Protein AF-A0A378QK85-F1 (afdb_monomer)

Nearest PDB structures (foldseek):
  6sjl-assembly1_E  TM=6.183E-01  e=1.822E-20  Escherichia coli
  6sjl-assembly1_D  TM=6.146E-01  e=4.769E-20  Escherichia coli
  4ozn-assembly1_B  TM=4.169E-01  e=3.202E-01  Haloferax mediterranei ATCC 33500
  3bzq-assembly1_A  TM=4.576E-01  e=1.529E+00  Mycobacterium tuberculosis H37Rv
  2j9d-assembly3_H  TM=5.066E-01  e=2.193E+00  Methanocaldococcus jannaschii

Solvent-accessible surface area (backbone atoms only — not comparable to full-atom values): 24694 Å² total; per-residue (Å²): 135,87,81,85,81,82,78,80,79,79,76,77,79,80,79,62,67,55,74,74,59,52,62,71,87,73,93,56,84,98,65,85,64,64,44,37,24,64,61,36,38,38,40,38,32,27,22,30,65,42,35,31,63,34,33,36,72,65,36,87,81,61,92,92,29,68,29,28,68,37,37,63,30,42,47,41,39,52,62,68,22,51,50,82,86,54,57,39,56,47,80,47,80,42,67,5,49,35,46,52,67,60,37,81,32,94,90,53,98,49,62,32,49,60,83,59,66,47,46,61,91,51,62,84,64,62,68,60,90,56,12,55,69,39,50,37,55,47,48,46,52,52,50,50,50,48,45,41,68,61,63,72,50,72,36,38,38,62,27,41,37,34,35,38,28,14,17,27,50,20,21,44,27,37,34,27,39,59,46,44,46,36,77,44,25,56,66,45,70,55,32,72,34,69,46,43,86,30,40,39,56,49,37,37,44,33,22,42,28,23,75,57,78,70,102,59,70,77,56,50,43,65,78,45,38,50,64,45,57,89,45,54,83,44,91,77,56,40,42,36,39,35,45,34,42,58,48,33,32,25,63,44,58,38,37,55,68,63,55,45,26,10,74,52,43,25,9,46,43,36,27,34,76,18,8,60,43,29,43,27,28,32,60,46,75,64,45,79,47,73,48,55,44,54,64,88,43,51,54,40,55,50,47,37,35,74,59,13,59,39,92,64,67,46,83,44,77,44,75,55,67,100,80,61,78,46,73,47,61,28,33,39,32,73,49,62,32,29,58,50,39,22,57,37,44,44,51,34,51,50,51,55,47,54,70,74,35,90,82,74,56,59,49,88,68,58,60,97,59,78,84,75,59,70,72,55,36,57,52,31,54,55,52,37,55,48,49,52,51,47,58,72,73,36,54,21,77,46,74,58,76,41,76,52,63,74,88,49,78,87,51,45,29,61,46,26,37,42,29,34,56,79,76,46,41,70,67,58,94,91,52,86,80,86,46,39,35,64,28,59,49,99,79,43,42,75,50,65,55,66,48,97,115

Organism: Moraxella lacunata (NCBI:txid477)

Mean predicted aligned error: 9.14 Å

InterPro domains:
  IPR018712 T6SS, Phospholipase effector Tle1-like, catalytic domain [PF09994] (195-306)

Secondary structure (DSSP, 8-state):
---------------PPP---B----S-TT--PPPEEEEEEEEEEEPPTT--HHHHHH-S-STT-HHHHSPPBHHHHHHHTBPS--TTEEEEEEPPTTSPPPEE-TTSSSEE---PPP-GGGSSSS-STTSHHHHHHHHHHHHHHHHHHHHSS--EEEEEEEEEEEETHHHHHHHHHHHHHHH-GGG-GGGT--SGGGEEEEEEEEES----SSS-HHHHHHHTT---GGGTT-SS--EEEEEEETT--BTT--EE--HHHHHTT-EEEEEESS-HHHHHB---SEEEEEEEEETT-HHHHHHHHHTTS-S--EEEEEE-STT---EEEEEEEEEEEE--HHHHHHHHHHHHHHHHSTT--B-SS-TTPPPP-HHHHHHHHHHHHHHHHHHHH-TTS--S-EEE--S-TTTHHHHHHHH---------TTSPP-S-SBPB-TTS-B---EE--

pLDDT: mean 82.22, std 16.54, range [26.0, 98.62]

Structure (mmCIF, N/CA/C/O backbone):
data_AF-A0A378QK85-F1
#
_entry.id   AF-A0A378QK85-F1
#
loop_
_atom_site.group_PDB
_atom_site.id
_atom_site.type_symbol
_atom_site.label_atom_id
_atom_site.label_alt_id
_atom_site.label_comp_id
_atom_site.label_asym_id
_atom_site.label_entity_id
_atom_site.label_seq_id
_atom_site.pdbx_PDB_ins_code
_atom_site.Cartn_x
_atom_site.Cartn_y
_atom_site.Cartn_z
_atom_site.occupancy
_atom_site.B_iso_or_equiv
_atom_site.auth_seq_id
_atom_site.auth_comp_id
_atom_site.auth_asym_id
_atom_site.auth_atom_id
_atom_site.pdbx_PDB_model_num
ATOM 1 N N . MET A 1 1 ? 31.769 -17.506 61.103 1.00 35.72 1 MET A N 1
ATOM 2 C CA . MET A 1 1 ? 30.672 -18.188 60.374 1.00 35.72 1 MET A CA 1
ATOM 3 C C . MET A 1 1 ? 29.458 -17.266 60.292 1.00 35.72 1 MET A C 1
ATOM 5 O O . MET A 1 1 ? 29.190 -16.575 61.259 1.00 35.72 1 MET A O 1
ATOM 9 N N . ARG A 1 2 ? 28.756 -17.290 59.146 1.00 32.84 2 ARG A N 1
ATOM 10 C CA . ARG A 1 2 ? 27.497 -16.587 58.793 1.00 32.84 2 ARG A CA 1
ATOM 11 C C . ARG A 1 2 ? 27.542 -15.051 58.659 1.00 32.84 2 ARG A C 1
ATOM 13 O O . ARG A 1 2 ? 27.153 -14.315 59.554 1.00 32.84 2 ARG A O 1
ATOM 20 N N . ARG A 1 3 ? 27.896 -14.581 57.453 1.00 28.02 3 ARG A N 1
ATOM 21 C CA . ARG A 1 3 ? 27.417 -13.300 56.897 1.00 28.02 3 ARG A CA 1
ATOM 22 C C . ARG A 1 3 ? 26.157 -13.560 56.064 1.00 28.02 3 ARG A C 1
ATOM 24 O O . ARG A 1 3 ? 26.142 -14.484 55.249 1.00 28.02 3 ARG A O 1
ATOM 31 N N . SER A 1 4 ? 25.106 -12.780 56.305 1.00 28.72 4 SER A N 1
ATOM 32 C CA . SER A 1 4 ? 23.817 -12.866 55.620 1.00 28.72 4 SER A CA 1
ATOM 33 C C . SER A 1 4 ? 23.955 -12.513 54.136 1.00 28.72 4 SER A C 1
ATOM 35 O O . SER A 1 4 ? 24.549 -11.505 53.754 1.00 28.72 4 SER A O 1
ATOM 37 N N . LYS A 1 5 ? 23.396 -13.364 53.272 1.00 31.45 5 LYS A N 1
ATOM 38 C CA . LYS A 1 5 ? 23.212 -13.059 51.852 1.00 31.45 5 LYS A CA 1
ATOM 39 C C . LYS A 1 5 ? 21.963 -12.189 51.709 1.00 31.45 5 LYS A C 1
ATOM 41 O O . LYS A 1 5 ? 20.850 -12.689 51.826 1.00 31.45 5 LYS A O 1
ATOM 46 N N . ASN A 1 6 ? 22.154 -10.902 51.428 1.00 28.61 6 ASN A N 1
ATOM 47 C CA . ASN A 1 6 ? 21.092 -10.035 50.924 1.00 28.61 6 ASN A CA 1
ATOM 48 C C . ASN A 1 6 ? 20.686 -10.514 49.523 1.00 28.61 6 ASN A C 1
ATOM 50 O O . ASN A 1 6 ? 21.366 -10.239 48.532 1.00 28.61 6 ASN A O 1
ATOM 54 N N . ALA A 1 7 ? 19.575 -11.246 49.448 1.00 29.92 7 ALA A N 1
ATOM 55 C CA . ALA A 1 7 ? 18.896 -11.542 48.199 1.00 29.92 7 ALA A CA 1
ATOM 56 C C . ALA A 1 7 ? 18.319 -10.234 47.639 1.00 29.92 7 ALA A C 1
ATOM 58 O O . ALA A 1 7 ? 17.294 -9.735 48.097 1.00 29.92 7 ALA A O 1
ATOM 59 N N . LYS A 1 8 ? 18.996 -9.655 46.642 1.00 28.53 8 LYS A N 1
ATOM 60 C CA . LYS A 1 8 ? 18.416 -8.610 45.796 1.00 28.53 8 LYS A CA 1
ATOM 61 C C . LYS A 1 8 ? 17.265 -9.236 45.011 1.00 28.53 8 LYS A C 1
ATOM 63 O O . LYS A 1 8 ? 17.477 -9.887 43.992 1.00 28.53 8 LYS A O 1
ATOM 68 N N . THR A 1 9 ? 16.040 -9.043 45.485 1.00 27.25 9 THR A N 1
ATOM 69 C CA . THR A 1 9 ? 14.833 -9.294 44.699 1.00 27.25 9 THR A CA 1
ATOM 70 C C . THR A 1 9 ? 14.813 -8.312 43.529 1.00 27.25 9 THR A C 1
ATOM 72 O O . THR A 1 9 ? 14.436 -7.149 43.685 1.00 27.25 9 THR A O 1
ATOM 75 N N . ASN A 1 10 ? 15.238 -8.769 42.352 1.00 27.20 10 ASN A N 1
ATOM 76 C CA . ASN A 1 10 ? 14.978 -8.083 41.093 1.00 27.20 10 ASN A CA 1
ATOM 77 C C . ASN A 1 10 ? 13.461 -8.061 40.867 1.00 27.20 10 ASN A C 1
ATOM 79 O O . ASN A 1 10 ? 12.882 -9.014 40.349 1.00 27.20 10 ASN A O 1
ATOM 83 N N . LYS A 1 11 ? 12.797 -6.969 41.261 1.00 26.00 11 LYS A N 1
ATOM 84 C CA . LYS A 1 11 ? 11.442 -6.668 40.790 1.00 26.00 11 LYS A CA 1
ATOM 85 C C . LYS A 1 11 ? 11.525 -6.442 39.282 1.00 26.00 11 LYS A C 1
ATOM 87 O O . LYS A 1 11 ? 11.956 -5.381 38.834 1.00 26.00 11 LYS A O 1
ATOM 92 N N . ALA A 1 12 ? 11.109 -7.438 38.504 1.00 26.81 12 ALA A N 1
ATOM 93 C CA . ALA A 1 12 ? 10.801 -7.253 37.096 1.00 26.81 12 ALA A CA 1
ATOM 94 C C . ALA A 1 12 ? 9.756 -6.131 36.988 1.00 26.81 12 ALA A C 1
ATOM 96 O O . ALA A 1 12 ? 8.611 -6.286 37.417 1.00 26.81 12 ALA A O 1
ATOM 97 N N . LYS A 1 13 ? 10.157 -4.966 36.467 1.00 28.22 13 LYS A N 1
ATOM 98 C CA . LYS A 1 13 ? 9.230 -3.883 36.131 1.00 28.22 13 LYS A CA 1
ATOM 99 C C . LYS A 1 13 ? 8.336 -4.374 34.995 1.00 28.22 13 LYS A C 1
ATOM 101 O O . LYS A 1 13 ? 8.685 -4.282 33.822 1.00 28.22 13 LYS A O 1
ATOM 106 N N . SER A 1 14 ? 7.177 -4.911 35.356 1.00 35.81 14 SER A N 1
ATOM 107 C CA . SER A 1 14 ? 6.058 -5.155 34.452 1.00 35.81 14 SER A CA 1
ATOM 108 C C . SER A 1 14 ? 5.541 -3.794 33.955 1.00 35.81 14 SER A C 1
ATOM 110 O O . SER A 1 14 ? 4.588 -3.237 34.497 1.00 35.81 14 SER A O 1
ATOM 112 N N . ASN A 1 15 ? 6.183 -3.235 32.928 1.00 39.97 15 ASN A N 1
ATOM 113 C CA . ASN A 1 15 ? 5.666 -2.094 32.171 1.00 39.97 15 ASN A CA 1
ATOM 114 C C . ASN A 1 15 ? 4.510 -2.575 31.275 1.00 39.97 15 ASN A C 1
ATOM 116 O O . ASN A 1 15 ? 4.666 -2.691 30.057 1.00 39.97 15 ASN A O 1
ATOM 120 N N . LYS A 1 16 ? 3.356 -2.895 31.878 1.00 51.69 16 LYS A N 1
ATOM 121 C CA . LYS A 1 16 ? 2.097 -3.055 31.134 1.00 51.69 16 LYS A CA 1
ATOM 122 C C . LYS A 1 16 ? 1.756 -1.701 30.506 1.00 51.69 16 LYS A C 1
ATOM 124 O O . LYS A 1 16 ? 1.873 -0.672 31.173 1.00 51.69 16 LYS A O 1
ATOM 129 N N . LYS A 1 17 ? 1.378 -1.681 29.223 1.00 57.97 17 LYS A N 1
ATOM 130 C CA . LYS A 1 17 ? 0.860 -0.460 28.583 1.00 57.97 17 LYS A CA 1
ATOM 131 C C . LYS A 1 17 ? -0.341 0.044 29.390 1.00 57.97 17 LYS A C 1
ATOM 133 O O . LYS A 1 17 ? -1.143 -0.761 29.858 1.00 57.97 17 LYS A O 1
ATOM 138 N N . ARG A 1 18 ? -0.440 1.364 29.568 1.00 65.94 18 ARG A N 1
ATOM 139 C CA . ARG A 1 18 ? -1.526 1.982 30.336 1.00 65.94 18 ARG A CA 1
ATOM 140 C C . ARG A 1 18 ? -2.858 1.752 29.625 1.00 65.94 18 ARG A C 1
ATOM 142 O O . ARG A 1 18 ? -3.038 2.161 28.479 1.00 65.94 18 ARG A O 1
ATOM 149 N N . LEU A 1 19 ? -3.759 1.063 30.315 1.00 70.25 19 LEU A N 1
ATOM 150 C CA . LEU A 1 19 ? -5.176 1.052 29.999 1.00 70.25 19 LEU A CA 1
ATOM 151 C C . LEU A 1 19 ? -5.818 2.126 30.878 1.00 70.25 19 LEU A C 1
ATOM 153 O O . LEU A 1 19 ? -5.860 1.969 32.096 1.00 70.25 19 LEU A O 1
ATOM 157 N N . ASP A 1 20 ? -6.247 3.223 30.267 1.00 78.12 20 ASP A N 1
ATOM 158 C CA . ASP A 1 20 ? -6.950 4.298 30.958 1.00 78.12 20 ASP A CA 1
ATOM 159 C C . ASP A 1 20 ? -8.458 4.018 30.806 1.00 78.12 20 ASP A C 1
ATOM 161 O O . ASP A 1 20 ? -9.013 4.105 29.707 1.00 78.12 20 ASP A O 1
ATOM 165 N N . GLY A 1 21 ? -9.105 3.612 31.900 1.00 74.38 21 GLY A N 1
ATOM 166 C CA . GLY A 1 21 ? -10.516 3.230 31.940 1.00 74.38 21 GLY A CA 1
ATOM 167 C C . GLY A 1 21 ? -11.112 3.421 33.333 1.00 74.38 21 GLY A C 1
ATOM 168 O O . GLY A 1 21 ? -10.388 3.655 34.300 1.00 74.38 21 GLY A O 1
ATOM 169 N N . SER A 1 22 ? -12.434 3.327 33.433 1.00 74.56 22 SER A N 1
ATOM 170 C CA . SER A 1 22 ? -13.176 3.464 34.690 1.00 74.56 22 SER A CA 1
ATOM 171 C C . SER A 1 22 ? -13.836 2.142 35.077 1.00 74.56 22 SER A C 1
ATOM 173 O O . SER A 1 22 ? -14.166 1.321 34.221 1.00 74.56 22 SER A O 1
ATOM 175 N N . ALA A 1 23 ? -13.999 1.903 36.373 1.00 70.44 23 ALA A N 1
ATOM 176 C CA . ALA A 1 23 ? -14.744 0.766 36.897 1.00 70.44 23 ALA A CA 1
ATOM 177 C C . ALA A 1 23 ? -15.481 1.205 38.162 1.00 70.44 23 ALA A C 1
ATOM 179 O O . ALA A 1 23 ? -14.898 1.890 39.003 1.00 70.44 23 ALA A O 1
ATOM 180 N N . THR A 1 24 ? -16.736 0.790 38.309 1.00 68.44 24 THR A N 1
ATOM 181 C CA . THR A 1 24 ? -17.498 0.987 39.546 1.00 68.44 24 THR A CA 1
ATOM 182 C C . THR A 1 24 ? -17.287 -0.232 40.436 1.00 68.44 24 THR A C 1
ATOM 184 O O . THR A 1 24 ? -17.545 -1.360 40.009 1.00 68.44 24 THR A O 1
ATOM 187 N N . SER A 1 25 ? -16.783 -0.029 41.654 1.00 66.06 25 SER A N 1
ATOM 188 C CA . SER A 1 25 ? -16.645 -1.111 42.631 1.00 66.06 25 SER A CA 1
ATOM 189 C C . SER A 1 25 ? -18.021 -1.606 43.076 1.00 66.06 25 SER A C 1
ATOM 191 O O . SER A 1 25 ? -18.973 -0.834 43.176 1.00 66.06 25 SER A O 1
ATOM 193 N N . ASN A 1 26 ? -18.124 -2.904 43.349 1.00 70.25 26 ASN A N 1
ATOM 194 C CA . ASN A 1 26 ? -19.306 -3.492 43.968 1.00 70.25 26 ASN A CA 1
ATOM 195 C C . ASN A 1 26 ? -18.933 -4.051 45.355 1.00 70.25 26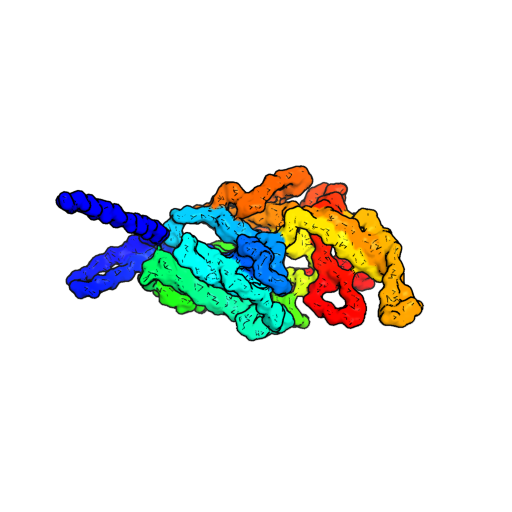 ASN A C 1
ATOM 197 O O . ASN A 1 26 ? -17.753 -4.235 45.659 1.00 70.25 26 ASN A O 1
ATOM 201 N N . THR A 1 27 ? -19.930 -4.285 46.208 1.00 74.50 27 THR A N 1
ATOM 202 C CA . THR A 1 27 ? -19.739 -4.697 47.611 1.00 74.50 27 THR A CA 1
ATO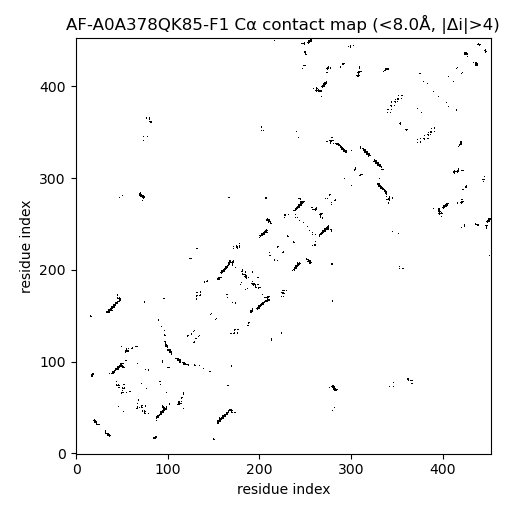M 203 C C . THR A 1 27 ? -19.565 -6.208 47.798 1.00 74.50 27 THR A C 1
ATOM 205 O O . THR A 1 27 ? -19.406 -6.674 48.925 1.00 74.50 27 THR A O 1
ATOM 208 N N . THR A 1 28 ? -19.575 -6.991 46.717 1.00 77.62 28 THR A N 1
ATOM 209 C CA . THR A 1 28 ? -19.491 -8.453 46.779 1.00 77.62 28 THR A CA 1
ATOM 210 C C . THR A 1 28 ? -18.040 -8.883 46.945 1.00 77.62 28 THR A C 1
ATOM 212 O O . THR A 1 28 ? -17.189 -8.603 46.092 1.00 77.62 28 THR A O 1
ATOM 215 N N . LYS A 1 29 ? -17.765 -9.586 48.046 1.00 65.94 29 LYS A N 1
ATOM 216 C CA . LYS A 1 29 ? -16.455 -10.167 48.351 1.00 65.94 29 LYS A CA 1
ATOM 217 C C . LYS A 1 29 ? -16.027 -11.125 47.228 1.00 65.94 29 LYS A C 1
ATOM 219 O O . LYS A 1 29 ? -16.848 -11.883 46.725 1.00 65.94 29 LYS A O 1
ATOM 224 N N . ASP A 1 30 ? -14.759 -11.046 46.826 1.00 69.31 30 ASP A N 1
ATOM 225 C CA . ASP A 1 30 ? -14.147 -11.856 45.757 1.00 69.31 30 ASP A CA 1
ATOM 226 C C . ASP A 1 30 ? -14.765 -11.683 44.354 1.00 69.31 30 ASP A C 1
ATOM 228 O O . ASP A 1 30 ? -14.593 -12.525 43.471 1.00 69.31 30 ASP A O 1
ATOM 232 N N . SER A 1 31 ? -15.447 -10.559 44.112 1.00 72.25 31 SER A N 1
ATOM 233 C CA . SER A 1 31 ? -15.943 -10.195 42.783 1.00 72.25 31 SER A CA 1
ATOM 234 C C . SER A 1 31 ? -14.994 -9.246 42.037 1.00 72.25 31 SER A C 1
ATOM 236 O O . SER A 1 31 ? -14.217 -8.496 42.633 1.00 72.25 31 SER A O 1
ATOM 238 N N . PHE A 1 32 ? -15.078 -9.246 40.704 1.00 67.00 32 PHE A N 1
ATOM 239 C CA . PHE A 1 32 ? -14.295 -8.362 39.841 1.00 67.00 32 PHE A CA 1
ATOM 240 C C . PHE A 1 32 ? -15.217 -7.416 39.070 1.00 67.00 32 PHE A C 1
ATOM 242 O O . PHE A 1 32 ? -16.149 -7.858 38.402 1.00 67.00 32 PHE A O 1
ATOM 249 N N . ALA A 1 33 ? -14.930 -6.112 39.114 1.00 65.19 33 ALA A N 1
ATOM 250 C CA . ALA A 1 33 ? -15.570 -5.136 38.237 1.00 65.19 33 ALA A CA 1
ATOM 251 C C . ALA A 1 33 ? -14.846 -5.084 36.882 1.00 65.19 33 ALA A C 1
ATOM 253 O O . ALA A 1 33 ? -13.612 -4.997 36.816 1.00 65.19 33 ALA A O 1
ATOM 254 N N . ALA A 1 34 ? -15.611 -5.130 35.791 1.00 67.69 34 ALA A N 1
ATOM 255 C CA . ALA A 1 34 ? -15.063 -4.939 34.456 1.00 67.69 34 ALA A CA 1
ATOM 256 C C . ALA A 1 34 ? -14.565 -3.494 34.296 1.00 67.69 34 ALA A C 1
ATOM 258 O O . ALA A 1 34 ? -15.240 -2.543 34.686 1.00 67.69 34 ALA A O 1
ATOM 259 N N . VAL A 1 35 ? -13.375 -3.331 33.713 1.00 73.56 35 VAL A N 1
ATOM 260 C CA . VAL A 1 35 ? -12.862 -2.005 33.351 1.00 73.56 35 VAL A CA 1
ATOM 261 C C . VAL A 1 35 ? -13.509 -1.593 32.036 1.00 73.56 35 VAL A C 1
ATOM 263 O O . VAL A 1 35 ? -13.410 -2.328 31.050 1.00 73.56 35 VAL A O 1
ATOM 266 N N . THR A 1 36 ? -14.138 -0.420 32.037 1.00 79.50 36 THR A N 1
ATOM 267 C CA . THR A 1 36 ? -14.711 0.220 30.854 1.00 79.50 36 THR A CA 1
ATOM 268 C C . THR A 1 36 ? -13.712 1.209 30.275 1.00 79.50 36 THR A C 1
ATOM 270 O O . THR A 1 36 ? -13.265 2.146 30.940 1.00 79.50 36 THR A O 1
ATOM 273 N N . VAL A 1 37 ? -13.360 0.988 29.019 1.00 83.25 37 VAL A N 1
ATOM 274 C CA . VAL A 1 37 ? -12.467 1.809 28.212 1.00 83.25 37 VAL A CA 1
ATOM 275 C C . VAL A 1 37 ? -13.344 2.556 27.218 1.00 83.25 37 VAL A C 1
ATOM 277 O O . VAL A 1 37 ? -13.987 1.935 26.376 1.00 83.25 37 VAL A O 1
ATOM 280 N N . ASP A 1 38 ? -13.394 3.884 27.307 1.00 86.44 38 ASP A N 1
ATOM 281 C CA . ASP A 1 38 ? -14.287 4.666 26.443 1.00 86.44 38 ASP A CA 1
ATOM 282 C C . ASP A 1 38 ? -13.920 4.503 24.957 1.00 86.44 38 ASP A C 1
ATOM 284 O O . ASP A 1 38 ? -14.748 4.146 24.119 1.00 86.44 38 ASP A O 1
ATOM 288 N N . ILE A 1 39 ? -12.637 4.671 24.627 1.00 91.12 39 ILE A N 1
ATOM 289 C CA . ILE A 1 39 ? -12.134 4.505 23.262 1.00 91.12 39 ILE A CA 1
ATOM 290 C C . ILE A 1 39 ? -10.905 3.605 23.268 1.00 91.12 39 ILE A C 1
ATOM 292 O O . ILE A 1 39 ? -9.917 3.908 23.938 1.00 91.12 39 ILE A O 1
ATOM 296 N N . LEU A 1 40 ? -10.948 2.544 22.462 1.00 92.94 40 LEU A N 1
ATOM 297 C CA . LEU A 1 40 ? -9.787 1.731 22.109 1.00 92.94 40 LEU A CA 1
ATOM 298 C C . LEU A 1 40 ? -9.436 1.970 20.639 1.00 92.94 40 LEU A C 1
ATOM 300 O O . LEU A 1 40 ? -10.290 1.827 19.767 1.00 92.94 40 LEU A O 1
ATOM 304 N N . THR A 1 41 ? -8.180 2.308 20.348 1.00 93.56 41 THR A N 1
ATOM 305 C CA . THR A 1 41 ? -7.696 2.464 18.969 1.00 93.56 41 THR A CA 1
ATOM 306 C C . THR A 1 41 ? -6.948 1.213 18.523 1.00 93.56 41 THR A C 1
ATOM 308 O O . THR A 1 41 ? -5.94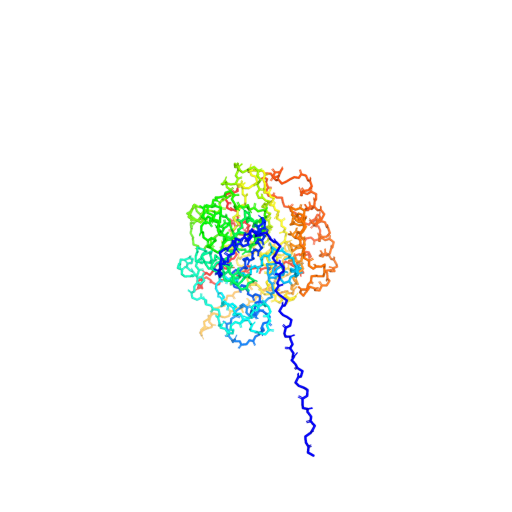7 0.839 19.128 1.00 93.56 41 THR A O 1
ATOM 311 N N . LEU A 1 42 ? -7.393 0.582 17.441 1.00 95.06 42 LEU A N 1
ATOM 312 C CA . LEU A 1 42 ? -6.710 -0.520 16.772 1.00 95.06 42 LEU A CA 1
ATOM 313 C C . LEU A 1 42 ? -6.014 -0.012 15.509 1.00 95.06 42 LEU A C 1
ATOM 315 O O . LEU A 1 42 ? -6.674 0.423 14.569 1.00 95.06 42 LEU A O 1
ATOM 319 N N . ASN A 1 43 ? -4.689 -0.131 15.464 1.00 95.12 43 ASN A N 1
ATOM 320 C CA . ASN A 1 43 ? -3.895 0.054 14.254 1.00 95.12 43 ASN A CA 1
ATOM 321 C C . ASN A 1 43 ? -3.478 -1.321 13.727 1.00 95.12 43 ASN A C 1
ATOM 323 O O . ASN A 1 43 ? -2.733 -2.032 14.403 1.00 95.12 43 ASN A O 1
ATOM 327 N N . ILE A 1 44 ? -3.956 -1.699 12.543 1.00 97.38 44 ILE A N 1
ATOM 328 C CA . ILE A 1 44 ? -3.655 -2.996 11.928 1.00 97.38 44 ILE A CA 1
ATOM 329 C C . ILE A 1 44 ? -2.994 -2.847 10.555 1.00 97.38 44 ILE A C 1
ATOM 331 O O . ILE A 1 44 ? -3.417 -2.038 9.730 1.00 97.38 44 ILE A O 1
ATOM 335 N N . PHE A 1 45 ? -1.957 -3.646 10.317 1.00 97.38 45 PHE A N 1
ATOM 336 C CA . PHE A 1 45 ? -1.047 -3.547 9.180 1.00 97.38 45 PHE A CA 1
ATOM 337 C C . PHE A 1 45 ? -1.007 -4.876 8.426 1.00 97.38 45 PHE A C 1
ATOM 339 O O . PHE A 1 45 ? -0.454 -5.845 8.931 1.00 97.38 45 PHE A O 1
ATOM 346 N N . PHE A 1 46 ? -1.586 -4.929 7.228 1.00 97.44 46 PHE A N 1
ATOM 347 C CA . PHE A 1 46 ? -1.582 -6.099 6.350 1.00 97.44 46 PHE A CA 1
ATOM 348 C C . PHE A 1 46 ? -0.468 -5.975 5.306 1.00 97.44 46 PHE A C 1
ATOM 350 O O . PHE A 1 46 ? -0.548 -5.148 4.395 1.00 97.44 46 PHE A O 1
ATOM 357 N N . ASP A 1 47 ? 0.610 -6.744 5.461 1.00 95.81 47 ASP A N 1
ATOM 358 C CA . ASP A 1 47 ? 1.780 -6.634 4.586 1.00 95.81 47 ASP A CA 1
ATOM 359 C C . ASP A 1 47 ? 1.587 -7.342 3.238 1.00 95.81 47 ASP A C 1
ATOM 361 O O . ASP A 1 47 ? 0.857 -8.316 3.146 1.00 95.81 47 ASP A O 1
ATOM 365 N N . GLY A 1 48 ? 2.247 -6.871 2.180 1.00 90.62 48 GLY A N 1
ATOM 366 C CA . GLY A 1 48 ? 2.102 -7.427 0.833 1.00 90.62 48 GLY A CA 1
ATOM 367 C C . GLY A 1 48 ? 2.438 -8.919 0.756 1.00 90.62 48 GLY A C 1
ATOM 368 O O . GLY A 1 48 ? 3.260 -9.423 1.515 1.00 90.62 48 GLY A O 1
ATOM 369 N N . THR A 1 49 ? 1.828 -9.634 -0.191 1.00 86.06 49 THR A N 1
ATOM 370 C CA . THR A 1 49 ? 2.101 -11.061 -0.432 1.00 86.06 49 THR A CA 1
ATOM 371 C C . THR A 1 49 ? 3.602 -11.319 -0.578 1.00 86.06 49 THR A C 1
ATOM 373 O O . THR A 1 49 ? 4.287 -10.622 -1.323 1.00 86.06 49 THR A O 1
ATOM 376 N N . GLY A 1 50 ? 4.115 -12.314 0.147 1.00 84.69 50 GLY A N 1
ATOM 377 C CA . GLY A 1 50 ? 5.548 -12.616 0.196 1.00 84.69 50 GLY A CA 1
ATOM 378 C C . GLY A 1 50 ? 6.390 -11.690 1.088 1.00 84.69 50 GLY A C 1
ATOM 379 O O . GLY A 1 50 ? 7.559 -11.988 1.300 1.00 84.69 50 GLY A O 1
ATOM 380 N N . ASN A 1 51 ? 5.836 -10.614 1.660 1.00 90.38 51 ASN A N 1
ATOM 381 C CA . ASN A 1 51 ? 6.554 -9.740 2.594 1.00 90.38 51 ASN A CA 1
ATOM 382 C C . ASN A 1 51 ? 6.336 -10.147 4.050 1.00 90.38 51 ASN A C 1
ATOM 384 O O . ASN A 1 51 ? 5.233 -10.513 4.466 1.00 90.38 51 ASN A O 1
ATOM 388 N N . ASN A 1 52 ? 7.407 -10.057 4.839 1.00 91.75 52 ASN A N 1
ATOM 389 C CA . ASN A 1 52 ? 7.385 -10.437 6.242 1.00 91.75 52 ASN A CA 1
ATOM 390 C C . ASN A 1 52 ? 8.475 -9.712 7.045 1.00 91.75 52 ASN A C 1
ATOM 392 O O . ASN A 1 52 ? 9.651 -10.065 6.991 1.00 91.75 52 ASN A O 1
ATOM 396 N N . LEU A 1 53 ? 8.065 -8.731 7.851 1.00 92.38 53 LEU A N 1
ATOM 397 C CA . LEU A 1 53 ? 8.912 -7.940 8.749 1.00 92.38 53 LEU A CA 1
ATOM 398 C C . LEU A 1 53 ? 9.833 -8.816 9.605 1.00 92.38 53 LEU A C 1
ATOM 400 O O . LEU A 1 53 ? 11.004 -8.494 9.795 1.00 92.38 53 LEU A O 1
ATOM 404 N N . TYR A 1 54 ? 9.313 -9.916 10.143 1.00 91.50 54 TYR A N 1
ATOM 405 C CA . TYR A 1 54 ? 10.059 -10.757 11.069 1.00 91.50 54 TYR A CA 1
ATOM 406 C C . TYR A 1 54 ? 11.133 -11.581 10.361 1.00 91.50 54 TYR A C 1
ATOM 408 O O . TYR A 1 54 ? 12.228 -11.735 10.901 1.00 91.50 54 TYR A O 1
ATOM 416 N N . ASN A 1 55 ? 10.839 -12.078 9.160 1.00 89.94 55 ASN A N 1
ATOM 417 C CA . ASN A 1 55 ? 11.788 -12.839 8.349 1.00 89.94 55 ASN A CA 1
ATOM 418 C C . ASN A 1 55 ? 12.913 -11.944 7.828 1.00 89.94 55 ASN A C 1
ATOM 420 O O . ASN A 1 55 ? 14.079 -12.299 7.985 1.00 89.94 55 ASN A O 1
ATOM 424 N N . VAL A 1 56 ? 12.581 -10.742 7.345 1.00 88.56 56 VAL A N 1
ATOM 425 C CA . VAL A 1 56 ? 13.579 -9.742 6.936 1.00 88.56 56 VAL A CA 1
ATOM 426 C C . VAL A 1 56 ? 14.509 -9.380 8.105 1.00 88.56 56 VAL A C 1
ATOM 428 O O . VAL A 1 56 ? 15.723 -9.344 7.934 1.00 88.56 56 VAL A O 1
ATOM 431 N N . LYS A 1 57 ? 13.980 -9.192 9.328 1.00 88.56 57 LYS A N 1
ATOM 432 C CA . LYS A 1 57 ? 14.811 -8.954 10.530 1.00 88.56 57 LYS A CA 1
ATOM 433 C C . LYS A 1 57 ? 15.712 -10.135 10.900 1.00 88.56 57 LYS A C 1
ATOM 435 O O . LYS A 1 57 ? 16.778 -9.927 11.471 1.00 88.56 57 LYS A O 1
ATOM 440 N N . ALA A 1 58 ? 15.264 -11.366 10.661 1.00 86.75 58 ALA A N 1
ATOM 441 C CA . ALA A 1 58 ? 16.018 -12.565 11.019 1.00 86.75 58 ALA A CA 1
ATOM 442 C C . ALA A 1 58 ? 17.194 -12.843 10.067 1.00 86.75 58 ALA A C 1
ATOM 444 O O . ALA A 1 58 ? 18.143 -13.515 10.482 1.00 86.75 58 ALA A O 1
ATOM 445 N N . GLY A 1 59 ? 17.131 -12.327 8.834 1.00 76.31 59 GLY A N 1
ATOM 446 C CA . GLY A 1 59 ? 18.131 -12.542 7.789 1.00 76.31 59 GLY A CA 1
ATOM 447 C C . GLY A 1 59 ? 18.124 -13.967 7.224 1.00 76.31 59 GLY A C 1
ATOM 448 O O . GLY A 1 59 ? 17.363 -14.833 7.661 1.00 76.31 59 GLY A O 1
ATOM 449 N N . THR A 1 60 ? 18.980 -14.224 6.231 1.00 65.00 60 THR A N 1
ATOM 450 C CA . THR A 1 60 ? 19.105 -15.508 5.518 1.00 65.00 60 THR A CA 1
ATOM 451 C C . THR A 1 60 ? 19.477 -16.656 6.458 1.00 65.00 60 THR A C 1
ATOM 453 O O . THR A 1 60 ? 20.651 -16.917 6.707 1.00 65.00 60 THR A O 1
ATOM 456 N N . LYS A 1 61 ? 18.466 -17.357 6.982 1.00 55.50 61 LYS A N 1
ATOM 457 C CA . LYS A 1 61 ? 18.638 -18.586 7.778 1.00 55.50 61 LYS A CA 1
ATOM 458 C C . LYS A 1 61 ? 18.148 -19.852 7.079 1.00 55.50 61 LYS A C 1
ATOM 460 O O . LYS A 1 61 ? 18.352 -20.936 7.612 1.00 55.50 61 LYS A O 1
ATOM 465 N N . VAL A 1 62 ? 17.513 -19.742 5.911 1.00 55.75 62 VAL A N 1
ATOM 466 C CA . VAL A 1 62 ? 16.926 -20.892 5.210 1.00 55.75 62 VAL A CA 1
ATOM 467 C C . VAL A 1 62 ? 17.028 -20.673 3.697 1.00 55.75 62 VAL A C 1
ATOM 469 O O . VAL A 1 62 ? 16.533 -19.661 3.201 1.00 55.75 62 VAL A O 1
ATOM 472 N N . ASN A 1 63 ? 17.667 -21.598 2.974 1.00 51.91 63 ASN A N 1
ATOM 473 C CA . ASN A 1 63 ? 17.675 -21.605 1.505 1.00 51.91 63 ASN A CA 1
ATOM 474 C C . ASN A 1 63 ? 16.225 -21.746 0.979 1.00 51.91 63 ASN A C 1
ATOM 476 O O . ASN A 1 63 ? 15.424 -22.452 1.589 1.00 51.91 63 ASN A O 1
ATOM 480 N N . ASP A 1 64 ? 15.898 -21.056 -0.120 1.00 54.97 64 ASP A N 1
ATOM 481 C CA . ASP A 1 64 ? 14.597 -21.044 -0.829 1.00 54.97 64 ASP A CA 1
ATOM 482 C C . ASP A 1 64 ? 13.392 -20.312 -0.196 1.00 54.97 64 ASP A C 1
ATOM 484 O O . ASP A 1 64 ? 12.246 -20.683 -0.446 1.00 54.97 64 ASP A O 1
ATOM 488 N N . ASN A 1 65 ? 13.593 -19.211 0.546 1.00 70.25 65 ASN A N 1
ATOM 489 C CA . ASN A 1 65 ? 12.468 -18.381 1.024 1.00 70.25 65 ASN A CA 1
ATOM 490 C C . ASN A 1 65 ? 12.631 -16.892 0.692 1.00 70.25 65 ASN A C 1
ATOM 492 O O . ASN A 1 65 ? 13.400 -16.179 1.342 1.00 70.25 65 ASN A O 1
ATOM 496 N N . ALA A 1 66 ? 11.868 -16.422 -0.301 1.00 78.69 66 ALA A N 1
ATOM 497 C CA . ALA A 1 66 ? 11.916 -15.051 -0.812 1.00 78.69 66 ALA A CA 1
ATOM 498 C C . ALA A 1 66 ? 11.659 -13.996 0.279 1.00 78.69 66 ALA A C 1
ATOM 500 O O . ALA A 1 66 ? 12.303 -12.949 0.290 1.00 78.69 66 ALA A O 1
ATOM 501 N N . SER A 1 67 ? 10.788 -14.278 1.254 1.00 78.81 67 SER A N 1
ATOM 502 C CA . SER A 1 67 ? 10.434 -13.304 2.294 1.00 78.81 67 SER A CA 1
ATOM 503 C C . SER A 1 67 ? 11.582 -12.944 3.243 1.00 78.81 67 SER A C 1
ATOM 505 O O . SER A 1 67 ? 11.571 -11.859 3.821 1.00 78.81 67 SER A O 1
ATOM 507 N N . TYR A 1 68 ? 12.575 -13.826 3.405 1.00 80.69 68 TYR A N 1
ATOM 508 C CA . TYR A 1 68 ? 13.785 -13.564 4.197 1.00 80.69 68 TYR A CA 1
ATOM 509 C C . TYR A 1 68 ? 14.809 -12.722 3.441 1.00 80.69 68 TYR A C 1
ATOM 511 O O . TYR A 1 68 ? 15.691 -12.130 4.061 1.00 80.69 68 TYR A O 1
ATOM 519 N N . GLN A 1 69 ? 14.719 -12.722 2.112 1.00 83.00 69 GLN A N 1
ATOM 520 C CA . GLN A 1 69 ? 15.633 -12.002 1.243 1.00 83.00 69 GLN A CA 1
ATOM 521 C C . GLN A 1 69 ? 15.096 -10.614 0.911 1.00 83.00 69 GLN A C 1
ATOM 523 O O . GLN A 1 69 ? 15.898 -9.709 0.790 1.00 83.00 69 GLN A O 1
ATOM 528 N N . ASN A 1 70 ? 13.778 -10.407 0.851 1.00 86.00 70 ASN A N 1
ATOM 529 C CA . ASN A 1 70 ? 13.192 -9.094 0.568 1.00 86.00 70 ASN A CA 1
ATOM 530 C C . ASN A 1 70 ? 13.682 -7.987 1.522 1.00 86.00 70 ASN A C 1
ATOM 532 O O . ASN A 1 70 ? 14.054 -8.220 2.673 1.00 86.00 70 ASN A O 1
ATOM 536 N N . ALA A 1 71 ? 13.590 -6.733 1.082 1.00 90.81 71 ALA A N 1
ATOM 537 C CA . ALA A 1 71 ? 13.633 -5.607 2.006 1.00 90.81 71 ALA A CA 1
ATOM 538 C C . ALA A 1 71 ? 12.270 -5.405 2.686 1.00 90.81 71 ALA A C 1
ATOM 540 O O . ALA A 1 71 ? 11.256 -5.994 2.308 1.00 90.81 71 ALA A O 1
ATOM 541 N N . PHE A 1 72 ? 12.211 -4.502 3.669 1.00 93.44 72 PHE A N 1
ATOM 542 C CA . PHE A 1 72 ? 10.930 -4.108 4.248 1.00 93.44 72 PHE A CA 1
ATOM 543 C C . PHE A 1 72 ? 9.981 -3.555 3.180 1.00 93.44 72 PHE A C 1
ATOM 545 O O . PHE A 1 72 ? 10.407 -2.910 2.217 1.00 93.44 72 PHE A O 1
ATOM 552 N N . SER A 1 73 ? 8.683 -3.761 3.381 1.00 95.88 73 SER A N 1
ATOM 553 C CA . SER A 1 73 ? 7.630 -3.009 2.705 1.00 95.88 73 SER A CA 1
ATOM 554 C C . SER A 1 73 ? 7.354 -1.694 3.440 1.00 95.88 73 SER A C 1
ATOM 556 O O . SER A 1 73 ? 7.834 -1.448 4.548 1.00 95.88 73 SER A O 1
ATOM 558 N N . ASN A 1 74 ? 6.551 -0.819 2.851 1.00 95.94 74 ASN A N 1
ATOM 559 C CA . ASN A 1 74 ? 6.053 0.375 3.517 1.00 95.94 74 ASN A CA 1
ATOM 560 C C . ASN A 1 74 ? 5.046 0.050 4.626 1.00 95.94 74 ASN A C 1
ATOM 562 O O . ASN A 1 74 ? 4.949 0.818 5.578 1.00 95.94 74 ASN A O 1
ATOM 566 N N . ILE A 1 75 ? 4.359 -1.095 4.568 1.00 96.69 75 ILE A N 1
ATOM 567 C CA . ILE A 1 75 ? 3.524 -1.574 5.677 1.00 96.69 75 ILE A CA 1
ATOM 568 C C . ILE A 1 75 ? 4.402 -1.946 6.873 1.00 96.69 75 ILE A C 1
ATOM 570 O O . ILE A 1 75 ? 4.178 -1.451 7.977 1.00 96.69 75 ILE A O 1
ATOM 574 N N . ALA A 1 76 ? 5.448 -2.739 6.635 1.00 94.56 76 ALA A N 1
ATOM 575 C CA . ALA A 1 76 ? 6.441 -3.089 7.641 1.00 94.56 76 ALA A CA 1
ATOM 576 C C . ALA A 1 76 ? 7.120 -1.842 8.229 1.00 94.56 76 ALA A C 1
ATOM 578 O O . ALA A 1 76 ? 7.300 -1.759 9.439 1.00 94.56 76 ALA A O 1
ATOM 579 N N . ARG A 1 77 ? 7.441 -0.832 7.405 1.00 93.12 77 ARG A N 1
ATOM 580 C CA . ARG A 1 77 ? 8.009 0.443 7.881 1.00 93.12 77 ARG A CA 1
ATOM 581 C C . ARG A 1 77 ? 7.042 1.258 8.725 1.00 93.12 77 ARG A C 1
ATOM 583 O O . ARG A 1 77 ? 7.485 1.878 9.689 1.00 93.12 77 ARG A O 1
ATOM 590 N N . LEU A 1 78 ? 5.756 1.295 8.378 1.00 92.31 78 LEU A N 1
ATOM 591 C CA . LEU A 1 78 ? 4.753 1.968 9.203 1.00 92.31 78 LEU A CA 1
ATOM 592 C C . LEU A 1 78 ? 4.660 1.302 10.580 1.00 92.31 78 LEU A C 1
ATOM 594 O O . LEU A 1 78 ? 4.736 2.007 11.584 1.00 92.31 78 LEU A O 1
ATOM 598 N N . ASP A 1 79 ? 4.578 -0.032 10.634 1.00 91.44 79 ASP A N 1
ATOM 599 C CA . ASP A 1 79 ? 4.554 -0.759 11.908 1.00 91.44 79 ASP A CA 1
ATOM 600 C C . ASP A 1 79 ? 5.861 -0.578 12.696 1.00 91.44 79 ASP A C 1
ATOM 602 O O . ASP A 1 79 ? 5.825 -0.237 13.875 1.00 91.44 79 ASP A O 1
ATOM 606 N N . TYR A 1 80 ? 7.020 -0.698 12.040 1.00 89.00 80 TYR A N 1
ATOM 607 C CA . TYR A 1 80 ? 8.331 -0.537 12.677 1.00 89.00 80 TYR A CA 1
ATOM 608 C C . TYR A 1 80 ? 8.503 0.845 13.322 1.00 89.00 80 TYR A C 1
ATOM 610 O O . TYR A 1 80 ? 9.096 0.971 14.391 1.00 89.00 80 TYR A O 1
ATOM 618 N N . ASN A 1 81 ? 7.962 1.891 12.694 1.00 87.62 81 ASN A N 1
ATOM 619 C CA . ASN A 1 81 ? 8.103 3.271 13.155 1.00 87.62 81 ASN A CA 1
ATOM 620 C C . ASN A 1 81 ? 6.937 3.745 14.035 1.00 87.62 81 ASN A C 1
ATOM 622 O O . ASN A 1 81 ? 6.776 4.952 14.237 1.00 87.62 81 ASN A O 1
ATOM 626 N N . ARG A 1 82 ? 6.113 2.838 14.570 1.00 86.38 82 ARG A N 1
ATOM 627 C CA . ARG A 1 82 ? 5.053 3.190 15.525 1.00 86.38 82 ARG A CA 1
ATOM 628 C C . ARG A 1 82 ? 5.629 3.800 16.806 1.00 86.38 82 ARG A C 1
ATOM 630 O O . ARG A 1 82 ? 6.664 3.363 17.308 1.00 86.38 82 ARG A O 1
ATOM 637 N N . ARG A 1 83 ? 4.947 4.795 17.382 1.00 79.81 83 ARG A N 1
ATOM 638 C CA . ARG A 1 83 ? 5.345 5.349 18.683 1.00 79.81 83 ARG A CA 1
ATOM 639 C C . ARG A 1 83 ? 4.844 4.454 19.814 1.00 79.81 83 ARG A C 1
ATOM 641 O O . ARG A 1 83 ? 3.640 4.303 20.018 1.00 79.81 83 ARG A O 1
ATOM 648 N N . GLU A 1 84 ? 5.770 3.908 20.595 1.00 68.25 84 GLU A N 1
ATOM 649 C CA . GLU A 1 84 ? 5.422 3.126 21.782 1.00 68.25 84 GLU A CA 1
ATOM 650 C C . GLU A 1 84 ? 4.808 3.997 22.900 1.00 68.25 84 GLU A C 1
ATOM 652 O O . GLU A 1 84 ? 5.037 5.206 22.976 1.00 68.25 84 GLU A O 1
ATOM 657 N N . ASN A 1 85 ? 4.049 3.360 23.801 1.00 68.19 85 ASN A N 1
ATOM 658 C CA . ASN A 1 85 ? 3.434 3.952 25.004 1.00 68.19 85 ASN A CA 1
ATOM 659 C C . ASN A 1 85 ? 2.241 4.902 24.783 1.00 68.19 85 ASN A C 1
ATOM 661 O O . ASN A 1 85 ? 2.018 5.807 25.585 1.00 68.19 85 ASN A O 1
ATOM 665 N N . GLN A 1 86 ? 1.438 4.681 23.741 1.00 77.12 86 GLN A N 1
ATOM 666 C CA . GLN A 1 86 ? 0.105 5.286 23.657 1.00 77.12 86 GLN A CA 1
ATOM 667 C C . GLN A 1 86 ? -0.899 4.457 24.472 1.00 77.12 86 GLN A C 1
ATOM 669 O O . GLN A 1 86 ? -1.009 3.246 24.255 1.00 77.12 86 GLN A O 1
ATOM 674 N N . SER A 1 87 ? -1.598 5.096 25.417 1.00 82.62 87 SER A N 1
ATOM 675 C CA . SER A 1 87 ? -2.695 4.461 26.158 1.00 82.62 87 SER A CA 1
ATOM 676 C C . SER A 1 87 ? -3.798 4.005 25.205 1.00 82.62 87 SER A C 1
ATOM 678 O O . SER A 1 87 ? -3.976 4.587 24.133 1.00 82.62 87 SER A O 1
ATOM 680 N N . ASN A 1 88 ? -4.534 2.962 25.592 1.00 88.19 88 ASN A N 1
ATOM 681 C CA . ASN A 1 88 ? -5.709 2.466 24.862 1.00 88.19 88 ASN A CA 1
ATOM 682 C C . ASN A 1 88 ? -5.457 2.248 23.354 1.00 88.19 88 ASN A C 1
ATOM 684 O O . ASN A 1 88 ? -6.321 2.521 22.520 1.00 88.19 88 ASN A O 1
ATOM 688 N N . THR A 1 89 ? -4.252 1.792 22.993 1.00 89.06 89 THR A N 1
ATOM 689 C CA . THR A 1 89 ? -3.845 1.609 21.595 1.00 89.06 89 THR A CA 1
ATOM 690 C C . THR A 1 89 ? -3.254 0.220 21.350 1.00 89.06 89 THR A C 1
ATOM 692 O O . THR A 1 89 ? -2.226 -0.155 21.927 1.00 89.06 89 THR A O 1
ATOM 695 N N . LEU A 1 90 ? -3.858 -0.507 20.413 1.00 90.62 90 LEU A N 1
ATOM 696 C CA . LEU A 1 90 ? -3.394 -1.787 19.892 1.00 90.62 90 LEU A CA 1
ATOM 697 C C . LEU A 1 90 ? -2.666 -1.602 18.560 1.00 90.62 90 LEU A C 1
ATOM 699 O O . LEU A 1 90 ? -3.054 -0.780 17.729 1.00 90.62 90 LEU A O 1
ATOM 703 N N . TRP A 1 91 ? -1.611 -2.391 18.368 1.00 91.12 91 TRP A N 1
ATOM 704 C CA . TRP A 1 91 ? -0.817 -2.426 17.143 1.00 91.12 91 TRP A CA 1
ATOM 705 C C . TRP A 1 91 ? -0.678 -3.880 16.714 1.00 91.12 91 TRP A C 1
ATOM 707 O O . TRP A 1 91 ? -0.116 -4.682 17.460 1.00 91.12 91 TRP A O 1
ATOM 717 N N . VAL A 1 92 ? -1.214 -4.216 15.545 1.00 94.25 92 VAL A N 1
ATOM 718 C CA . VAL A 1 92 ? -1.238 -5.585 15.024 1.00 94.25 92 VAL A CA 1
ATOM 719 C C . VAL A 1 92 ? -0.619 -5.591 13.635 1.00 94.25 92 VAL A C 1
ATOM 721 O O . VAL A 1 92 ? -1.131 -4.954 12.719 1.00 94.25 92 VAL A O 1
ATOM 724 N N . TYR A 1 93 ? 0.476 -6.323 13.476 1.00 95.31 93 TYR A N 1
ATOM 725 C CA . TYR A 1 93 ? 1.099 -6.560 12.181 1.00 95.31 93 TYR A CA 1
ATOM 726 C C . TYR A 1 93 ? 0.745 -7.964 11.694 1.00 95.31 93 TYR A C 1
ATOM 728 O O . TYR A 1 93 ? 0.879 -8.942 12.432 1.00 95.31 93 TYR A O 1
ATOM 736 N N . MET A 1 94 ? 0.282 -8.035 10.453 1.00 95.19 94 MET A N 1
ATOM 737 C CA . MET A 1 94 ? -0.101 -9.249 9.753 1.00 95.19 94 MET A CA 1
ATOM 738 C C . MET A 1 94 ? 0.895 -9.475 8.621 1.00 95.19 94 MET A C 1
ATOM 740 O O . MET A 1 94 ? 0.998 -8.658 7.705 1.00 95.19 94 MET A O 1
ATOM 744 N N . GLU A 1 95 ? 1.607 -10.598 8.672 1.00 92.81 95 GLU A N 1
ATOM 745 C CA . GLU A 1 95 ? 2.540 -10.991 7.620 1.00 92.81 95 GLU A CA 1
ATOM 746 C C . GLU A 1 95 ? 1.790 -11.277 6.315 1.00 92.81 95 GLU A C 1
ATOM 748 O O . GLU A 1 95 ? 0.646 -11.753 6.333 1.00 92.81 95 GLU A O 1
ATOM 753 N N . GLY A 1 96 ? 2.454 -11.058 5.181 1.00 90.38 96 GLY A N 1
ATOM 754 C CA . GLY A 1 96 ? 1.868 -11.292 3.870 1.00 90.38 96 GLY A CA 1
ATOM 755 C C . GLY A 1 96 ? 1.469 -12.744 3.643 1.00 90.38 96 GLY A C 1
ATOM 756 O O . GLY A 1 96 ? 2.097 -13.685 4.151 1.00 90.38 96 GLY A O 1
ATOM 757 N N . ILE A 1 97 ? 0.405 -12.956 2.862 1.00 85.81 97 ILE A N 1
ATOM 758 C CA . ILE A 1 97 ? 0.053 -14.276 2.323 1.00 85.81 97 ILE A CA 1
ATOM 759 C C . ILE A 1 97 ? 1.291 -14.918 1.672 1.00 85.81 97 ILE A C 1
ATOM 761 O O . ILE A 1 97 ? 2.094 -14.244 1.030 1.00 85.81 97 ILE A O 1
ATOM 765 N N . GLY A 1 98 ? 1.456 -16.228 1.877 1.00 80.25 98 GLY A N 1
ATOM 766 C CA . GLY A 1 98 ? 2.597 -17.001 1.374 1.00 80.25 98 GLY A CA 1
ATOM 767 C C . GLY A 1 98 ? 3.795 -17.086 2.324 1.00 80.25 98 GLY A C 1
ATOM 768 O O . GLY A 1 98 ? 4.674 -17.903 2.080 1.00 80.25 98 GLY A O 1
ATOM 769 N N . THR A 1 99 ? 3.818 -16.333 3.429 1.00 85.50 99 THR A N 1
ATOM 770 C CA . THR A 1 99 ? 4.937 -16.352 4.392 1.00 85.50 99 THR A CA 1
ATOM 771 C C . THR A 1 99 ? 4.578 -17.049 5.705 1.00 85.50 99 THR A C 1
ATOM 773 O O . THR A 1 99 ? 3.404 -17.158 6.082 1.00 85.50 99 THR A O 1
ATOM 776 N N . ALA A 1 100 ? 5.594 -17.542 6.415 1.00 84.19 100 ALA A N 1
ATOM 777 C CA . ALA A 1 100 ? 5.410 -18.128 7.737 1.00 84.19 100 ALA A CA 1
ATOM 778 C C . ALA A 1 100 ? 5.070 -17.066 8.793 1.00 84.19 100 ALA A C 1
ATOM 780 O O . ALA A 1 100 ? 5.645 -15.981 8.818 1.00 84.19 100 ALA A O 1
ATOM 781 N N . ARG A 1 101 ? 4.171 -17.397 9.727 1.00 85.56 101 ARG A N 1
ATOM 782 C CA . ARG A 1 101 ? 3.824 -16.483 10.825 1.00 85.56 101 ARG A CA 1
ATOM 783 C C . ARG A 1 101 ? 5.010 -16.251 11.756 1.00 85.56 101 ARG A C 1
ATOM 785 O O . ARG A 1 101 ? 5.796 -17.170 12.019 1.00 85.56 101 ARG A O 1
ATOM 792 N N . GLY A 1 102 ? 5.089 -15.039 12.289 1.00 86.94 102 GLY A N 1
ATOM 793 C CA . GLY A 1 102 ? 5.942 -14.716 13.416 1.00 86.94 102 GLY A CA 1
ATOM 794 C C . GLY A 1 102 ? 5.467 -15.428 14.679 1.00 86.94 102 GLY A C 1
ATOM 795 O O . GLY A 1 102 ? 4.279 -15.693 14.873 1.00 86.94 102 GLY A O 1
ATOM 796 N N . VAL A 1 103 ? 6.414 -15.732 15.555 1.00 89.38 103 VAL A N 1
ATOM 797 C CA . VAL A 1 103 ? 6.158 -16.295 16.884 1.00 89.38 103 VAL A CA 1
ATOM 798 C C . VAL A 1 103 ? 6.454 -15.243 17.932 1.00 89.38 103 VAL A C 1
ATOM 800 O O . VAL A 1 103 ? 7.361 -14.431 17.760 1.00 89.38 103 VAL A O 1
ATOM 803 N N . TYR A 1 104 ? 5.698 -15.249 19.026 1.00 86.75 104 TYR A N 1
ATOM 804 C CA . TYR A 1 104 ? 5.986 -14.358 20.141 1.00 86.75 104 TYR A CA 1
ATOM 805 C C . TYR A 1 104 ? 7.387 -14.623 20.679 1.00 86.75 104 TYR A C 1
ATOM 807 O O . TYR A 1 104 ? 7.780 -15.770 20.906 1.00 86.75 104 TYR A O 1
ATOM 815 N N . ASP A 1 105 ? 8.143 -13.549 20.864 1.00 83.75 105 ASP A N 1
ATOM 816 C CA . ASP A 1 105 ? 9.455 -13.635 21.461 1.00 83.75 105 ASP A CA 1
ATOM 817 C C . ASP A 1 105 ? 9.332 -13.486 22.983 1.00 83.75 105 ASP A C 1
ATOM 819 O O . ASP A 1 105 ? 8.933 -12.422 23.447 1.00 83.75 105 ASP A O 1
ATOM 823 N N . PRO A 1 106 ? 9.676 -14.500 23.796 1.00 79.38 106 PRO A N 1
ATOM 824 C CA . PRO A 1 106 ? 9.600 -14.370 25.252 1.00 79.38 106 PRO A CA 1
ATOM 825 C C . PRO A 1 106 ? 10.576 -13.318 25.800 1.00 79.38 106 PRO A C 1
ATOM 827 O O . PRO A 1 106 ? 10.424 -12.877 26.938 1.00 79.38 106 PRO A O 1
ATOM 830 N N . THR A 1 107 ? 11.576 -12.917 25.005 1.00 79.06 107 THR A N 1
ATOM 831 C CA . THR A 1 107 ? 12.597 -11.936 25.389 1.00 79.06 107 THR A CA 1
ATOM 832 C C . THR A 1 107 ? 12.310 -10.511 24.923 1.00 79.06 107 THR A C 1
ATOM 834 O O . THR A 1 107 ? 13.030 -9.595 25.317 1.00 79.06 107 THR A O 1
ATOM 837 N N . SER A 1 108 ? 11.269 -10.283 24.118 1.00 74.00 108 SER A N 1
ATOM 838 C CA . SER A 1 108 ? 10.904 -8.943 23.654 1.00 74.00 108 SER A CA 1
ATOM 839 C C . SER A 1 108 ? 9.388 -8.745 23.621 1.00 74.00 108 SER A C 1
ATOM 841 O O . SER A 1 108 ? 8.600 -9.640 23.908 1.00 74.00 108 SER A O 1
ATOM 843 N N . LYS A 1 109 ? 8.947 -7.513 23.353 1.00 67.19 109 LYS A N 1
ATOM 844 C CA . LYS A 1 109 ? 7.512 -7.190 23.276 1.00 67.19 109 LYS A CA 1
ATOM 845 C C . LYS A 1 109 ? 6.896 -7.533 21.923 1.00 67.19 109 LYS A C 1
ATOM 847 O O . LYS A 1 109 ? 5.668 -7.462 21.808 1.00 67.19 109 LYS A O 1
ATOM 852 N N . ASP A 1 110 ? 7.734 -7.867 20.949 1.00 75.12 110 ASP A N 1
ATOM 853 C CA . ASP A 1 110 ? 7.367 -8.099 19.563 1.00 75.12 110 ASP A CA 1
ATOM 854 C C . ASP A 1 110 ? 7.417 -9.591 19.227 1.00 75.12 110 ASP A C 1
ATOM 856 O O . ASP A 1 110 ? 7.942 -10.423 19.969 1.00 75.12 110 ASP A O 1
ATOM 860 N N . LYS A 1 111 ? 6.844 -9.946 18.080 1.00 88.81 111 LYS A N 1
ATOM 861 C CA . LYS A 1 111 ? 7.098 -11.253 17.485 1.00 88.81 111 LYS A CA 1
ATOM 862 C C . LYS A 1 111 ? 8.475 -11.257 16.815 1.00 88.81 111 LYS A C 1
ATOM 864 O O . LYS A 1 111 ? 9.014 -10.217 16.435 1.00 88.81 111 LYS A O 1
ATOM 869 N N . LYS A 1 112 ? 9.015 -12.455 16.632 1.00 89.88 112 LYS A N 1
ATOM 870 C CA . LYS A 1 112 ? 10.213 -12.744 15.841 1.00 89.88 112 LYS A CA 1
ATOM 871 C C . LYS A 1 112 ? 9.900 -13.776 14.767 1.00 89.88 112 LYS A C 1
ATOM 873 O O . LYS A 1 112 ? 8.834 -14.392 14.782 1.00 89.88 112 LYS A O 1
ATOM 878 N N . SER A 1 113 ? 10.836 -13.981 13.841 1.00 89.56 113 SER A N 1
ATOM 879 C CA . SER A 1 113 ? 10.675 -15.017 12.821 1.00 89.56 113 SER A CA 1
ATOM 880 C C . SER A 1 113 ? 10.512 -16.380 13.490 1.00 89.56 113 SER A C 1
ATOM 882 O O . SER A 1 113 ? 11.214 -16.696 14.452 1.00 89.56 113 SER A O 1
ATOM 884 N N . SER A 1 114 ? 9.608 -17.201 12.958 1.00 87.38 114 SER A N 1
ATOM 885 C CA . SER A 1 114 ? 9.493 -18.604 13.363 1.00 87.38 114 SER A CA 1
ATOM 886 C C . SER A 1 114 ? 10.638 -19.474 12.840 1.00 87.38 114 SER A C 1
ATOM 888 O O . SER A 1 114 ? 10.748 -20.626 13.250 1.00 87.38 114 SER A O 1
ATOM 890 N N . GLY A 1 115 ? 11.464 -18.953 11.923 1.00 85.12 115 GLY A N 1
ATOM 891 C CA . GLY A 1 115 ? 12.495 -19.715 11.210 1.00 85.12 115 GLY A CA 1
ATOM 892 C C . GLY A 1 115 ? 11.936 -20.714 10.191 1.00 85.12 115 GLY A C 1
ATOM 893 O O . GLY A 1 115 ? 12.697 -21.496 9.630 1.00 85.12 115 GLY A O 1
ATOM 894 N N . ARG A 1 116 ? 10.616 -20.725 9.970 1.00 84.19 116 ARG A N 1
ATOM 895 C CA . ARG A 1 116 ? 9.955 -21.615 9.012 1.00 84.19 116 ARG A CA 1
ATOM 896 C C . ARG A 1 116 ? 9.952 -20.990 7.622 1.00 84.19 116 ARG A C 1
ATOM 898 O O . ARG A 1 116 ? 9.782 -19.782 7.488 1.00 84.19 116 ARG A O 1
ATOM 905 N N . GLY A 1 117 ? 10.076 -21.835 6.603 1.00 79.69 117 GLY A N 1
ATOM 906 C CA . GLY A 1 117 ? 10.042 -21.390 5.215 1.00 79.69 117 GLY A CA 1
ATOM 907 C C . GLY A 1 117 ? 8.681 -20.876 4.744 1.00 79.69 117 GLY A C 1
ATOM 908 O O . GLY A 1 117 ? 7.645 -21.110 5.373 1.00 79.69 117 GLY A O 1
ATOM 909 N N . ASP A 1 118 ? 8.708 -20.176 3.616 1.00 79.62 118 ASP A N 1
ATOM 910 C CA . ASP A 1 118 ? 7.547 -19.653 2.920 1.00 79.62 118 ASP A CA 1
ATOM 911 C C . ASP A 1 118 ? 6.671 -20.805 2.420 1.00 79.62 118 ASP A C 1
ATOM 913 O O . ASP A 1 118 ? 7.124 -21.800 1.851 1.00 79.62 118 ASP A O 1
ATOM 917 N N . ALA A 1 119 ? 5.366 -20.670 2.626 1.00 67.56 119 ALA A N 1
ATOM 918 C CA . ALA A 1 119 ? 4.385 -21.669 2.228 1.00 67.56 119 ALA A CA 1
ATOM 919 C C . ALA A 1 119 ? 3.937 -21.412 0.777 1.00 67.56 119 ALA A C 1
ATOM 921 O O . ALA A 1 119 ? 2.781 -21.075 0.507 1.00 67.56 119 ALA A O 1
ATOM 922 N N . VAL A 1 120 ? 4.872 -21.578 -0.166 1.00 57.34 120 VAL A N 1
ATOM 923 C CA . VAL A 1 120 ? 4.723 -21.261 -1.603 1.00 57.34 120 VAL A CA 1
ATOM 924 C C . VAL A 1 120 ? 3.524 -21.970 -2.252 1.00 57.34 120 VAL A C 1
ATOM 926 O O . VAL A 1 120 ? 2.827 -21.376 -3.076 1.00 57.34 120 VAL A O 1
ATOM 929 N N . LYS A 1 121 ? 3.211 -23.208 -1.837 1.00 47.41 121 LYS A N 1
ATOM 930 C CA . LYS A 1 121 ? 2.097 -24.011 -2.389 1.00 47.41 121 LYS A CA 1
ATOM 931 C C . LYS A 1 121 ? 0.706 -23.371 -2.213 1.00 47.41 121 LYS A C 1
ATOM 933 O O . LYS A 1 121 ? -0.214 -23.761 -2.923 1.00 47.41 121 LYS A O 1
ATOM 938 N N . GLY A 1 122 ? 0.547 -22.379 -1.328 1.00 47.09 122 GLY A N 1
ATOM 939 C CA . GLY A 1 122 ? -0.706 -21.635 -1.130 1.00 47.09 122 GLY A CA 1
ATOM 940 C C . GLY A 1 122 ? -0.837 -20.333 -1.935 1.00 47.09 122 GLY A C 1
ATOM 941 O O . GLY A 1 122 ? -1.904 -19.724 -1.915 1.00 47.09 122 GLY A O 1
ATOM 942 N N . MET A 1 123 ? 0.212 -19.883 -2.639 1.00 47.19 123 MET A N 1
ATOM 943 C CA . MET A 1 123 ? 0.205 -18.594 -3.357 1.00 47.19 123 MET A CA 1
ATOM 944 C C . MET A 1 123 ? -0.649 -18.594 -4.634 1.00 47.19 123 MET A C 1
ATOM 946 O O . MET A 1 123 ? -1.173 -17.543 -5.015 1.00 47.19 123 MET A O 1
ATOM 950 N N . ALA A 1 124 ? -0.775 -19.755 -5.287 1.00 40.75 124 ALA A N 1
ATOM 951 C CA . ALA A 1 124 ? -1.208 -19.869 -6.681 1.00 40.75 124 ALA A CA 1
ATOM 952 C C . ALA A 1 124 ? -2.727 -19.975 -6.901 1.00 40.75 124 ALA A C 1
ATOM 954 O O . ALA A 1 124 ? -3.163 -19.812 -8.036 1.00 40.75 124 ALA A O 1
ATOM 955 N N . PHE A 1 125 ? -3.530 -20.244 -5.865 1.00 40.94 125 PHE A N 1
ATOM 956 C CA . PHE A 1 125 ? -4.937 -20.618 -6.073 1.00 40.94 125 PHE A CA 1
ATOM 957 C C . PHE A 1 125 ? -5.988 -19.730 -5.415 1.00 40.94 125 PHE A C 1
ATOM 959 O O . PHE A 1 125 ? -7.158 -19.945 -5.699 1.00 40.94 125 PHE A O 1
ATOM 966 N N . GLY A 1 126 ? -5.632 -18.747 -4.577 1.00 45.16 126 GLY A N 1
ATOM 967 C CA . GLY A 1 126 ? -6.594 -17.787 -3.989 1.00 45.16 126 GLY A CA 1
ATOM 968 C C . GLY A 1 126 ? -7.681 -18.388 -3.071 1.00 45.16 126 GLY A C 1
ATOM 969 O O . GLY A 1 126 ? -8.218 -17.681 -2.222 1.00 45.16 126 GLY A O 1
ATOM 970 N N . ALA A 1 127 ? -7.942 -19.691 -3.170 1.00 40.97 127 ALA A N 1
ATOM 971 C CA . ALA A 1 127 ? -8.896 -20.478 -2.416 1.00 40.97 127 ALA A CA 1
ATOM 972 C C . ALA A 1 127 ? -8.186 -21.304 -1.331 1.00 40.97 127 ALA A C 1
ATOM 974 O O . ALA A 1 127 ? -7.108 -21.866 -1.543 1.00 40.97 127 ALA A O 1
ATOM 975 N N . GLY A 1 128 ? -8.812 -21.388 -0.154 1.00 52.06 128 GLY A N 1
ATOM 976 C CA . GLY A 1 128 ? -8.361 -22.211 0.973 1.00 52.06 128 GLY A CA 1
ATOM 977 C C . GLY A 1 128 ? -7.656 -21.445 2.103 1.00 52.06 128 GLY A C 1
ATOM 978 O O . GLY A 1 128 ? -7.820 -20.237 2.271 1.00 52.06 128 GLY A O 1
ATOM 979 N N . TYR A 1 129 ? -6.867 -22.175 2.903 1.00 41.25 129 TYR A N 1
ATOM 980 C CA . TYR A 1 129 ? -6.269 -21.761 4.191 1.00 41.25 129 TYR A CA 1
ATOM 981 C C . TYR A 1 129 ? -5.399 -20.481 4.150 1.00 41.25 129 TYR A C 1
ATOM 983 O O . TYR A 1 129 ? -5.146 -19.878 5.192 1.00 41.25 129 TYR A O 1
ATOM 991 N N . TYR A 1 130 ? -4.971 -20.035 2.962 1.00 50.56 130 TYR A N 1
ATOM 992 C CA . TYR A 1 130 ? -4.128 -18.848 2.753 1.00 50.56 130 TYR A CA 1
ATOM 993 C C . TYR A 1 130 ? -4.786 -17.742 1.901 1.00 50.56 130 TYR A C 1
ATOM 995 O O . TYR A 1 130 ? -4.108 -16.787 1.537 1.00 50.56 130 TYR A O 1
ATOM 1003 N N . GLY A 1 131 ? -6.081 -17.848 1.579 1.00 72.56 131 GLY A N 1
ATOM 1004 C CA . GLY A 1 131 ? -6.822 -16.815 0.839 1.00 72.56 131 GLY A CA 1
ATOM 1005 C C . GLY A 1 131 ? -7.140 -15.564 1.672 1.00 72.56 131 GLY A C 1
ATOM 1006 O O . GLY A 1 131 ? -6.954 -15.544 2.892 1.00 72.56 131 GLY A O 1
ATOM 1007 N N . VAL A 1 132 ? -7.674 -14.522 1.022 1.00 83.56 132 VAL A N 1
ATOM 1008 C CA . VAL A 1 132 ? -8.019 -13.227 1.649 1.00 83.56 132 VAL A CA 1
ATOM 1009 C C . VAL A 1 132 ? -8.928 -13.405 2.874 1.00 83.56 132 VAL A C 1
ATOM 1011 O O . VAL A 1 132 ? -8.633 -12.888 3.952 1.00 83.56 132 VAL A O 1
ATOM 1014 N N . THR A 1 133 ? -10.000 -14.195 2.761 1.00 85.88 133 THR A N 1
ATOM 1015 C CA . THR A 1 133 ? -10.927 -14.463 3.875 1.00 85.88 133 THR A CA 1
ATOM 1016 C C . THR A 1 133 ? -10.240 -15.170 5.044 1.00 85.88 133 THR A C 1
ATOM 1018 O O . THR A 1 133 ? -10.441 -14.800 6.202 1.00 85.88 133 THR A O 1
ATOM 1021 N N . ALA A 1 134 ? -9.387 -16.161 4.763 1.00 84.75 134 ALA A N 1
ATOM 1022 C CA . ALA A 1 134 ? -8.622 -16.851 5.797 1.00 84.75 134 ALA A CA 1
ATOM 1023 C C . ALA A 1 134 ? -7.670 -15.880 6.508 1.00 84.75 134 ALA A C 1
ATOM 1025 O O . ALA A 1 134 ? -7.640 -15.843 7.738 1.00 84.75 134 ALA A O 1
ATOM 1026 N N . ARG A 1 135 ? -6.968 -15.021 5.757 1.00 89.06 135 ARG A N 1
ATOM 1027 C CA . ARG A 1 135 ? -6.097 -13.978 6.315 1.00 89.06 135 ARG A CA 1
ATOM 1028 C C . ARG A 1 135 ? -6.858 -13.026 7.239 1.00 89.06 135 ARG A C 1
ATOM 1030 O O . ARG A 1 135 ? -6.364 -12.713 8.320 1.00 89.06 135 ARG A O 1
ATOM 1037 N N . VAL A 1 136 ? -8.069 -12.615 6.865 1.00 93.25 136 VAL A N 1
ATOM 1038 C CA . VAL A 1 136 ? -8.912 -11.751 7.705 1.00 93.25 136 VAL A CA 1
ATOM 1039 C C . VAL A 1 136 ? -9.419 -12.474 8.961 1.00 93.25 136 VAL A C 1
ATOM 1041 O O . VAL A 1 136 ? -9.415 -11.888 10.041 1.00 93.25 136 VAL A O 1
ATOM 1044 N N . ASN A 1 137 ? -9.775 -13.759 8.883 1.00 92.56 137 ASN A N 1
ATOM 1045 C CA . ASN A 1 137 ? -10.121 -14.553 10.073 1.00 92.56 137 ASN A CA 1
ATOM 1046 C C . ASN A 1 137 ? -8.941 -14.676 11.052 1.00 92.56 137 ASN A C 1
ATOM 1048 O O . ASN A 1 137 ? -9.116 -14.579 12.270 1.00 92.56 137 ASN A O 1
ATOM 1052 N N . VAL A 1 138 ? -7.730 -14.848 10.517 1.00 91.88 138 VAL A N 1
ATOM 1053 C CA . VAL A 1 138 ? -6.502 -14.841 11.316 1.00 91.88 138 VAL A CA 1
ATOM 1054 C C . VAL A 1 138 ? -6.294 -13.471 11.950 1.00 91.88 138 VAL A C 1
ATOM 1056 O O . VAL A 1 138 ? -5.994 -13.422 13.132 1.00 91.88 138 VAL A O 1
ATOM 1059 N N . ALA A 1 139 ? -6.538 -12.372 11.232 1.00 95.88 139 ALA A N 1
ATOM 1060 C CA . ALA A 1 139 ? -6.427 -11.026 11.795 1.00 95.88 139 ALA A CA 1
ATOM 1061 C C . ALA A 1 139 ? -7.320 -10.816 13.025 1.00 95.88 139 ALA A C 1
ATOM 1063 O O . ALA A 1 139 ? -6.830 -10.333 14.039 1.00 95.88 139 ALA A O 1
ATOM 1064 N N . PHE A 1 140 ? -8.588 -11.246 12.991 1.00 96.69 140 PHE A N 1
ATOM 1065 C CA . PHE A 1 140 ? -9.439 -11.217 14.190 1.00 96.69 140 PHE A CA 1
ATOM 1066 C C . PHE A 1 140 ? -8.827 -12.027 15.340 1.00 96.69 140 PHE A C 1
ATOM 1068 O O . PHE A 1 140 ? -8.774 -11.546 16.464 1.00 96.69 140 PHE A O 1
ATOM 1075 N N . SER A 1 141 ? -8.295 -13.218 15.060 1.00 94.00 141 SER A N 1
ATOM 1076 C CA . SER A 1 141 ? -7.660 -14.058 16.087 1.00 94.00 141 SER A CA 1
ATOM 1077 C C . SER A 1 141 ? -6.397 -13.416 16.680 1.00 94.00 141 SER A C 1
ATOM 1079 O O . SER A 1 141 ? -6.178 -13.488 17.885 1.00 94.00 141 SER A O 1
ATOM 1081 N N . GLU A 1 142 ? -5.583 -12.761 15.851 1.00 93.25 142 GLU A N 1
ATOM 1082 C CA . GLU A 1 142 ? -4.375 -12.042 16.273 1.00 93.25 142 GLU A CA 1
ATOM 1083 C C . GLU A 1 142 ? -4.710 -10.788 17.092 1.00 93.25 142 GLU A C 1
ATOM 1085 O O . GLU A 1 142 ? -4.023 -10.488 18.066 1.00 93.25 142 GLU A O 1
ATOM 1090 N N . ILE A 1 143 ? -5.798 -10.086 16.755 1.00 95.12 143 ILE A N 1
ATOM 1091 C CA . ILE A 1 143 ? -6.320 -8.971 17.558 1.00 95.12 143 ILE A CA 1
ATOM 1092 C C . ILE A 1 143 ? -6.733 -9.468 18.948 1.00 95.12 143 ILE A C 1
ATOM 1094 O O . ILE A 1 143 ? -6.333 -8.872 19.946 1.00 95.12 143 ILE A O 1
ATOM 1098 N N . GLU A 1 144 ? -7.471 -10.578 19.033 1.00 92.56 144 GLU A N 1
ATOM 1099 C CA . GLU A 1 144 ? -7.869 -11.172 20.316 1.00 92.56 144 GLU A CA 1
ATOM 1100 C C . GLU A 1 144 ? -6.662 -11.633 21.145 1.00 92.56 144 GLU A C 1
ATOM 1102 O O . GLU A 1 144 ? -6.604 -11.380 22.350 1.00 92.56 144 GLU A O 1
ATOM 1107 N N . ALA A 1 145 ? -5.665 -12.254 20.507 1.00 89.88 145 ALA A N 1
ATOM 1108 C CA . ALA A 1 145 ? -4.419 -12.637 21.168 1.00 89.88 145 ALA A CA 1
ATOM 1109 C C . ALA A 1 145 ? -3.666 -11.412 21.710 1.00 89.88 145 ALA A C 1
ATOM 1111 O O . ALA A 1 145 ? -3.143 -11.436 22.827 1.00 89.88 145 ALA A O 1
ATOM 1112 N N . GLU A 1 146 ? -3.648 -10.316 20.952 1.00 89.06 146 GLU A N 1
ATOM 1113 C CA . GLU A 1 146 ? -2.997 -9.073 21.349 1.00 89.06 146 GLU A CA 1
ATOM 1114 C C . GLU A 1 146 ? -3.736 -8.357 22.494 1.00 89.06 146 GLU A C 1
ATOM 1116 O O . GLU A 1 146 ? -3.084 -7.866 23.419 1.00 89.06 146 GLU A O 1
ATOM 1121 N N . ILE A 1 147 ? -5.075 -8.363 22.497 1.00 88.81 147 ILE A N 1
ATOM 1122 C CA . ILE A 1 147 ? -5.906 -7.896 23.622 1.00 88.81 147 ILE A CA 1
ATOM 1123 C C . ILE A 1 147 ? -5.572 -8.695 24.882 1.00 88.81 147 ILE A C 1
ATOM 1125 O O . ILE A 1 147 ? -5.244 -8.113 25.919 1.00 88.81 147 ILE A O 1
ATOM 1129 N N . GLN A 1 148 ? -5.595 -10.028 24.785 1.00 86.56 148 GLN A N 1
ATOM 1130 C CA . GLN A 1 148 ? -5.315 -10.909 25.915 1.00 86.56 148 GLN A CA 1
ATOM 1131 C C . GLN A 1 148 ? -3.895 -10.695 26.452 1.00 86.56 148 GLN A C 1
ATOM 1133 O O . GLN A 1 148 ? -3.684 -10.648 27.663 1.00 86.56 148 GLN A O 1
ATOM 1138 N N . ARG A 1 149 ? -2.913 -10.507 25.567 1.00 84.06 149 ARG A N 1
ATOM 1139 C CA . ARG A 1 149 ? -1.521 -10.251 25.948 1.00 84.06 149 ARG A CA 1
ATOM 1140 C C . ARG A 1 149 ? -1.348 -8.909 26.656 1.00 84.06 149 ARG A C 1
ATOM 1142 O O . ARG A 1 149 ? -0.647 -8.843 27.666 1.00 84.06 149 ARG A O 1
ATOM 1149 N N . GLN A 1 150 ? -1.943 -7.840 26.125 1.00 82.81 150 GLN A N 1
ATOM 1150 C CA . GLN A 1 150 ? -1.762 -6.497 26.675 1.00 82.81 150 GLN A CA 1
ATOM 1151 C C . GLN A 1 150 ? -2.568 -6.268 27.957 1.00 82.81 150 GLN A C 1
ATOM 1153 O O . GLN A 1 150 ? -2.061 -5.631 28.882 1.00 82.81 150 GLN A O 1
ATOM 1158 N N . TYR A 1 151 ? -3.794 -6.791 28.031 1.00 81.62 151 TYR A N 1
ATOM 1159 C CA . TYR A 1 151 ? -4.739 -6.454 29.098 1.00 81.62 151 TYR A CA 1
ATOM 1160 C C . TYR A 1 151 ? -5.034 -7.609 30.062 1.00 81.62 151 TYR A C 1
ATOM 1162 O O . TYR A 1 151 ? -5.554 -7.353 31.145 1.00 81.62 151 TYR A O 1
ATOM 1170 N N . GLN A 1 152 ? -4.635 -8.849 29.738 1.00 72.56 152 GLN A N 1
ATOM 1171 C CA . GLN A 1 152 ? -4.720 -10.063 30.579 1.00 72.56 152 GLN A CA 1
ATOM 1172 C C . GLN A 1 152 ? -6.127 -10.519 30.987 1.00 72.56 152 GLN A C 1
ATOM 1174 O O . GLN A 1 152 ? -6.273 -11.552 31.638 1.00 72.56 152 GLN A O 1
ATOM 1179 N N . LYS A 1 153 ? -7.160 -9.775 30.610 1.00 71.56 153 LYS A N 1
ATOM 1180 C CA . LYS A 1 153 ? -8.565 -10.059 30.885 1.00 71.56 153 LYS A CA 1
ATOM 1181 C C . LYS A 1 153 ? -9.429 -9.466 29.781 1.00 71.56 153 LYS A C 1
ATOM 1183 O O . LYS A 1 153 ? -8.970 -8.613 29.021 1.00 71.56 153 LYS A O 1
ATOM 1188 N N . GLN A 1 154 ? -10.690 -9.880 29.754 1.00 78.50 154 GLN A N 1
ATOM 1189 C CA . GLN A 1 154 ? -11.720 -9.209 28.970 1.00 78.50 154 GLN A CA 1
ATOM 1190 C C . GLN A 1 154 ? -11.851 -7.751 29.424 1.00 78.50 154 GLN A C 1
ATOM 1192 O O . GLN A 1 154 ? -11.836 -7.456 30.625 1.00 78.50 154 GLN A O 1
ATOM 1197 N N . ILE A 1 155 ? -11.967 -6.845 28.457 1.00 85.00 155 ILE A N 1
ATOM 1198 C CA . ILE A 1 155 ? -12.195 -5.419 28.688 1.00 85.00 155 ILE A CA 1
ATOM 1199 C C . ILE A 1 155 ? -13.511 -5.018 28.032 1.00 85.00 155 ILE A C 1
ATOM 1201 O O . ILE A 1 155 ? -13.897 -5.583 27.014 1.00 85.00 155 ILE A O 1
ATOM 1205 N N . GLN A 1 156 ? -14.207 -4.049 28.618 1.00 88.38 156 GLN A N 1
ATOM 1206 C CA . GLN A 1 156 ? -15.400 -3.476 28.004 1.00 88.38 156 GLN A CA 1
ATOM 1207 C C . GLN A 1 156 ? -14.986 -2.216 27.259 1.00 88.38 156 GLN A C 1
ATOM 1209 O O . GLN A 1 156 ? -14.354 -1.338 27.845 1.00 88.38 156 GLN A O 1
ATOM 1214 N N . VAL A 1 157 ? -15.303 -2.136 25.971 1.00 90.88 157 VAL A N 1
ATOM 1215 C CA . VAL A 1 157 ? -14.975 -0.984 25.129 1.00 90.88 157 VAL A CA 1
ATOM 1216 C C . VAL A 1 157 ? -16.259 -0.344 24.622 1.00 90.88 157 VAL A C 1
ATOM 1218 O O . VAL A 1 157 ? -17.051 -1.002 23.951 1.00 90.88 157 VAL A O 1
ATOM 1221 N N . THR A 1 158 ? -16.445 0.951 24.886 1.00 92.62 158 THR A N 1
ATOM 1222 C CA . THR A 1 158 ? -17.600 1.696 24.355 1.00 92.62 158 THR A CA 1
ATOM 1223 C C . THR A 1 158 ? -17.469 1.892 22.846 1.00 92.62 158 THR A C 1
ATOM 1225 O O . THR A 1 158 ? -18.433 1.707 22.102 1.00 92.62 158 THR A O 1
ATOM 1228 N N . ARG A 1 159 ? -16.267 2.252 22.376 1.00 94.31 159 ARG A N 1
ATOM 1229 C CA . ARG A 1 159 ? -15.986 2.498 20.959 1.00 94.31 159 ARG A CA 1
ATOM 1230 C C . ARG A 1 159 ? -14.608 1.992 20.535 1.00 94.31 159 ARG A C 1
ATOM 1232 O O . ARG A 1 159 ? -13.578 2.412 21.060 1.00 94.31 159 ARG A O 1
ATOM 1239 N N . LEU A 1 160 ? -14.590 1.125 19.529 1.00 96.31 160 LEU A N 1
ATOM 1240 C CA . LEU A 1 160 ? -13.396 0.671 18.827 1.00 96.31 160 LEU A CA 1
ATOM 1241 C C . LEU A 1 160 ? -13.165 1.536 17.586 1.00 96.31 160 LEU A C 1
ATOM 1243 O O . LEU A 1 160 ? -13.961 1.529 16.647 1.00 96.31 160 LEU A O 1
ATOM 1247 N N . VAL A 1 161 ? -12.046 2.250 17.570 1.00 95.75 161 VAL A N 1
ATOM 1248 C CA . VAL A 1 161 ? -11.593 3.072 16.444 1.00 95.75 161 VAL A CA 1
ATOM 1249 C C . VAL A 1 161 ? -10.539 2.291 15.667 1.00 95.75 161 VAL A C 1
ATOM 1251 O O . VAL A 1 161 ? -9.521 1.904 16.231 1.00 95.75 161 VAL A O 1
ATOM 1254 N N . ILE A 1 162 ? -10.764 2.050 14.377 1.00 97.38 162 ILE A N 1
ATOM 1255 C CA . ILE A 1 162 ? -9.896 1.203 13.549 1.00 97.38 162 ILE A CA 1
ATOM 1256 C C . ILE A 1 162 ? -9.168 2.036 12.494 1.00 97.38 162 ILE A C 1
ATOM 1258 O O . ILE A 1 162 ? -9.799 2.701 11.669 1.00 97.38 162 ILE A O 1
ATOM 1262 N N . ASN A 1 163 ? -7.841 1.917 12.476 1.00 97.25 163 ASN A N 1
ATOM 1263 C CA . ASN A 1 163 ? -6.969 2.350 11.391 1.00 97.25 163 ASN A CA 1
ATOM 1264 C C . ASN A 1 163 ? -6.369 1.105 10.736 1.00 97.25 163 ASN A C 1
ATOM 1266 O O . ASN A 1 163 ? -5.710 0.311 11.409 1.00 97.25 163 ASN A O 1
ATOM 1270 N N . ALA A 1 164 ? -6.603 0.916 9.442 1.00 98.31 164 ALA A N 1
ATOM 1271 C CA . ALA A 1 164 ? -6.198 -0.293 8.739 1.00 98.31 164 ALA A CA 1
ATOM 1272 C C . ALA A 1 164 ? -5.339 0.044 7.518 1.00 98.31 164 ALA A C 1
ATOM 1274 O O . ALA A 1 164 ? -5.669 0.939 6.741 1.00 98.31 164 ALA A O 1
ATOM 1275 N N . PHE A 1 165 ? -4.239 -0.679 7.340 1.00 98.50 165 PHE A N 1
ATOM 1276 C CA . PHE A 1 165 ? -3.282 -0.449 6.262 1.00 98.50 165 PHE A CA 1
ATOM 1277 C C . PHE A 1 165 ? -3.069 -1.726 5.468 1.00 98.50 165 PHE A C 1
ATOM 1279 O O . PHE A 1 165 ? -3.024 -2.800 6.059 1.00 98.50 165 PHE A O 1
ATOM 1286 N N . GLY A 1 166 ? -2.938 -1.636 4.147 1.00 98.12 166 GLY A N 1
ATOM 1287 C CA . GLY A 1 166 ? -2.679 -2.807 3.312 1.00 98.12 166 GLY A CA 1
ATOM 1288 C C . GLY A 1 166 ? -1.881 -2.497 2.055 1.00 98.12 166 GLY A C 1
ATOM 1289 O O . GLY A 1 166 ? -1.990 -1.405 1.500 1.00 98.12 166 GLY A O 1
ATOM 1290 N N . PHE A 1 167 ? -1.089 -3.463 1.597 1.00 97.69 167 PHE A N 1
ATOM 1291 C CA . PHE A 1 167 ? -0.364 -3.398 0.326 1.00 97.69 167 PHE A CA 1
ATOM 1292 C C . PHE A 1 167 ? -0.757 -4.572 -0.578 1.00 97.69 167 PHE A C 1
ATOM 1294 O O . PHE A 1 167 ? -0.831 -5.709 -0.115 1.00 97.69 167 PHE A O 1
ATOM 1301 N N . SER A 1 168 ? -0.967 -4.319 -1.875 1.00 93.44 168 SER A N 1
ATOM 1302 C CA . SER A 1 168 ? -1.171 -5.358 -2.892 1.00 93.44 168 SER A CA 1
ATOM 1303 C C . SER A 1 168 ? -2.443 -6.178 -2.649 1.00 93.44 168 SER A C 1
ATOM 1305 O O . SER A 1 168 ? -3.520 -5.616 -2.448 1.00 93.44 168 SER A O 1
ATOM 1307 N N . ARG A 1 169 ? -2.338 -7.508 -2.631 1.00 88.88 169 ARG A N 1
ATOM 1308 C CA . ARG A 1 169 ? -3.398 -8.431 -2.214 1.00 88.88 169 ARG A CA 1
ATOM 1309 C C . ARG A 1 169 ? -3.838 -8.190 -0.773 1.00 88.88 169 ARG A C 1
ATOM 1311 O O . ARG A 1 169 ? -5.014 -8.293 -0.457 1.00 88.88 169 ARG A O 1
ATOM 1318 N N . GLU A 1 170 ? -2.934 -7.764 0.095 1.00 93.00 170 GLU A N 1
ATOM 1319 C CA . GLU A 1 170 ? -3.281 -7.476 1.482 1.00 93.00 170 GLU A CA 1
ATOM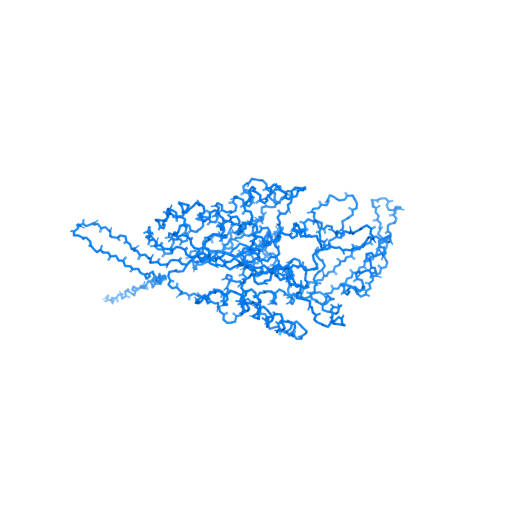 1320 C C . GLU A 1 170 ? -4.020 -6.145 1.648 1.00 93.00 170 GLU A C 1
ATOM 1322 O O . GLU A 1 170 ? -4.735 -5.963 2.627 1.00 93.00 170 GLU A O 1
ATOM 1327 N N . ALA A 1 171 ? -4.012 -5.270 0.637 1.00 95.56 171 ALA A N 1
ATOM 1328 C CA . ALA A 1 171 ? -4.971 -4.169 0.549 1.00 95.56 171 ALA A CA 1
ATOM 1329 C C . ALA A 1 171 ? -6.413 -4.669 0.308 1.00 95.56 171 ALA A C 1
ATOM 1331 O O . ALA A 1 171 ? -7.365 -4.070 0.808 1.00 95.56 171 ALA A O 1
ATOM 1332 N N . VAL A 1 172 ? -6.589 -5.806 -0.375 1.00 92.44 172 VAL A N 1
ATOM 1333 C CA . VAL A 1 172 ? -7.881 -6.506 -0.519 1.00 92.44 172 VAL A CA 1
ATOM 1334 C C . VAL A 1 172 ? -8.330 -7.044 0.840 1.00 92.44 172 VAL A C 1
ATOM 1336 O O . VAL A 1 172 ? -9.463 -6.799 1.254 1.00 92.44 172 VAL A O 1
ATOM 1339 N N . ALA A 1 173 ? -7.423 -7.694 1.581 1.00 93.62 173 ALA A N 1
ATOM 1340 C CA . ALA A 1 173 ? -7.680 -8.152 2.947 1.00 93.62 173 ALA A CA 1
ATOM 1341 C C . ALA A 1 173 ? -8.048 -6.999 3.884 1.00 93.62 173 ALA A C 1
ATOM 1343 O O . ALA A 1 173 ? -9.003 -7.123 4.645 1.00 93.62 173 ALA A O 1
ATOM 1344 N N . THR A 1 174 ? -7.380 -5.851 3.775 1.00 97.88 174 THR A N 1
ATOM 1345 C CA . THR A 1 174 ? -7.724 -4.639 4.529 1.00 97.88 174 THR A CA 1
ATOM 1346 C C . THR A 1 174 ? -9.142 -4.160 4.221 1.00 97.88 174 THR A C 1
ATOM 1348 O O . THR A 1 174 ? -9.911 -3.898 5.148 1.00 97.88 174 THR A O 1
ATOM 1351 N N . ARG A 1 175 ? -9.525 -4.085 2.938 1.00 96.31 175 ARG A N 1
ATOM 1352 C CA . ARG A 1 175 ? -10.885 -3.701 2.505 1.00 96.31 175 ARG A CA 1
ATOM 1353 C C . ARG A 1 175 ? -11.942 -4.672 3.033 1.00 96.31 175 ARG A C 1
ATOM 1355 O O . ARG A 1 175 ? -12.964 -4.237 3.568 1.00 96.31 175 ARG A O 1
ATOM 1362 N N . HIS A 1 176 ? -11.669 -5.971 2.945 1.00 95.25 176 HIS A N 1
ATOM 1363 C CA . HIS A 1 176 ? -12.544 -7.016 3.469 1.00 95.25 176 HIS A CA 1
ATOM 1364 C C . HIS A 1 176 ? -12.660 -6.951 5.002 1.00 95.25 176 HIS A C 1
ATOM 1366 O O . HIS A 1 176 ? -13.762 -7.002 5.550 1.00 95.25 176 HIS A O 1
ATOM 1372 N N . PHE A 1 177 ? -11.538 -6.762 5.703 1.00 97.81 177 PHE A N 1
ATOM 1373 C CA . PHE A 1 177 ? -11.474 -6.659 7.160 1.00 97.81 177 PHE A CA 1
ATOM 1374 C C . PHE A 1 177 ? -12.301 -5.491 7.688 1.00 97.81 177 PHE A C 1
ATOM 1376 O O . PHE A 1 177 ? -13.125 -5.703 8.571 1.00 97.81 177 PHE A O 1
ATOM 1383 N N . VAL A 1 178 ? -12.142 -4.277 7.147 1.00 98.19 178 VAL A N 1
ATOM 1384 C CA . VAL A 1 178 ? -12.922 -3.122 7.633 1.00 98.19 178 VAL A CA 1
ATOM 1385 C C . VAL A 1 178 ? -14.413 -3.287 7.350 1.00 98.19 178 VAL A C 1
ATOM 1387 O O . VAL A 1 178 ? -15.244 -2.836 8.142 1.00 98.19 178 VAL A O 1
ATOM 1390 N N . ASN A 1 179 ? -14.761 -3.981 6.259 1.00 96.12 179 ASN A N 1
ATOM 1391 C CA . ASN A 1 179 ? -16.143 -4.327 5.968 1.00 96.12 179 ASN A CA 1
ATOM 1392 C C . ASN A 1 179 ? -16.725 -5.289 7.007 1.00 96.12 179 ASN A C 1
ATOM 1394 O O . ASN A 1 179 ? -17.764 -5.005 7.609 1.00 96.12 179 ASN A O 1
ATOM 1398 N N . LEU A 1 180 ? -16.016 -6.383 7.280 1.00 96.12 180 LEU A N 1
ATOM 1399 C CA . LEU A 1 180 ? -16.411 -7.364 8.285 1.00 96.12 18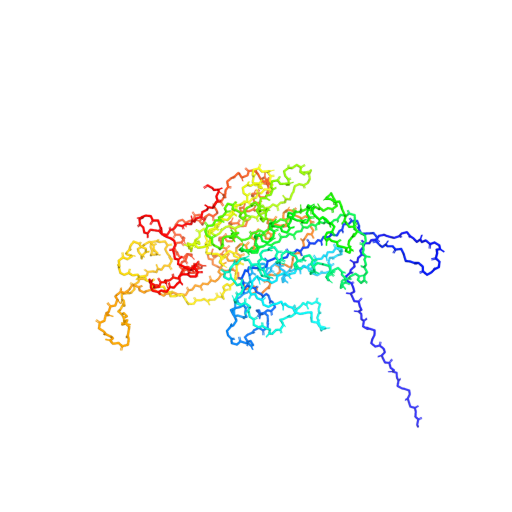0 LEU A CA 1
ATOM 1400 C C . LEU A 1 180 ? -16.403 -6.803 9.706 1.00 96.12 180 LEU A C 1
ATOM 1402 O O . LEU A 1 180 ? -17.314 -7.111 10.462 1.00 96.12 180 LEU A O 1
ATOM 1406 N N . ALA A 1 181 ? -15.437 -5.963 10.074 1.00 97.06 181 ALA A N 1
ATOM 1407 C CA . ALA A 1 181 ? -15.364 -5.360 11.402 1.00 97.06 181 ALA A CA 1
ATOM 1408 C C . ALA A 1 181 ? -16.610 -4.518 11.712 1.00 97.06 181 ALA A C 1
ATOM 1410 O O . ALA A 1 181 ? -17.122 -4.568 12.827 1.00 97.06 181 ALA A O 1
ATOM 1411 N N . LYS A 1 182 ? -17.132 -3.784 10.717 1.00 95.50 182 LYS A N 1
ATOM 1412 C CA . LYS A 1 182 ? -18.364 -2.997 10.868 1.00 95.50 182 LYS A CA 1
ATOM 1413 C C . LYS A 1 182 ? -19.622 -3.874 10.872 1.00 95.50 182 LYS A C 1
ATOM 1415 O O . LYS A 1 182 ? -20.511 -3.639 11.683 1.00 95.50 182 LYS A O 1
ATOM 1420 N N . LYS A 1 183 ? -19.709 -4.868 9.977 1.00 94.94 183 LYS A N 1
ATOM 1421 C CA . LYS A 1 183 ? -20.891 -5.746 9.839 1.00 94.94 183 LYS A CA 1
ATOM 1422 C C . LYS A 1 183 ? -21.001 -6.81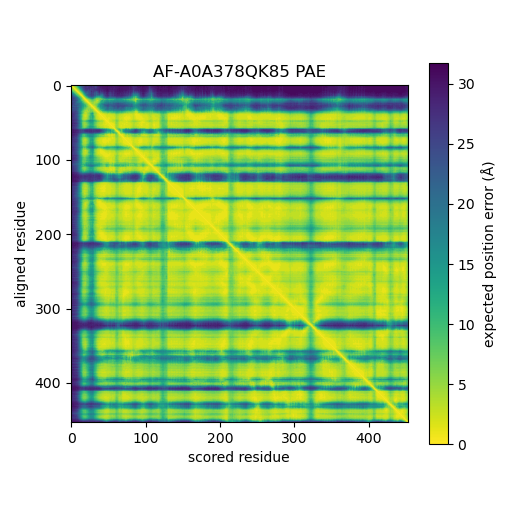3 10.926 1.00 94.94 183 LYS A C 1
ATOM 1424 O O . LYS A 1 183 ? -22.100 -7.262 11.227 1.00 94.94 183 LYS A O 1
ATOM 1429 N N . GLN A 1 184 ? -19.869 -7.261 11.461 1.00 95.94 184 GLN A N 1
ATOM 1430 C CA . GLN A 1 184 ? -19.762 -8.378 12.400 1.00 95.94 184 GLN A CA 1
ATOM 1431 C C . GLN A 1 184 ? -18.941 -7.978 13.645 1.00 95.94 184 GLN A C 1
ATOM 1433 O O . GLN A 1 184 ? -17.909 -8.598 13.927 1.00 95.94 184 GLN A O 1
ATOM 1438 N N . PRO A 1 185 ? -19.378 -6.951 14.403 1.00 96.06 185 PRO A N 1
ATOM 1439 C CA . PRO A 1 185 ? -18.692 -6.456 15.603 1.00 96.06 185 PRO A CA 1
ATOM 1440 C C . PRO A 1 185 ? -18.426 -7.544 16.657 1.00 96.06 185 PRO A C 1
ATOM 1442 O O . PRO A 1 185 ? -17.386 -7.525 17.307 1.00 96.06 185 PRO A O 1
ATOM 1445 N N . GLN A 1 186 ? -19.297 -8.552 16.758 1.00 94.50 186 GLN A N 1
ATOM 1446 C CA . GLN A 1 186 ? -19.173 -9.690 17.676 1.00 94.50 186 GLN A CA 1
ATOM 1447 C C . GLN A 1 186 ? -17.911 -10.543 17.464 1.00 94.50 186 GLN A C 1
ATOM 1449 O O . GLN A 1 186 ? -17.592 -11.403 18.284 1.00 94.50 186 GLN A O 1
ATOM 1454 N N . ARG A 1 187 ? -17.187 -10.344 16.355 1.00 95.44 187 ARG A N 1
ATOM 1455 C CA . ARG A 1 187 ? -15.882 -10.976 16.138 1.00 95.44 187 ARG A CA 1
ATOM 1456 C C . ARG A 1 187 ? -14.810 -10.464 17.106 1.00 95.44 187 ARG A C 1
ATOM 1458 O O . ARG A 1 187 ? -13.846 -11.191 17.329 1.00 95.44 187 ARG A O 1
ATOM 1465 N N . PHE A 1 188 ? -14.994 -9.280 17.696 1.00 94.62 188 PHE A N 1
ATOM 1466 C CA . PHE A 1 188 ? -14.131 -8.718 18.739 1.00 94.62 188 PHE A CA 1
ATOM 1467 C C . PHE A 1 188 ? -14.515 -9.241 20.133 1.00 94.62 188 PHE A C 1
ATOM 1469 O O . PHE A 1 188 ? -15.059 -8.516 20.972 1.00 94.62 188 PHE A O 1
ATOM 1476 N N . LYS A 1 189 ? -14.288 -10.538 20.359 1.00 91.56 189 LYS A N 1
ATOM 1477 C CA . LYS A 1 189 ? -14.857 -11.303 21.482 1.00 91.56 189 LYS A CA 1
ATOM 1478 C C . LYS A 1 189 ? -14.511 -10.719 22.855 1.00 91.56 189 LYS A C 1
ATOM 1480 O O . LYS A 1 189 ? -15.376 -10.665 23.722 1.00 91.56 189 LYS A O 1
ATOM 1485 N N . ASN A 1 190 ? -13.274 -10.265 23.054 1.00 89.12 190 ASN A N 1
ATOM 1486 C CA . ASN A 1 190 ? -12.788 -9.785 24.349 1.00 89.12 190 ASN A CA 1
ATOM 1487 C C . ASN A 1 190 ? -12.993 -8.277 24.584 1.00 89.12 190 ASN A C 1
ATOM 1489 O O . ASN A 1 190 ? -12.448 -7.754 25.558 1.00 89.12 190 ASN A O 1
ATOM 1493 N N . LEU A 1 191 ? -13.745 -7.585 23.713 1.00 90.25 191 LEU A N 1
ATOM 1494 C CA . LEU A 1 191 ? -14.025 -6.144 23.830 1.00 90.25 191 LEU A CA 1
ATOM 1495 C C . LEU A 1 191 ? -15.451 -5.808 24.296 1.00 90.25 191 LEU A C 1
ATOM 1497 O O . LEU A 1 191 ? -15.748 -4.638 24.529 1.00 90.25 191 LEU A O 1
ATOM 1501 N N . GLY A 1 192 ? -16.351 -6.795 24.374 1.00 88.25 192 GLY A N 1
ATOM 1502 C CA . GLY A 1 192 ? -17.764 -6.557 24.704 1.00 88.25 192 GLY A CA 1
ATOM 1503 C C . GLY A 1 192 ? -18.558 -5.811 23.620 1.00 88.25 192 GLY A C 1
ATOM 1504 O O . GLY A 1 192 ? -19.668 -5.347 23.865 1.00 88.25 192 GLY A O 1
ATOM 1505 N N . ILE A 1 193 ? -18.008 -5.704 22.407 1.00 90.12 193 ILE A N 1
ATOM 1506 C CA . ILE A 1 193 ? -18.615 -4.979 21.289 1.00 90.12 193 ILE A CA 1
ATOM 1507 C C . ILE A 1 193 ? -19.505 -5.919 20.469 1.00 90.12 193 ILE A C 1
ATOM 1509 O O . ILE A 1 193 ? -19.041 -6.899 19.894 1.00 90.12 193 ILE A O 1
ATOM 1513 N N . ASN A 1 194 ? -20.794 -5.594 20.373 1.00 91.88 194 ASN A N 1
ATOM 1514 C CA . ASN A 1 194 ? -21.781 -6.363 19.603 1.00 91.88 194 ASN A CA 1
ATOM 1515 C C . ASN A 1 194 ? -22.643 -5.507 18.657 1.00 91.88 194 ASN A C 1
ATOM 1517 O O . ASN A 1 194 ? -23.450 -6.053 17.908 1.00 91.88 194 ASN A O 1
ATOM 1521 N N . LYS A 1 195 ? -22.464 -4.180 18.655 1.00 92.81 195 LYS A N 1
ATOM 1522 C CA . LYS A 1 195 ? -23.213 -3.243 17.806 1.00 92.81 195 LYS A CA 1
ATOM 1523 C C . LYS A 1 195 ? -22.304 -2.608 16.753 1.00 92.81 195 LYS A C 1
ATOM 1525 O O . LYS A 1 195 ? -21.206 -2.176 17.107 1.00 92.81 195 LYS A O 1
ATOM 1530 N N . PRO A 1 196 ? -22.753 -2.475 15.490 1.00 92.56 196 PRO A N 1
ATOM 1531 C CA . PRO A 1 196 ? -21.981 -1.799 14.449 1.00 92.56 196 PRO A CA 1
ATOM 1532 C C . PRO A 1 196 ? -21.544 -0.382 14.835 1.00 92.56 196 PRO A C 1
ATOM 1534 O O . PRO A 1 196 ? -20.449 0.038 14.472 1.00 92.56 196 PRO A O 1
ATOM 1537 N N . ASP A 1 197 ? -22.356 0.354 15.596 1.00 91.94 197 ASP A N 1
ATOM 1538 C CA . ASP A 1 197 ? -22.064 1.738 16.005 1.00 91.94 197 ASP A CA 1
ATOM 1539 C C . ASP A 1 197 ? -20.915 1.860 17.007 1.00 91.94 197 ASP A C 1
ATOM 1541 O O . ASP A 1 197 ? -20.260 2.899 17.060 1.00 91.94 197 ASP A O 1
ATOM 1545 N N . ALA A 1 198 ? -20.599 0.783 17.729 1.00 94.56 198 ALA A N 1
ATOM 1546 C CA . ALA A 1 198 ? -19.409 0.726 18.569 1.00 94.56 198 ALA A CA 1
ATOM 1547 C C . ALA A 1 198 ? -18.117 0.571 17.742 1.00 94.56 198 ALA A C 1
ATOM 1549 O O . ALA A 1 198 ? -17.030 0.746 18.281 1.00 94.56 198 ALA A O 1
ATOM 1550 N N . VAL A 1 199 ? -18.202 0.266 16.440 1.00 96.88 199 VAL A N 1
ATOM 1551 C CA . VAL A 1 199 ? -17.042 0.158 15.541 1.00 96.88 199 VAL A CA 1
ATOM 1552 C C . VAL A 1 199 ? -16.997 1.357 14.595 1.00 96.88 199 VAL A C 1
ATOM 1554 O O . VAL A 1 199 ? -17.836 1.513 13.702 1.00 96.88 199 VAL A O 1
ATOM 1557 N N . GLN A 1 200 ? -15.967 2.183 14.751 1.00 96.06 200 GLN A N 1
ATOM 1558 C CA . GLN A 1 200 ? -15.673 3.317 13.882 1.00 96.06 200 GLN A CA 1
ATOM 1559 C C . GLN A 1 200 ? -14.447 3.002 13.025 1.00 96.06 200 GLN A C 1
ATOM 1561 O O . GLN A 1 200 ? -13.323 2.939 13.523 1.00 96.06 200 GLN A O 1
ATOM 1566 N N . ILE A 1 201 ? -14.644 2.855 11.714 1.00 97.00 201 ILE A N 1
ATOM 1567 C CA . ILE A 1 201 ? -13.519 2.831 10.775 1.00 97.00 201 ILE A CA 1
ATOM 1568 C C . ILE A 1 201 ? -13.074 4.273 10.572 1.00 97.00 201 ILE A C 1
ATOM 1570 O O . ILE A 1 201 ? -13.861 5.119 10.158 1.00 97.00 201 ILE A O 1
ATOM 1574 N N . ASN A 1 202 ? -11.822 4.554 10.903 1.00 95.50 202 ASN A N 1
ATOM 1575 C CA . ASN A 1 202 ? -11.308 5.911 10.968 1.00 95.50 202 ASN A CA 1
ATOM 1576 C C . ASN A 1 202 ? -10.395 6.220 9.782 1.00 95.50 202 ASN A C 1
ATOM 1578 O O . ASN A 1 202 ? -10.652 7.170 9.044 1.00 95.50 202 ASN A O 1
ATOM 1582 N N . PHE A 1 203 ? -9.399 5.369 9.526 1.00 97.62 203 PHE A N 1
ATOM 1583 C CA . PHE A 1 203 ? -8.510 5.510 8.373 1.00 97.62 203 PHE A CA 1
ATOM 1584 C C . PHE A 1 203 ? -8.253 4.179 7.677 1.00 97.62 203 PHE A C 1
ATOM 1586 O O . PHE A 1 203 ? -8.056 3.154 8.330 1.00 97.62 203 PHE A O 1
ATOM 1593 N N . VAL A 1 204 ? -8.211 4.211 6.347 1.00 98.44 204 VAL A N 1
ATOM 1594 C CA . VAL A 1 204 ? -7.833 3.067 5.518 1.00 98.44 204 VAL A CA 1
ATOM 1595 C C . VAL A 1 204 ? -6.747 3.497 4.535 1.00 98.44 204 VAL A C 1
ATOM 1597 O O . VAL A 1 204 ? -7.024 4.246 3.602 1.00 98.44 204 VAL A O 1
ATOM 1600 N N . GLY A 1 205 ? -5.515 3.038 4.758 1.00 98.38 205 GLY A N 1
ATOM 1601 C CA . GLY A 1 205 ? -4.347 3.368 3.939 1.00 98.38 205 GLY A CA 1
ATOM 1602 C C . GLY A 1 205 ? -3.938 2.215 3.032 1.00 98.38 205 GLY A C 1
ATOM 1603 O O . GLY A 1 205 ? -3.504 1.172 3.516 1.00 98.38 205 GLY A O 1
ATOM 1604 N N . LEU A 1 206 ? -4.050 2.391 1.721 1.00 98.62 206 LEU A N 1
ATOM 1605 C CA . LEU A 1 206 ? -3.822 1.336 0.738 1.00 98.62 206 LEU A CA 1
ATOM 1606 C C . LEU A 1 206 ? -2.654 1.684 -0.190 1.00 98.62 206 LEU A C 1
ATOM 1608 O O . LEU A 1 206 ? -2.542 2.805 -0.688 1.00 98.62 206 LEU A O 1
ATOM 1612 N N . TYR A 1 207 ? -1.808 0.697 -0.460 1.00 98.31 207 TYR A N 1
ATOM 1613 C CA . TYR A 1 207 ? -0.792 0.755 -1.506 1.00 98.31 207 TYR A CA 1
ATOM 1614 C C . TYR A 1 207 ? -1.171 -0.229 -2.615 1.00 98.31 207 TYR A C 1
ATOM 1616 O O . TYR A 1 207 ? -1.288 -1.425 -2.359 1.00 98.31 207 TYR A O 1
ATOM 1624 N N . ASP A 1 208 ? -1.374 0.298 -3.821 1.00 96.19 208 ASP A N 1
ATOM 1625 C CA . ASP A 1 208 ? -1.584 -0.400 -5.094 1.00 96.19 208 ASP A CA 1
ATOM 1626 C C . ASP A 1 208 ? -2.401 -1.700 -4.966 1.00 96.19 208 ASP A C 1
ATOM 1628 O O . ASP A 1 208 ? -1.868 -2.801 -5.082 1.00 96.19 208 ASP A O 1
ATOM 1632 N N . THR A 1 209 ? -3.698 -1.580 -4.660 1.00 94.38 209 THR A N 1
ATOM 1633 C CA . THR A 1 209 ? -4.586 -2.732 -4.433 1.00 94.38 209 THR A CA 1
ATOM 1634 C C . THR A 1 209 ? -4.687 -3.620 -5.677 1.00 94.38 209 THR A C 1
ATOM 1636 O O . THR A 1 209 ? -5.150 -3.161 -6.718 1.00 94.38 209 THR A O 1
ATOM 1639 N N . VAL A 1 210 ? -4.341 -4.903 -5.551 1.00 87.56 210 VAL A N 1
ATOM 1640 C CA . VAL 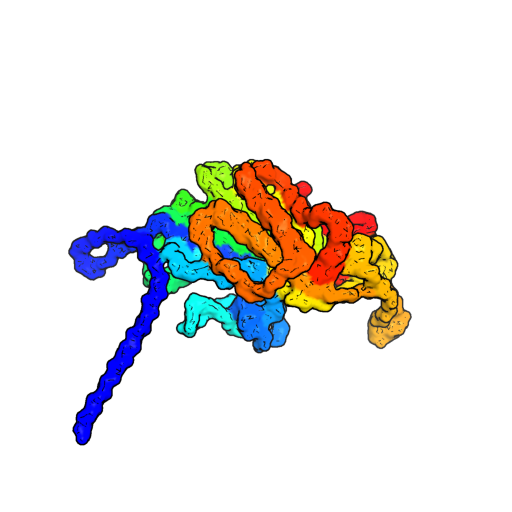A 1 210 ? -4.436 -5.894 -6.638 1.00 87.56 210 VAL A CA 1
ATOM 1641 C C . VAL A 1 210 ? -5.330 -7.044 -6.184 1.00 87.56 210 VAL A C 1
ATOM 1643 O O . VAL A 1 210 ? -4.921 -7.844 -5.342 1.00 87.56 210 VAL A O 1
ATOM 1646 N N . SER A 1 211 ? -6.553 -7.122 -6.719 1.00 75.81 211 SER A N 1
ATOM 1647 C CA . SER A 1 211 ? -7.515 -8.176 -6.355 1.00 75.81 211 SER A CA 1
ATOM 1648 C C . SER A 1 211 ? -7.294 -9.501 -7.078 1.00 75.81 211 SER A C 1
ATOM 1650 O O . SER A 1 211 ? -7.556 -10.547 -6.499 1.00 75.81 211 SER A O 1
ATOM 1652 N N . SER A 1 212 ? -6.750 -9.492 -8.296 1.00 63.34 212 SER A N 1
ATOM 1653 C CA . SER A 1 212 ? -6.739 -10.696 -9.125 1.00 63.34 212 SER A CA 1
ATOM 1654 C C . SER A 1 212 ? -5.625 -11.684 -8.863 1.00 63.34 212 SER A C 1
ATOM 1656 O O . SER A 1 212 ? -4.436 -11.370 -8.973 1.00 63.34 212 SER A O 1
ATOM 1658 N N . PHE A 1 213 ? -6.042 -12.941 -8.767 1.00 50.25 213 PHE A N 1
ATOM 1659 C CA . PHE A 1 213 ? -5.329 -14.042 -9.395 1.00 50.25 213 PHE A CA 1
ATOM 1660 C C . PHE A 1 213 ? -6.363 -15.002 -10.002 1.00 50.25 213 PHE A C 1
ATOM 1662 O O . PHE A 1 213 ? -6.961 -15.794 -9.286 1.00 50.25 213 PHE A O 1
ATOM 1669 N N . GLY A 1 214 ? -6.585 -14.895 -11.318 1.00 48.56 214 GLY A N 1
ATOM 1670 C CA . GLY A 1 214 ? -7.491 -15.763 -12.081 1.00 48.56 214 GLY A CA 1
ATOM 1671 C C . GLY A 1 214 ? -8.737 -15.053 -12.620 1.00 48.56 214 GLY A C 1
ATOM 1672 O O . GLY A 1 214 ? -9.650 -14.767 -11.867 1.00 48.56 214 GLY A O 1
ATOM 1673 N N . GLY A 1 215 ? -8.767 -14.809 -13.936 1.00 44.19 215 GLY A N 1
ATOM 1674 C CA . GLY A 1 215 ? -9.963 -14.708 -14.795 1.00 44.19 215 GLY A CA 1
ATOM 1675 C C . GLY A 1 215 ? -11.047 -13.656 -14.510 1.00 44.19 215 GLY A C 1
ATOM 1676 O O . GLY A 1 215 ? -11.352 -12.872 -15.405 1.00 44.19 215 GLY A O 1
ATOM 1677 N N . ASN A 1 216 ? -11.634 -13.632 -13.311 1.00 49.56 216 ASN A N 1
ATOM 1678 C CA . ASN A 1 216 ? -12.878 -12.928 -13.000 1.00 49.56 216 ASN A CA 1
ATOM 1679 C C . ASN A 1 216 ? -12.731 -11.978 -11.808 1.00 49.56 216 ASN A C 1
ATOM 1681 O O . ASN A 1 216 ? -12.727 -12.383 -10.655 1.00 49.56 216 ASN A O 1
ATOM 1685 N N . PHE A 1 217 ? -12.697 -10.679 -12.099 1.00 49.91 217 PHE A N 1
ATOM 1686 C CA . PHE A 1 217 ? -12.675 -9.614 -11.090 1.00 49.91 217 PHE A CA 1
ATOM 1687 C C . PHE A 1 217 ? -14.071 -9.246 -10.562 1.00 49.91 217 PHE A C 1
ATOM 1689 O O . PHE A 1 217 ? -14.183 -8.626 -9.506 1.00 49.91 217 PHE A O 1
ATOM 1696 N N . ASN A 1 218 ? -15.131 -9.583 -11.306 1.00 50.84 218 ASN A N 1
ATOM 1697 C CA . ASN A 1 218 ? -16.503 -9.184 -10.972 1.00 50.84 218 ASN A CA 1
ATOM 1698 C C . ASN A 1 218 ? -17.058 -9.936 -9.753 1.00 50.84 218 ASN A C 1
ATOM 1700 O O . ASN A 1 218 ? -17.898 -9.388 -9.037 1.00 50.84 218 ASN A O 1
ATOM 1704 N N . ASP A 1 219 ? -16.570 -11.153 -9.512 1.00 56.88 219 ASP A N 1
ATOM 1705 C CA . ASP A 1 219 ? -17.005 -11.992 -8.394 1.00 56.88 219 ASP A CA 1
ATOM 1706 C C . ASP A 1 219 ? -16.328 -11.522 -7.089 1.00 56.88 219 ASP A C 1
ATOM 1708 O O . ASP A 1 219 ? -17.000 -11.277 -6.085 1.00 56.88 219 ASP A O 1
ATOM 1712 N N . ASP A 1 220 ? -15.027 -11.199 -7.147 1.00 62.88 220 ASP A N 1
ATOM 1713 C CA . ASP A 1 220 ? -14.232 -10.738 -5.998 1.00 62.88 220 ASP A CA 1
ATOM 1714 C C . ASP A 1 220 ? -14.805 -9.490 -5.303 1.00 62.88 220 ASP A C 1
ATOM 1716 O O . ASP A 1 220 ? -14.781 -9.397 -4.074 1.00 62.88 220 ASP A O 1
ATOM 1720 N N . GLU A 1 221 ? -15.312 -8.495 -6.048 1.00 64.88 221 GLU A N 1
ATOM 1721 C CA . GLU A 1 221 ? -15.813 -7.252 -5.438 1.00 64.88 221 GLU A CA 1
ATOM 1722 C C . GLU A 1 221 ? -17.006 -7.508 -4.505 1.00 64.88 221 GLU A C 1
ATOM 1724 O O . GLU A 1 221 ? -17.090 -6.898 -3.428 1.00 64.88 221 GLU A O 1
ATOM 1729 N N . LYS A 1 222 ? -17.906 -8.415 -4.904 1.00 67.50 222 LYS A N 1
ATOM 1730 C CA . LYS A 1 222 ? -19.079 -8.803 -4.115 1.00 67.50 222 LYS A CA 1
ATOM 1731 C C . LYS A 1 222 ? -18.696 -9.800 -3.029 1.00 67.50 222 LYS A C 1
ATOM 1733 O O . LYS A 1 222 ? -18.996 -9.548 -1.860 1.00 67.50 222 LYS A O 1
ATOM 1738 N N . ASP A 1 223 ? -17.978 -10.857 -3.395 1.00 71.06 223 ASP A N 1
ATOM 1739 C CA . ASP A 1 223 ? -17.648 -11.971 -2.502 1.00 71.06 223 ASP A CA 1
ATOM 1740 C C . ASP A 1 223 ? -16.737 -11.533 -1.352 1.00 71.06 223 ASP A C 1
ATOM 1742 O O . ASP A 1 223 ? -16.904 -11.950 -0.203 1.00 71.06 223 ASP A O 1
ATOM 1746 N N . LEU A 1 224 ? -15.811 -10.610 -1.628 1.00 75.88 224 LEU A N 1
ATOM 1747 C CA . LEU A 1 224 ? -14.886 -10.072 -0.634 1.00 75.88 224 LEU A CA 1
ATOM 1748 C C . LEU A 1 224 ? -15.315 -8.703 -0.094 1.00 75.88 224 LEU A C 1
ATOM 1750 O O . LEU A 1 224 ? -14.601 -8.129 0.730 1.00 75.88 224 LEU A O 1
ATOM 1754 N N . MET A 1 225 ? -16.488 -8.185 -0.476 1.00 81.31 225 MET A N 1
ATOM 1755 C CA . MET A 1 225 ? -17.005 -6.886 -0.019 1.00 81.31 225 MET A CA 1
ATOM 1756 C C . MET A 1 225 ? -15.959 -5.773 -0.161 1.00 81.31 225 MET A C 1
ATOM 1758 O O . MET A 1 225 ? -15.648 -5.060 0.792 1.00 81.31 225 MET A O 1
ATOM 1762 N N . LEU A 1 226 ? -15.358 -5.652 -1.345 1.00 83.62 226 LEU A N 1
ATOM 1763 C CA . LEU A 1 226 ? -14.234 -4.737 -1.535 1.00 83.62 226 LEU A CA 1
ATOM 1764 C C . LEU A 1 226 ? -14.684 -3.280 -1.581 1.00 83.62 226 LEU A C 1
ATOM 1766 O O . LEU A 1 226 ? -13.895 -2.384 -1.281 1.00 83.62 226 LEU A O 1
ATOM 1770 N N . ASN A 1 227 ? -15.929 -3.001 -1.954 1.00 87.62 227 ASN A N 1
ATOM 1771 C CA . ASN A 1 227 ? -16.428 -1.633 -1.972 1.00 87.62 227 ASN A CA 1
ATOM 1772 C C . ASN A 1 227 ? -16.528 -1.026 -0.555 1.00 87.62 227 ASN A C 1
ATOM 1774 O O . ASN A 1 227 ? -16.617 -1.705 0.466 1.00 87.62 227 ASN A O 1
ATOM 1778 N N . PHE A 1 228 ? -16.518 0.302 -0.514 1.00 93.88 228 PHE A N 1
ATOM 1779 C CA . PHE A 1 228 ? -16.708 1.115 0.687 1.00 93.88 228 PHE A CA 1
ATOM 1780 C C . PHE A 1 228 ? -18.130 1.696 0.778 1.00 93.88 228 PHE A C 1
ATOM 1782 O O . PHE A 1 228 ? -18.387 2.559 1.614 1.00 93.88 228 PHE A O 1
ATOM 1789 N N . ALA A 1 229 ? -19.071 1.256 -0.064 1.00 92.88 229 ALA A N 1
ATOM 1790 C CA . ALA A 1 229 ? -20.394 1.875 -0.165 1.00 92.88 229 ALA A CA 1
ATOM 1791 C C . ALA A 1 229 ? -21.192 1.795 1.149 1.00 92.88 229 ALA A C 1
ATOM 1793 O O . ALA A 1 229 ? -21.957 2.704 1.463 1.00 92.88 229 ALA A O 1
ATOM 1794 N N . GLN A 1 230 ? -20.948 0.771 1.976 1.00 93.06 230 GLN A N 1
ATOM 1795 C CA . GLN A 1 230 ? -21.572 0.650 3.300 1.00 93.06 230 GLN A CA 1
ATOM 1796 C C . GLN A 1 230 ? -21.231 1.795 4.276 1.00 93.06 230 GLN A C 1
ATOM 1798 O O . GLN A 1 230 ? -21.870 1.936 5.316 1.00 93.06 230 GLN A O 1
ATOM 1803 N N . PHE A 1 231 ? -20.207 2.600 3.979 1.00 94.88 231 PHE A N 1
ATOM 1804 C CA . PHE A 1 231 ? -19.820 3.745 4.800 1.00 94.88 231 PHE A CA 1
ATOM 1805 C C . PHE A 1 231 ? -20.504 5.049 4.349 1.00 94.88 231 PHE A C 1
ATOM 1807 O O . PHE A 1 231 ? -20.390 6.062 5.035 1.00 94.88 231 PHE A O 1
ATOM 1814 N N . ASN A 1 232 ? -21.248 5.045 3.233 1.00 93.25 232 ASN A N 1
ATOM 1815 C CA . ASN A 1 232 ? -21.864 6.247 2.656 1.00 93.25 232 ASN A CA 1
ATOM 1816 C C . ASN A 1 232 ? -22.889 6.923 3.575 1.00 93.25 232 ASN A C 1
ATOM 1818 O O . ASN A 1 232 ? -23.011 8.148 3.528 1.00 93.25 232 ASN A O 1
ATOM 1822 N N . SER A 1 233 ? -23.607 6.144 4.387 1.00 89.94 233 SER A N 1
ATOM 1823 C CA . SER A 1 233 ? -24.644 6.622 5.309 1.00 89.94 233 SER A CA 1
ATOM 1824 C C . SER A 1 233 ? -24.121 6.958 6.708 1.00 89.94 233 SER A C 1
ATOM 1826 O O . SER A 1 233 ? -24.888 7.410 7.552 1.00 89.94 233 SER A O 1
ATOM 1828 N N . GLN A 1 234 ? -22.831 6.739 6.984 1.00 89.31 234 GLN A N 1
ATOM 1829 C CA . GLN A 1 234 ? -22.286 6.991 8.316 1.00 89.31 234 GLN A CA 1
ATOM 1830 C C . GLN A 1 234 ? -22.109 8.489 8.560 1.00 89.31 234 GLN A C 1
ATOM 1832 O O . GLN A 1 234 ? -21.606 9.212 7.699 1.00 89.31 234 GLN A O 1
ATOM 1837 N N . VAL A 1 235 ? -22.472 8.925 9.770 1.00 87.00 235 VAL A N 1
ATOM 1838 C CA . VAL A 1 235 ? -22.247 10.298 10.248 1.00 87.00 235 VAL A CA 1
ATOM 1839 C C . VAL A 1 235 ? -20.754 10.624 10.221 1.00 87.00 235 VAL A C 1
ATOM 1841 O O . VAL A 1 235 ? -20.340 11.649 9.683 1.00 87.00 235 VAL A O 1
ATOM 1844 N N . VAL A 1 236 ? -19.931 9.711 10.744 1.00 89.19 236 VAL A N 1
ATOM 1845 C CA . VAL A 1 236 ? -18.469 9.797 10.687 1.00 89.19 236 VAL A CA 1
ATOM 1846 C C . VAL A 1 236 ? -17.965 8.785 9.666 1.00 89.19 236 VAL A C 1
ATOM 1848 O O . VAL A 1 236 ? -17.897 7.588 9.939 1.00 89.19 236 VAL A O 1
ATOM 1851 N N . LYS A 1 237 ? -17.637 9.270 8.467 1.00 93.44 237 LYS A N 1
ATOM 1852 C CA . LYS A 1 237 ? -17.105 8.443 7.376 1.00 93.44 237 LYS A CA 1
ATOM 1853 C C . LYS A 1 237 ? -15.600 8.197 7.547 1.00 93.44 237 LYS A C 1
ATOM 1855 O O . LYS A 1 237 ? -14.892 9.125 7.954 1.00 93.44 237 LYS A O 1
ATOM 1860 N N . PRO A 1 238 ? -15.088 7.009 7.173 1.00 95.06 238 PRO A N 1
ATOM 1861 C CA . PRO A 1 238 ? -13.656 6.729 7.203 1.00 95.06 238 PRO A CA 1
ATOM 1862 C C . PRO A 1 238 ? -12.909 7.613 6.210 1.00 95.06 238 PRO A C 1
ATOM 1864 O O . PRO A 1 238 ? -13.454 7.980 5.178 1.00 95.06 238 PRO A O 1
ATOM 1867 N N . LYS A 1 239 ? -11.635 7.898 6.458 1.00 96.19 239 LYS A N 1
ATOM 1868 C CA . LYS A 1 239 ? -10.747 8.513 5.467 1.00 96.19 239 LYS A CA 1
ATOM 1869 C C . LYS A 1 239 ? -9.994 7.418 4.711 1.00 96.19 239 LYS A C 1
ATOM 1871 O O . LYS A 1 239 ? -9.193 6.703 5.308 1.00 96.19 239 LYS A O 1
ATOM 1876 N N . VAL A 1 240 ? -10.279 7.242 3.417 1.00 97.31 240 VAL A N 1
ATOM 1877 C CA . VAL A 1 240 ? -9.689 6.167 2.592 1.00 97.31 240 VAL A CA 1
ATOM 1878 C C . VAL A 1 240 ? -8.667 6.742 1.618 1.00 97.31 240 VAL A C 1
ATOM 1880 O O . VAL A 1 240 ? -9.030 7.495 0.717 1.00 97.31 240 VAL A O 1
ATOM 1883 N N . PHE A 1 241 ? -7.390 6.410 1.789 1.00 97.81 241 PHE A N 1
ATOM 1884 C CA . PHE A 1 241 ? -6.301 6.903 0.947 1.00 97.81 241 PHE A CA 1
ATOM 1885 C C . PHE A 1 241 ? -5.635 5.753 0.210 1.00 97.81 241 PHE A C 1
ATOM 1887 O O . PHE A 1 241 ? -5.186 4.802 0.846 1.00 97.81 241 PHE A O 1
ATOM 1894 N N . GLN A 1 242 ? -5.543 5.847 -1.115 1.00 97.62 242 GLN A N 1
ATOM 1895 C CA . GLN A 1 242 ? -4.846 4.857 -1.932 1.00 97.62 242 GLN A CA 1
ATOM 1896 C C . GLN A 1 242 ? -3.762 5.513 -2.791 1.00 97.62 242 GLN A C 1
ATOM 1898 O O . GLN A 1 242 ? -4.026 6.495 -3.487 1.00 97.62 242 GLN A O 1
ATOM 1903 N N . ILE A 1 243 ? -2.556 4.941 -2.761 1.00 97.88 243 ILE A N 1
ATOM 1904 C CA . ILE A 1 243 ? -1.454 5.284 -3.669 1.00 97.88 243 ILE A CA 1
ATOM 1905 C C . ILE A 1 243 ? -1.338 4.178 -4.722 1.00 97.88 243 ILE A C 1
ATOM 1907 O O . ILE A 1 243 ? -1.223 3.011 -4.362 1.00 97.88 243 ILE A O 1
ATOM 1911 N N . VAL A 1 244 ? -1.366 4.535 -6.004 1.00 95.38 244 VAL A N 1
ATOM 1912 C CA . VAL A 1 244 ? -1.362 3.615 -7.154 1.00 95.38 244 VAL A CA 1
ATOM 1913 C C . VAL A 1 244 ? -0.025 3.677 -7.893 1.00 95.38 244 VAL A C 1
ATOM 1915 O O . VAL A 1 244 ? 0.529 4.761 -8.090 1.00 95.38 244 VAL A O 1
ATOM 1918 N N . ALA A 1 245 ? 0.463 2.518 -8.337 1.00 94.81 245 ALA A N 1
ATOM 1919 C CA . ALA A 1 245 ? 1.633 2.403 -9.204 1.00 94.81 245 ALA A CA 1
ATOM 1920 C C . ALA A 1 245 ? 1.250 2.723 -10.654 1.00 94.81 245 ALA A C 1
ATOM 1922 O O . ALA A 1 245 ? 0.433 2.016 -11.254 1.00 94.81 245 ALA A O 1
ATOM 1923 N N . LEU A 1 246 ? 1.824 3.787 -11.225 1.00 93.38 246 LEU A N 1
ATOM 1924 C CA . LEU A 1 246 ? 1.582 4.148 -12.627 1.00 93.38 246 LEU A CA 1
ATOM 1925 C C . LEU A 1 246 ? 2.451 3.347 -13.605 1.00 93.38 246 LEU A C 1
ATOM 1927 O O . LEU A 1 246 ? 2.047 3.175 -14.751 1.00 93.38 246 LEU A O 1
ATOM 1931 N N . ASP A 1 247 ? 3.599 2.824 -13.161 1.00 94.50 247 ASP A N 1
ATOM 1932 C CA . ASP A 1 247 ? 4.550 2.073 -13.991 1.00 94.50 247 ASP A CA 1
ATOM 1933 C C . ASP A 1 247 ? 4.513 0.552 -13.712 1.00 94.50 247 ASP A C 1
ATOM 1935 O O . ASP A 1 247 ? 5.524 -0.139 -13.800 1.00 94.50 247 ASP A O 1
ATOM 1939 N N . GLU A 1 248 ? 3.338 0.011 -13.369 1.00 94.31 248 GLU A N 1
ATOM 1940 C CA . GLU A 1 248 ? 3.127 -1.428 -13.157 1.00 94.31 248 GLU A CA 1
ATOM 1941 C C . GLU A 1 248 ? 2.410 -2.088 -14.347 1.00 94.31 248 GLU A C 1
ATOM 1943 O O . GLU A 1 248 ? 1.183 -2.019 -14.493 1.00 94.31 248 GLU A O 1
ATOM 1948 N N . TYR A 1 249 ? 3.187 -2.773 -15.184 1.00 93.88 249 TYR A N 1
ATOM 1949 C CA . TYR A 1 249 ? 2.732 -3.294 -16.473 1.00 93.88 249 TYR A CA 1
ATOM 1950 C C . TYR A 1 249 ? 2.492 -4.810 -16.493 1.00 93.88 249 TYR A C 1
ATOM 1952 O O . TYR A 1 249 ? 2.145 -5.331 -17.548 1.00 93.88 249 TYR A O 1
ATOM 1960 N N . ARG A 1 250 ? 2.632 -5.547 -15.382 1.00 91.81 250 ARG A N 1
ATOM 1961 C CA . ARG A 1 250 ? 2.434 -7.009 -15.385 1.00 91.81 250 ARG A CA 1
ATOM 1962 C C . ARG A 1 250 ? 0.981 -7.408 -15.593 1.00 91.81 250 ARG A C 1
ATOM 1964 O O . ARG A 1 250 ? 0.081 -6.771 -15.036 1.00 91.81 250 ARG A O 1
ATOM 1971 N N . GLU A 1 251 ? 0.754 -8.499 -16.326 1.00 85.25 251 GLU A N 1
ATOM 1972 C CA . GLU A 1 251 ? -0.570 -9.006 -16.729 1.00 85.25 251 GLU A CA 1
ATOM 1973 C C . GLU A 1 251 ? -1.538 -9.243 -15.549 1.00 85.25 251 GLU A C 1
ATOM 1975 O O . GLU A 1 251 ? -2.709 -8.866 -15.650 1.00 85.25 251 GLU A O 1
ATOM 1980 N N . ASN A 1 252 ? -1.052 -9.721 -14.397 1.00 82.81 252 ASN A N 1
ATOM 1981 C CA . ASN A 1 252 ? -1.891 -10.065 -13.233 1.00 82.81 252 ASN A CA 1
ATOM 1982 C C . ASN A 1 252 ? -1.959 -8.987 -12.135 1.00 82.81 252 ASN A C 1
ATOM 1984 O O . ASN A 1 252 ? -2.560 -9.212 -11.088 1.00 82.81 252 ASN A O 1
ATOM 1988 N N . PHE A 1 253 ? -1.364 -7.812 -12.356 1.00 88.31 253 PHE A N 1
ATOM 1989 C CA . PHE A 1 253 ? -1.231 -6.767 -11.330 1.00 88.31 253 PHE A CA 1
ATOM 1990 C C . PHE A 1 253 ? -2.207 -5.606 -11.497 1.00 88.31 253 PHE A C 1
ATOM 1992 O O . PHE A 1 253 ? -1.875 -4.471 -11.181 1.00 88.31 253 PHE A O 1
ATOM 1999 N N . SER A 1 254 ? -3.391 -5.833 -12.054 1.00 87.81 254 SER A N 1
ATOM 2000 C CA . SER A 1 254 ? -4.321 -4.732 -12.320 1.00 87.81 254 SER A CA 1
ATOM 2001 C C . SER A 1 254 ? -4.863 -4.088 -11.046 1.00 87.81 254 SER A C 1
ATOM 2003 O O . SER A 1 254 ? -5.060 -4.761 -10.036 1.00 87.81 254 SER A O 1
ATOM 2005 N N . ILE A 1 255 ? -5.111 -2.780 -11.107 1.00 89.88 255 ILE A N 1
ATOM 2006 C CA . ILE A 1 255 ? -5.502 -2.000 -9.932 1.00 89.88 255 ILE A CA 1
ATOM 2007 C C . ILE A 1 255 ? -7.001 -2.095 -9.648 1.00 89.88 255 ILE A C 1
ATOM 2009 O O . ILE A 1 255 ? -7.830 -1.918 -10.542 1.00 89.88 255 ILE A O 1
ATOM 2013 N N . THR A 1 256 ? -7.342 -2.302 -8.378 1.00 88.81 256 THR A N 1
ATOM 2014 C CA . THR A 1 256 ? -8.705 -2.182 -7.853 1.00 88.81 256 THR A CA 1
ATOM 2015 C C . THR A 1 256 ? -8.896 -0.789 -7.248 1.00 88.81 256 THR A C 1
ATOM 2017 O O . THR A 1 256 ? -8.324 -0.465 -6.202 1.00 88.81 256 THR A O 1
ATOM 2020 N N . HIS A 1 257 ? -9.724 0.043 -7.878 1.00 90.31 257 HIS A N 1
ATOM 2021 C CA . HIS A 1 257 ? -9.967 1.415 -7.427 1.00 90.31 257 HIS A CA 1
ATOM 2022 C C . HIS A 1 257 ? -10.738 1.508 -6.101 1.00 90.31 257 HIS A C 1
ATOM 2024 O O . HIS A 1 257 ? -11.483 0.601 -5.711 1.00 90.31 257 HIS A O 1
ATOM 2030 N N . ILE A 1 258 ? -10.621 2.669 -5.445 1.00 92.38 258 ILE A N 1
ATOM 2031 C CA . ILE A 1 258 ? -11.469 3.079 -4.309 1.00 92.38 258 ILE A CA 1
ATOM 2032 C C . ILE A 1 258 ? -12.676 3.934 -4.736 1.00 92.38 258 ILE A C 1
ATOM 2034 O O . ILE A 1 258 ? -13.094 4.834 -4.004 1.00 92.38 258 ILE A O 1
ATOM 2038 N N . LYS A 1 259 ? -13.249 3.673 -5.921 1.00 90.62 259 LYS A N 1
ATOM 2039 C CA . LYS A 1 259 ? -14.315 4.487 -6.541 1.00 90.62 259 LYS A CA 1
ATOM 2040 C C . LYS A 1 259 ? -15.463 4.803 -5.578 1.00 90.62 259 LYS A C 1
ATOM 2042 O O . LYS A 1 259 ? -15.778 5.967 -5.371 1.00 90.62 259 LYS A O 1
ATOM 2047 N N . SER A 1 260 ? -15.998 3.796 -4.888 1.00 91.56 260 SER A N 1
ATOM 2048 C CA . SER A 1 260 ? -17.077 3.977 -3.906 1.00 91.56 260 SER A CA 1
ATOM 2049 C C . SER A 1 260 ? -16.730 4.952 -2.771 1.00 91.56 260 SER A C 1
ATOM 2051 O O . SER A 1 260 ? -17.615 5.625 -2.258 1.00 91.56 260 SER A O 1
ATOM 2053 N N . ALA A 1 261 ? -15.457 5.034 -2.362 1.00 94.25 261 ALA A N 1
ATOM 2054 C CA . ALA A 1 261 ? -15.022 5.988 -1.342 1.00 94.25 261 ALA A CA 1
ATOM 2055 C C . ALA A 1 261 ? -14.900 7.410 -1.902 1.00 94.25 261 ALA A C 1
ATOM 2057 O O . ALA A 1 261 ? -15.250 8.375 -1.218 1.00 94.25 261 ALA A O 1
ATOM 2058 N N . ARG A 1 262 ? -14.427 7.553 -3.149 1.00 92.38 262 ARG A N 1
ATOM 2059 C CA . ARG A 1 262 ? -14.391 8.850 -3.842 1.00 92.38 262 ARG A CA 1
ATOM 2060 C C . ARG A 1 262 ? -15.804 9.387 -4.052 1.00 92.38 262 ARG A C 1
ATOM 2062 O O . ARG A 1 262 ? -16.098 10.481 -3.582 1.00 92.38 262 ARG A O 1
ATOM 2069 N N . ASP A 1 263 ? -16.690 8.577 -4.627 1.00 91.44 263 ASP A N 1
ATOM 2070 C CA . ASP A 1 263 ? -18.098 8.924 -4.860 1.00 91.44 263 ASP A CA 1
ATOM 2071 C C . ASP A 1 263 ? -18.837 9.214 -3.543 1.00 91.44 263 ASP A C 1
ATOM 2073 O O . ASP A 1 263 ? -19.623 10.154 -3.447 1.00 91.44 263 ASP A O 1
ATOM 2077 N N . GLY A 1 264 ? -18.535 8.446 -2.489 1.00 92.12 264 GLY A N 1
ATOM 2078 C CA . GLY A 1 264 ? -19.079 8.634 -1.143 1.00 92.12 264 GLY A CA 1
ATOM 2079 C C . GLY A 1 264 ? -18.583 9.886 -0.409 1.00 92.12 264 GLY A C 1
ATOM 2080 O O . GLY A 1 264 ? -19.064 10.176 0.695 1.00 92.12 264 GLY A O 1
ATOM 2081 N N . LYS A 1 265 ? -17.658 10.635 -1.022 1.00 92.25 265 LYS A N 1
ATOM 2082 C CA . LYS A 1 265 ? -16.997 11.844 -0.519 1.00 92.25 265 LYS A CA 1
ATOM 2083 C C . LYS A 1 265 ? -16.108 11.627 0.712 1.00 92.25 265 LYS A C 1
ATOM 2085 O O . LYS A 1 265 ? -16.140 12.398 1.669 1.00 92.25 265 LYS A O 1
ATOM 2090 N N . PHE A 1 266 ? -15.324 10.554 0.713 1.00 94.69 266 PHE A N 1
ATOM 2091 C CA . PHE A 1 266 ? -14.390 10.261 1.806 1.00 94.69 266 PHE A CA 1
ATOM 2092 C C . PHE A 1 266 ? -13.102 9.541 1.375 1.00 94.69 266 PHE A C 1
ATOM 2094 O O . PHE A 1 266 ? -12.297 9.139 2.217 1.00 94.69 266 PHE A O 1
ATOM 2101 N N . GLY A 1 267 ? -12.887 9.404 0.065 1.00 95.75 267 GLY A N 1
ATOM 2102 C CA . GLY A 1 267 ? -11.696 8.808 -0.530 1.00 95.75 267 GLY A CA 1
ATOM 2103 C C . GLY A 1 267 ? -10.787 9.826 -1.221 1.00 95.75 267 GLY A C 1
ATOM 2104 O O . GLY A 1 267 ? -11.265 10.811 -1.783 1.00 95.75 267 GLY A O 1
ATOM 2105 N N . ILE A 1 268 ? -9.481 9.562 -1.217 1.00 95.75 268 ILE A N 1
ATOM 2106 C CA . ILE A 1 268 ? -8.478 10.225 -2.061 1.00 95.75 268 ILE A CA 1
ATOM 2107 C C . ILE A 1 268 ? -7.619 9.127 -2.700 1.00 95.75 268 ILE A C 1
ATOM 2109 O O . ILE A 1 268 ? -7.048 8.292 -2.001 1.00 95.75 268 ILE A O 1
ATOM 2113 N N . GLU A 1 269 ? -7.519 9.124 -4.028 1.00 95.00 269 GLU A N 1
ATOM 2114 C CA . GLU A 1 269 ? -6.671 8.185 -4.769 1.00 95.00 269 GLU A CA 1
ATOM 2115 C C . GLU A 1 269 ? -5.665 8.959 -5.615 1.00 95.00 269 GLU A C 1
ATOM 2117 O O . GLU A 1 269 ? -6.043 9.819 -6.413 1.00 95.00 269 GLU A O 1
ATOM 2122 N N . VAL A 1 270 ? -4.384 8.656 -5.432 1.00 94.88 270 VAL A N 1
ATOM 2123 C CA . VAL A 1 270 ? -3.280 9.300 -6.147 1.00 94.88 270 VAL A CA 1
ATOM 2124 C C . VAL A 1 270 ? -2.449 8.246 -6.864 1.00 94.88 270 VAL A C 1
ATOM 2126 O O . VAL A 1 270 ? -2.226 7.167 -6.325 1.00 94.88 270 VAL A O 1
ATOM 2129 N N . GLY A 1 271 ? -1.975 8.542 -8.069 1.00 93.19 271 GLY A N 1
ATOM 2130 C CA . GLY A 1 271 ? -1.012 7.697 -8.781 1.00 93.19 271 GLY A CA 1
ATOM 2131 C C . GLY A 1 271 ? 0.355 8.364 -8.827 1.00 93.19 271 GLY A C 1
ATOM 2132 O O . GLY A 1 271 ? 0.409 9.560 -9.084 1.00 93.19 271 GLY A O 1
ATOM 2133 N N . ILE A 1 272 ? 1.443 7.625 -8.608 1.00 92.31 272 ILE A N 1
ATOM 2134 C CA . ILE A 1 272 ? 2.813 8.125 -8.826 1.00 92.31 272 ILE A CA 1
ATOM 2135 C C . ILE A 1 272 ? 3.594 7.171 -9.733 1.00 92.31 272 ILE A C 1
ATOM 2137 O O . ILE A 1 272 ? 3.284 5.980 -9.817 1.00 92.31 272 ILE A O 1
ATOM 2141 N N . ASN A 1 273 ? 4.606 7.701 -10.420 1.00 91.56 273 ASN A N 1
ATOM 2142 C CA . ASN A 1 273 ? 5.550 6.891 -11.186 1.00 91.56 273 ASN A CA 1
ATOM 2143 C C . ASN A 1 273 ? 6.313 5.927 -10.267 1.00 91.56 273 ASN A C 1
ATOM 2145 O O . ASN A 1 273 ? 6.738 6.319 -9.182 1.00 91.56 273 ASN A O 1
ATOM 2149 N N . GLY A 1 274 ? 6.455 4.677 -10.702 1.00 93.81 274 GLY A N 1
ATOM 2150 C CA . GLY A 1 274 ? 6.882 3.555 -9.862 1.00 93.81 274 GLY A CA 1
ATOM 2151 C C . GLY A 1 274 ? 6.167 2.254 -10.229 1.00 93.81 274 GLY A C 1
ATOM 2152 O O . GLY A 1 274 ? 4.978 2.277 -10.563 1.00 93.81 274 GLY A O 1
ATOM 2153 N N . ALA A 1 275 ? 6.875 1.127 -10.153 1.00 95.25 275 ALA A N 1
ATOM 2154 C CA . ALA A 1 275 ? 6.281 -0.205 -10.200 1.00 95.25 275 ALA A CA 1
ATOM 2155 C C . ALA A 1 275 ? 5.604 -0.577 -8.866 1.00 95.25 275 ALA A C 1
ATOM 2157 O O . ALA A 1 275 ? 5.670 0.148 -7.876 1.00 95.25 275 ALA A O 1
ATOM 2158 N N . HIS A 1 276 ? 4.953 -1.737 -8.801 1.00 95.69 276 HIS A N 1
ATOM 2159 C CA . HIS A 1 276 ? 4.170 -2.155 -7.632 1.00 95.69 276 HIS A CA 1
ATOM 2160 C C . HIS A 1 276 ? 4.918 -2.052 -6.287 1.00 95.69 276 HIS A C 1
ATOM 2162 O O . HIS A 1 276 ? 4.437 -1.423 -5.342 1.00 95.69 276 HIS A O 1
ATOM 2168 N N . SER A 1 277 ? 6.126 -2.620 -6.210 1.00 95.31 277 SER A N 1
ATOM 2169 C CA . SER A 1 277 ? 6.956 -2.588 -4.997 1.00 95.31 277 SER A CA 1
ATOM 2170 C C . SER A 1 277 ? 7.810 -1.320 -4.882 1.00 95.31 277 SER A C 1
ATOM 2172 O O . SER A 1 277 ? 8.361 -1.062 -3.815 1.00 95.31 277 SER A O 1
ATOM 2174 N N . ASP A 1 278 ? 7.847 -0.464 -5.910 1.00 95.88 278 ASP A N 1
ATOM 2175 C CA . ASP A 1 278 ? 8.298 0.923 -5.739 1.00 95.88 278 ASP A CA 1
ATOM 2176 C C . ASP A 1 278 ? 7.284 1.719 -4.919 1.00 95.88 278 ASP A C 1
ATOM 2178 O O . ASP A 1 278 ? 7.663 2.620 -4.185 1.00 95.88 278 ASP A O 1
ATOM 2182 N N . ILE A 1 279 ? 5.993 1.386 -5.003 1.00 96.31 279 ILE A N 1
ATOM 2183 C CA . ILE A 1 279 ? 4.944 2.033 -4.208 1.00 96.31 279 ILE A CA 1
ATOM 2184 C C . ILE A 1 279 ? 4.815 1.391 -2.833 1.00 96.31 279 ILE A C 1
ATOM 2186 O O . ILE A 1 279 ? 4.780 2.095 -1.821 1.00 96.31 279 ILE A O 1
ATOM 2190 N N . GLY A 1 280 ? 4.725 0.064 -2.790 1.00 96.06 280 GLY A N 1
ATOM 2191 C CA . GLY A 1 280 ? 4.509 -0.683 -1.556 1.00 96.06 280 GLY A CA 1
ATOM 2192 C C . GLY A 1 280 ? 5.770 -1.031 -0.777 1.00 96.06 280 GLY A C 1
ATOM 2193 O O . GLY A 1 280 ? 5.650 -1.461 0.365 1.00 96.06 280 GLY A O 1
ATOM 2194 N N . GLY A 1 281 ? 6.963 -0.832 -1.339 1.00 94.38 281 GLY A N 1
ATOM 2195 C CA . GLY A 1 281 ? 8.231 -1.306 -0.782 1.00 94.38 281 GLY A CA 1
ATOM 2196 C C . GLY A 1 281 ? 8.458 -2.811 -0.994 1.00 94.38 281 GLY A C 1
ATOM 2197 O O . GLY A 1 281 ? 7.560 -3.545 -1.403 1.00 94.38 281 GLY A O 1
ATOM 2198 N N . GLY A 1 282 ? 9.674 -3.268 -0.690 1.00 91.56 282 GLY A N 1
ATOM 2199 C CA . GLY A 1 282 ? 10.099 -4.669 -0.812 1.00 91.56 282 GLY A CA 1
ATOM 2200 C C . GLY A 1 282 ? 11.421 -4.841 -1.566 1.00 91.56 282 GLY A C 1
ATOM 2201 O O . GLY A 1 282 ? 12.128 -5.813 -1.325 1.00 91.56 282 GLY A O 1
ATOM 2202 N N . TYR A 1 283 ? 11.788 -3.868 -2.407 1.00 92.38 283 TYR A N 1
ATOM 2203 C CA . TYR A 1 283 ? 13.059 -3.860 -3.137 1.00 92.38 283 TYR A CA 1
ATOM 2204 C C . TYR A 1 283 ? 14.265 -3.549 -2.244 1.00 92.38 283 TYR A C 1
ATOM 2206 O O . TYR A 1 283 ? 14.179 -2.779 -1.274 1.00 92.38 283 TYR A O 1
ATOM 2214 N N . HIS A 1 284 ? 15.415 -4.116 -2.596 1.00 91.06 284 HIS A N 1
ATOM 2215 C CA . HIS A 1 284 ? 16.694 -3.836 -1.947 1.00 91.06 284 HIS A CA 1
ATOM 2216 C C . HIS A 1 284 ? 17.172 -2.399 -2.183 1.00 91.06 284 HIS A C 1
ATOM 2218 O O . HIS A 1 284 ? 16.619 -1.656 -2.987 1.00 91.06 284 HIS A O 1
ATOM 2224 N N . ALA A 1 285 ? 18.188 -1.970 -1.422 1.00 90.38 285 ALA A N 1
ATOM 2225 C CA . ALA A 1 285 ? 18.739 -0.614 -1.531 1.00 90.38 285 ALA A CA 1
ATOM 2226 C C . ALA A 1 285 ? 19.168 -0.308 -2.971 1.00 90.38 285 ALA A C 1
ATOM 2228 O O . ALA A 1 285 ? 18.908 0.777 -3.495 1.00 90.38 285 ALA A O 1
ATOM 2229 N N . GLN A 1 286 ? 19.763 -1.325 -3.587 1.00 92.25 286 GLN A N 1
ATOM 2230 C CA . GLN A 1 286 ? 20.257 -1.352 -4.941 1.00 92.25 286 GLN A CA 1
ATOM 2231 C C . GLN A 1 286 ? 19.976 -2.740 -5.522 1.00 92.25 286 GLN A C 1
ATOM 2233 O O . GLN A 1 286 ? 20.268 -3.745 -4.872 1.00 92.25 286 GLN A O 1
ATOM 2238 N N . GLU A 1 287 ? 19.453 -2.790 -6.742 1.00 91.50 287 GLU A N 1
ATOM 2239 C CA . GLU A 1 287 ? 19.229 -4.022 -7.497 1.00 91.50 287 GLU A CA 1
ATOM 2240 C C . GLU A 1 287 ? 19.874 -3.921 -8.876 1.00 91.50 287 GLU A C 1
ATOM 2242 O O . GLU A 1 287 ? 19.912 -2.855 -9.497 1.00 91.50 287 GLU A O 1
ATOM 2247 N N . PHE A 1 288 ? 20.406 -5.045 -9.349 1.00 93.69 288 PHE A N 1
ATOM 2248 C CA . PHE A 1 288 ? 20.866 -5.186 -10.721 1.00 93.69 288 PHE A CA 1
ATOM 2249 C C . PHE A 1 288 ? 19.747 -5.838 -11.529 1.00 93.69 288 PHE A C 1
ATOM 2251 O O . PHE A 1 288 ? 19.383 -6.989 -11.294 1.00 93.69 288 PHE A O 1
ATOM 2258 N N . GLU A 1 289 ? 19.167 -5.074 -12.447 1.00 93.19 289 GLU A N 1
ATOM 2259 C CA . GLU A 1 289 ? 18.067 -5.527 -13.284 1.00 93.19 289 GLU A CA 1
ATOM 2260 C C . GLU A 1 289 ? 18.570 -5.912 -14.664 1.00 93.19 289 GLU A C 1
ATOM 2262 O O . GLU A 1 289 ? 19.244 -5.126 -15.331 1.00 93.19 289 GLU A O 1
ATOM 2267 N N . GLU A 1 290 ? 18.134 -7.079 -15.123 1.00 92.31 290 GLU A N 1
ATOM 2268 C CA . GLU A 1 290 ? 18.282 -7.537 -16.498 1.00 92.31 290 GLU A CA 1
ATOM 2269 C C . GLU A 1 290 ? 16.903 -7.778 -17.114 1.00 92.31 290 GLU A C 1
ATOM 2271 O O . GLU A 1 290 ? 15.966 -8.210 -16.432 1.00 92.31 290 GLU A O 1
ATOM 2276 N N . TYR A 1 291 ? 16.775 -7.493 -18.407 1.00 92.12 291 TYR A N 1
ATOM 2277 C CA . TYR A 1 291 ? 15.560 -7.764 -19.159 1.00 92.12 291 TYR A CA 1
ATOM 2278 C C . TYR A 1 291 ? 15.879 -8.178 -20.588 1.00 92.12 291 TYR A C 1
ATOM 2280 O O . TYR A 1 291 ? 16.640 -7.507 -21.289 1.00 92.12 291 TYR A O 1
ATOM 2288 N N . ASP A 1 292 ? 15.240 -9.265 -21.003 1.00 90.06 292 ASP A N 1
ATOM 2289 C CA . ASP A 1 292 ? 15.296 -9.778 -22.362 1.00 90.06 292 ASP A CA 1
ATOM 2290 C C . ASP A 1 292 ? 13.989 -9.459 -23.102 1.00 90.06 292 ASP A C 1
ATOM 2292 O O . ASP A 1 292 ? 12.912 -9.364 -22.515 1.00 90.06 292 ASP A O 1
ATOM 2296 N N . THR A 1 293 ? 14.055 -9.301 -24.415 1.00 88.44 293 THR A N 1
ATOM 2297 C CA . THR A 1 293 ? 12.876 -9.200 -25.280 1.00 88.44 293 THR A CA 1
ATOM 2298 C C . THR A 1 293 ? 13.210 -9.773 -26.652 1.00 88.44 293 THR A C 1
ATOM 2300 O O . THR A 1 293 ? 14.360 -9.734 -27.092 1.00 88.44 293 THR A O 1
ATOM 2303 N N . GLU A 1 294 ? 12.229 -10.375 -27.317 1.00 86.19 294 GLU A N 1
ATOM 2304 C CA . GLU A 1 294 ? 12.442 -11.000 -28.623 1.00 86.19 294 GLU A CA 1
ATOM 2305 C C . GLU A 1 294 ? 12.746 -9.949 -29.701 1.00 86.19 294 GLU A C 1
ATOM 2307 O O . GLU A 1 294 ? 12.275 -8.814 -29.634 1.00 86.19 294 GLU A O 1
ATOM 2312 N N . VAL A 1 295 ? 13.517 -10.315 -30.731 1.00 84.19 295 VAL A N 1
ATOM 2313 C CA . VAL A 1 295 ? 13.902 -9.375 -31.806 1.00 84.19 295 VAL A CA 1
ATOM 2314 C C . VAL A 1 295 ? 12.698 -8.837 -32.585 1.00 84.19 295 VAL A C 1
ATOM 2316 O O . VAL A 1 295 ? 12.736 -7.716 -33.089 1.00 84.19 295 VAL A O 1
ATOM 2319 N N . ASN A 1 296 ? 11.600 -9.591 -32.646 1.00 84.88 296 ASN A N 1
ATOM 2320 C CA . ASN A 1 296 ? 10.334 -9.142 -33.232 1.00 84.88 296 ASN A CA 1
ATOM 2321 C C . ASN A 1 296 ? 9.567 -8.140 -32.335 1.00 84.88 296 ASN A C 1
ATOM 2323 O O . ASN A 1 296 ? 8.666 -7.461 -32.821 1.00 84.88 296 ASN A O 1
ATOM 2327 N N . GLN A 1 297 ? 9.933 -7.976 -31.057 1.00 88.75 297 GLN A N 1
ATOM 2328 C CA . GLN A 1 297 ? 9.326 -7.030 -30.111 1.00 88.75 297 GLN A CA 1
ATOM 2329 C C . GLN A 1 297 ? 10.028 -5.658 -30.129 1.00 88.75 297 GLN A C 1
ATOM 2331 O O . GLN A 1 297 ? 10.249 -5.022 -29.094 1.00 88.75 297 GLN A O 1
ATOM 2336 N N . GLN A 1 298 ? 10.355 -5.154 -31.322 1.00 92.06 298 GLN A N 1
ATOM 2337 C CA . GLN A 1 298 ? 11.060 -3.874 -31.489 1.00 92.06 298 GLN A CA 1
ATOM 2338 C C . GLN A 1 298 ? 10.285 -2.692 -30.896 1.00 92.06 298 GLN A C 1
ATOM 2340 O O . GLN A 1 298 ? 10.890 -1.775 -30.343 1.00 92.06 298 GLN A O 1
ATOM 2345 N N . ILE A 1 299 ? 8.948 -2.726 -30.957 1.00 95.50 299 ILE A N 1
ATOM 2346 C CA . ILE A 1 299 ? 8.098 -1.677 -30.382 1.00 95.50 299 ILE A CA 1
ATOM 2347 C C . ILE A 1 299 ? 8.273 -1.614 -28.861 1.00 95.50 299 ILE A C 1
ATOM 2349 O O . ILE A 1 299 ? 8.486 -0.529 -28.322 1.00 95.50 299 ILE A O 1
ATOM 2353 N N . LEU A 1 300 ? 8.257 -2.763 -28.179 1.00 95.12 300 LEU A N 1
ATOM 2354 C CA . LEU A 1 300 ? 8.482 -2.837 -26.736 1.00 95.12 300 LEU A CA 1
ATOM 2355 C C . LEU A 1 300 ? 9.883 -2.337 -26.372 1.00 95.12 300 LEU A C 1
ATOM 2357 O O . LEU A 1 300 ? 10.020 -1.490 -25.490 1.00 95.12 300 LEU A O 1
ATOM 2361 N N . ARG A 1 301 ? 10.916 -2.809 -27.080 1.00 95.19 301 ARG A N 1
ATOM 2362 C CA . ARG A 1 301 ? 12.301 -2.348 -26.898 1.00 95.19 301 ARG A CA 1
ATOM 2363 C C . ARG A 1 301 ? 12.410 -0.829 -27.020 1.00 95.19 301 ARG A C 1
ATOM 2365 O O . ARG A 1 301 ? 12.971 -0.177 -26.141 1.00 95.19 301 ARG A O 1
ATOM 2372 N N . ASN A 1 302 ? 11.890 -0.264 -28.107 1.00 96.06 302 ASN A N 1
ATOM 2373 C CA . ASN A 1 302 ? 11.993 1.167 -28.380 1.00 96.06 302 ASN A CA 1
ATOM 2374 C C . ASN A 1 302 ? 11.213 1.979 -27.343 1.00 96.06 302 ASN A C 1
ATOM 2376 O O . ASN A 1 302 ? 11.719 2.984 -26.854 1.00 96.06 302 ASN A O 1
ATOM 2380 N N . TRP A 1 303 ? 10.036 1.500 -26.938 1.00 96.44 303 TRP A N 1
ATOM 2381 C CA . TRP A 1 303 ? 9.241 2.122 -25.884 1.00 96.44 303 TRP A CA 1
ATOM 2382 C C . TRP A 1 303 ? 9.976 2.129 -24.538 1.00 96.44 303 TRP A C 1
ATOM 2384 O O . TRP A 1 303 ? 9.983 3.142 -23.843 1.00 96.44 303 TRP A O 1
ATOM 2394 N N . LEU A 1 304 ? 10.637 1.027 -24.172 1.00 96.62 304 LEU A N 1
ATOM 2395 C CA . LEU A 1 304 ? 11.415 0.926 -22.935 1.00 96.62 304 LEU A CA 1
ATOM 2396 C C . LEU A 1 304 ? 12.573 1.932 -22.892 1.00 96.62 304 LEU A C 1
ATOM 2398 O O . LEU A 1 304 ? 12.847 2.503 -21.833 1.00 96.62 304 LEU A O 1
ATOM 2402 N N . ILE A 1 305 ? 13.216 2.169 -24.039 1.00 96.25 305 ILE A N 1
ATOM 2403 C CA . ILE A 1 305 ? 14.259 3.190 -24.182 1.00 96.25 305 ILE A CA 1
ATOM 2404 C C . ILE A 1 305 ? 13.653 4.594 -24.097 1.00 96.25 305 ILE A C 1
ATOM 2406 O O . ILE A 1 305 ? 14.084 5.404 -23.280 1.00 96.25 305 ILE A O 1
ATOM 2410 N N . GLU A 1 306 ? 12.611 4.868 -24.883 1.00 94.75 306 GLU A N 1
ATOM 2411 C CA . GLU A 1 306 ? 11.933 6.169 -24.940 1.00 94.75 306 GLU A CA 1
ATOM 2412 C C . GLU A 1 306 ? 11.396 6.602 -23.567 1.00 94.75 306 GLU A C 1
ATOM 2414 O O . GLU A 1 306 ? 11.517 7.761 -23.172 1.00 94.75 306 GLU A O 1
ATOM 2419 N N . LYS A 1 307 ? 10.818 5.669 -22.800 1.00 93.06 307 LYS A N 1
ATOM 2420 C CA . LYS A 1 307 ? 10.299 5.956 -21.456 1.00 93.06 307 LYS A CA 1
ATOM 2421 C C . LYS A 1 307 ? 11.383 6.050 -20.388 1.00 93.06 307 LYS A C 1
ATOM 2423 O O . LYS A 1 307 ? 11.050 6.476 -19.282 1.00 93.06 307 LYS A O 1
ATOM 2428 N N . GLY A 1 308 ? 12.631 5.707 -20.705 1.00 94.44 308 GLY A N 1
ATOM 2429 C CA . GLY A 1 308 ? 13.778 5.791 -19.805 1.00 94.44 308 GLY A CA 1
ATOM 2430 C C . GLY A 1 308 ? 13.920 4.625 -18.834 1.00 94.44 308 GLY A C 1
ATOM 2431 O O . GLY A 1 308 ? 14.608 4.762 -17.832 1.00 94.44 308 GLY A O 1
ATOM 2432 N N . PHE A 1 309 ? 13.293 3.474 -19.090 1.00 95.69 309 PHE A N 1
ATOM 2433 C CA . PHE A 1 309 ? 13.566 2.279 -18.283 1.00 95.69 309 PHE A CA 1
ATOM 2434 C C . PHE A 1 309 ? 14.965 1.735 -18.579 1.00 95.69 309 PHE A C 1
ATOM 2436 O O . PHE A 1 309 ? 15.685 1.356 -17.664 1.00 95.69 309 PHE A O 1
ATOM 2443 N N . TYR A 1 310 ? 15.399 1.774 -19.840 1.00 96.62 310 TYR A N 1
ATOM 2444 C CA . TYR A 1 310 ? 16.738 1.346 -20.248 1.00 96.62 310 TYR A CA 1
ATOM 2445 C C . TYR A 1 310 ? 17.371 2.377 -21.182 1.00 96.62 310 TYR A C 1
ATOM 2447 O O . TYR A 1 310 ? 16.674 3.091 -21.888 1.00 96.62 310 TYR A O 1
ATOM 2455 N N . LYS A 1 311 ? 18.705 2.454 -21.214 1.00 95.31 311 LYS A N 1
ATOM 2456 C CA . LYS A 1 311 ? 19.421 3.353 -22.141 1.00 95.31 311 LYS A CA 1
ATOM 2457 C C . LYS A 1 311 ? 19.660 2.725 -23.509 1.00 95.31 311 LYS A C 1
ATOM 2459 O O . LYS A 1 311 ? 19.671 3.418 -24.518 1.00 95.31 311 LYS A O 1
ATOM 2464 N N . LYS A 1 312 ? 19.901 1.416 -23.534 1.00 95.19 312 LYS A N 1
ATOM 2465 C CA . LYS A 1 312 ? 20.182 0.643 -24.743 1.00 95.19 312 LYS A CA 1
ATOM 2466 C C . LYS A 1 312 ? 19.877 -0.833 -24.507 1.00 95.19 312 LYS A C 1
ATOM 2468 O O . LYS A 1 312 ? 19.871 -1.283 -23.363 1.00 95.19 312 LYS A O 1
ATOM 2473 N N . PHE A 1 313 ? 19.703 -1.558 -25.603 1.00 95.12 313 PHE A N 1
ATOM 2474 C CA . PHE A 1 313 ? 19.661 -3.016 -25.641 1.00 95.12 313 PHE A CA 1
ATOM 2475 C C . PHE A 1 313 ? 20.746 -3.520 -26.591 1.00 95.12 313 PHE A C 1
ATOM 2477 O O . PHE A 1 313 ? 20.956 -2.929 -27.652 1.00 95.12 313 PHE A O 1
ATOM 2484 N N . GLU A 1 314 ? 21.403 -4.605 -26.207 1.00 92.31 314 GLU A N 1
ATOM 2485 C CA . GLU A 1 314 ? 22.402 -5.324 -26.995 1.00 92.31 314 GLU A CA 1
ATOM 2486 C C . GLU A 1 314 ? 21.754 -6.579 -27.583 1.00 92.31 314 GLU A C 1
ATOM 2488 O O . GLU A 1 314 ? 20.987 -7.257 -26.901 1.00 92.31 314 GLU A O 1
ATOM 2493 N N . GLU A 1 315 ? 22.034 -6.888 -28.845 1.00 88.12 315 GLU A N 1
ATOM 2494 C CA . GLU A 1 315 ? 21.574 -8.137 -29.451 1.00 88.12 315 GLU A CA 1
ATOM 2495 C C . GLU A 1 315 ? 22.446 -9.303 -28.968 1.00 88.12 315 GLU A C 1
ATOM 2497 O O . GLU A 1 315 ? 23.674 -9.202 -28.925 1.00 88.12 315 GLU A O 1
ATOM 2502 N N . ARG A 1 316 ? 21.811 -10.403 -28.559 1.00 84.69 316 ARG A N 1
ATOM 2503 C CA . ARG A 1 316 ? 22.468 -11.618 -28.075 1.00 84.69 316 ARG A CA 1
ATOM 2504 C C . ARG A 1 316 ? 21.842 -12.847 -28.713 1.00 84.69 316 ARG A C 1
ATOM 2506 O O . ARG A 1 316 ? 20.624 -12.950 -28.826 1.00 84.69 316 ARG A O 1
ATOM 2513 N N . TYR A 1 317 ? 22.689 -13.818 -29.031 1.00 76.50 317 TYR A N 1
ATOM 2514 C CA . TYR A 1 317 ? 22.273 -15.134 -29.498 1.00 76.50 317 TYR A CA 1
ATOM 2515 C C . TYR A 1 317 ? 22.258 -16.106 -28.323 1.00 76.50 317 TYR A C 1
ATOM 2517 O O . TYR A 1 317 ? 23.271 -16.274 -27.641 1.00 76.50 317 TYR A O 1
ATOM 2525 N N . ILE A 1 318 ? 21.123 -16.766 -28.092 1.00 69.25 318 ILE A N 1
ATOM 2526 C CA . ILE A 1 318 ? 21.039 -17.887 -27.154 1.00 69.25 318 ILE A CA 1
ATOM 2527 C C . ILE A 1 318 ? 20.798 -19.194 -27.908 1.00 69.25 318 ILE A C 1
ATOM 2529 O O . ILE A 1 318 ? 19.949 -19.283 -28.799 1.00 69.25 318 ILE A O 1
ATOM 2533 N N . TYR A 1 319 ? 21.541 -20.226 -27.523 1.00 64.31 319 TYR A N 1
ATOM 2534 C CA . TYR A 1 319 ? 21.338 -21.584 -28.013 1.00 64.31 319 TYR A CA 1
ATOM 2535 C C . TYR A 1 319 ? 20.197 -22.234 -27.233 1.00 64.31 319 TYR A C 1
ATOM 2537 O O . TYR A 1 319 ? 20.184 -22.207 -26.000 1.00 64.31 319 TYR A O 1
ATOM 2545 N N . VAL A 1 320 ? 19.227 -22.814 -27.939 1.00 60.97 320 VAL A N 1
ATOM 2546 C CA . VAL A 1 320 ? 18.081 -23.482 -27.309 1.00 60.97 320 VAL A CA 1
ATOM 2547 C C . VAL A 1 320 ? 18.152 -24.991 -27.556 1.00 60.97 320 VAL A C 1
ATOM 2549 O O . VAL A 1 320 ? 18.046 -25.436 -28.696 1.00 60.97 320 VAL A O 1
ATOM 2552 N N . GLY A 1 321 ? 18.285 -25.772 -26.475 1.00 57.12 321 GLY A N 1
ATOM 2553 C CA . GLY A 1 321 ? 18.251 -27.244 -26.479 1.00 57.12 321 GLY A CA 1
ATOM 2554 C C . GLY A 1 321 ? 19.620 -27.922 -26.307 1.00 57.12 321 GLY A C 1
ATOM 2555 O O . GLY A 1 321 ? 20.655 -27.303 -26.535 1.00 57.12 321 GLY A O 1
ATOM 2556 N N . LYS A 1 322 ? 19.616 -29.207 -25.905 1.00 56.25 322 LYS A N 1
ATOM 2557 C CA . LYS A 1 322 ? 20.832 -30.035 -25.735 1.00 56.25 322 LYS A CA 1
ATOM 2558 C C . LYS A 1 322 ? 21.614 -30.253 -27.047 1.00 56.25 322 LYS A C 1
ATOM 2560 O O . LYS A 1 322 ? 22.821 -30.429 -26.970 1.00 56.25 322 LYS A O 1
ATOM 2565 N N . ASP A 1 323 ? 20.952 -30.142 -28.206 1.00 58.22 323 ASP A N 1
ATOM 2566 C CA . ASP A 1 323 ? 21.527 -30.381 -29.549 1.00 58.22 323 ASP A CA 1
ATOM 2567 C C . ASP A 1 323 ? 21.688 -29.104 -30.415 1.00 58.22 323 ASP A C 1
ATOM 2569 O O . ASP A 1 323 ? 21.729 -29.175 -31.642 1.00 58.22 323 ASP A O 1
ATOM 2573 N N . SER A 1 324 ? 21.709 -27.922 -29.781 1.00 57.78 324 SER A N 1
ATOM 2574 C CA . SER A 1 324 ? 22.328 -26.648 -30.227 1.00 57.78 324 SER A 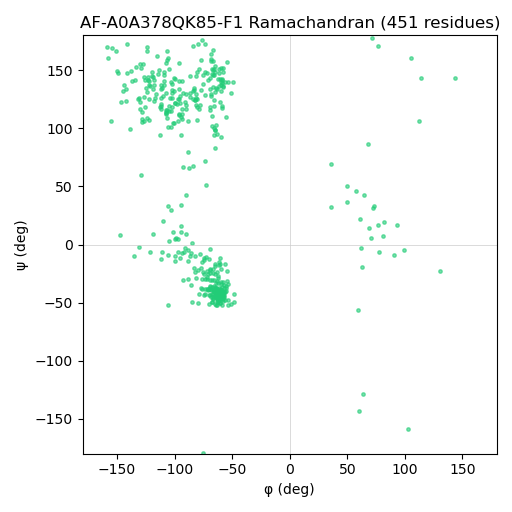CA 1
ATOM 2575 C C . SER A 1 324 ? 22.333 -26.223 -31.720 1.00 57.78 324 SER A C 1
ATOM 2577 O O . SER A 1 324 ? 23.210 -25.464 -32.125 1.00 57.78 324 SER A O 1
ATOM 2579 N N . ARG A 1 325 ? 21.330 -26.566 -32.545 1.00 57.16 325 ARG A N 1
ATOM 2580 C CA . ARG A 1 325 ? 21.204 -26.024 -33.927 1.00 57.16 325 ARG A CA 1
ATOM 2581 C C . ARG A 1 325 ? 20.284 -24.809 -34.082 1.00 57.16 325 ARG A C 1
ATOM 2583 O O . ARG A 1 325 ? 20.286 -24.185 -35.138 1.00 57.16 325 ARG A O 1
ATOM 2590 N N . ARG A 1 326 ? 19.484 -24.458 -33.068 1.00 55.31 326 ARG A N 1
ATOM 2591 C CA . ARG A 1 326 ? 18.539 -23.328 -33.135 1.00 55.31 326 ARG A CA 1
ATOM 2592 C C . ARG A 1 326 ? 19.048 -22.157 -32.294 1.00 55.31 326 ARG A C 1
ATOM 2594 O O . ARG A 1 326 ? 19.044 -22.229 -31.065 1.00 55.31 326 ARG A O 1
ATOM 2601 N N . GLN A 1 327 ? 19.486 -21.094 -32.968 1.00 60.91 327 GLN A N 1
ATOM 2602 C CA . GLN A 1 327 ? 19.792 -19.804 -32.350 1.00 60.91 327 GLN A CA 1
ATOM 2603 C C . GLN A 1 327 ? 18.507 -18.974 -32.284 1.00 60.91 327 GLN A C 1
ATOM 2605 O O . GLN A 1 327 ? 17.827 -18.800 -33.296 1.00 60.91 327 GLN A O 1
ATOM 2610 N N . LEU A 1 328 ? 18.160 -18.472 -31.100 1.00 66.44 328 LEU A N 1
ATOM 2611 C CA . LEU A 1 328 ? 17.201 -17.376 -30.976 1.00 66.44 328 LEU A CA 1
ATOM 2612 C C . LEU A 1 328 ? 17.996 -16.100 -30.717 1.00 66.44 328 LEU A C 1
ATOM 2614 O O . LEU A 1 328 ? 18.820 -16.067 -29.800 1.00 66.44 328 LEU A O 1
ATOM 2618 N N . SER A 1 329 ? 17.763 -15.076 -31.536 1.00 75.75 329 SER A N 1
ATOM 2619 C CA . SER A 1 329 ? 18.290 -13.741 -31.272 1.00 75.75 329 SER A CA 1
ATOM 2620 C C . SER A 1 329 ? 17.310 -12.989 -30.374 1.00 75.75 329 SER A C 1
ATOM 2622 O O . SER A 1 329 ? 16.105 -12.973 -30.645 1.00 75.75 329 SER A O 1
ATOM 2624 N N . HIS A 1 330 ? 17.821 -12.401 -29.295 1.00 86.81 330 HIS A N 1
ATOM 2625 C CA . HIS A 1 330 ? 17.083 -11.571 -28.347 1.00 86.81 330 HIS A CA 1
ATOM 2626 C C . HIS A 1 330 ? 17.816 -10.254 -28.109 1.00 86.81 330 HIS A C 1
ATOM 2628 O O . HIS A 1 330 ? 19.038 -10.162 -28.208 1.00 86.81 330 HIS A O 1
ATOM 2634 N N . TYR A 1 331 ? 17.062 -9.240 -27.710 1.00 90.94 331 TYR A N 1
ATOM 2635 C CA . TYR A 1 331 ? 17.602 -8.016 -27.152 1.00 90.94 331 TYR A CA 1
ATOM 2636 C C . TYR A 1 331 ? 17.725 -8.148 -25.643 1.00 90.94 331 TYR A C 1
ATOM 2638 O O . TYR A 1 331 ? 16.751 -8.468 -24.970 1.00 90.94 331 TYR A O 1
ATOM 2646 N N . HIS A 1 332 ? 18.901 -7.834 -25.120 1.00 92.75 332 HIS A N 1
ATOM 2647 C CA . HIS A 1 332 ? 19.211 -7.866 -23.702 1.00 92.75 332 HIS A CA 1
ATOM 2648 C C . HIS A 1 332 ? 19.600 -6.473 -23.207 1.00 92.75 332 HIS A C 1
ATOM 2650 O O . HIS A 1 332 ? 20.429 -5.791 -23.818 1.00 92.75 332 HIS A O 1
ATOM 2656 N N . ALA A 1 333 ? 19.046 -6.056 -22.075 1.00 94.62 333 ALA A N 1
ATOM 2657 C CA . ALA A 1 333 ? 19.462 -4.852 -21.372 1.00 94.62 333 ALA A CA 1
ATOM 2658 C C . ALA A 1 333 ? 19.727 -5.140 -19.902 1.00 94.62 333 ALA A C 1
ATOM 2660 O O . ALA A 1 333 ? 19.110 -6.012 -19.294 1.00 94.62 333 ALA A O 1
ATOM 2661 N N . ARG A 1 334 ? 20.626 -4.340 -19.332 1.00 95.00 334 ARG A N 1
ATOM 2662 C CA . ARG A 1 334 ? 20.985 -4.378 -17.919 1.00 95.00 334 ARG A CA 1
ATOM 2663 C C . ARG A 1 334 ? 21.119 -2.976 -17.352 1.00 95.00 334 ARG A C 1
ATOM 2665 O O . ARG A 1 334 ? 21.516 -2.056 -18.074 1.00 95.00 334 ARG A O 1
ATOM 2672 N N . ARG A 1 335 ? 20.825 -2.814 -16.067 1.00 95.75 335 ARG A N 1
ATOM 2673 C CA . ARG A 1 335 ? 21.014 -1.559 -15.330 1.00 95.75 335 ARG A CA 1
ATOM 2674 C C . ARG A 1 335 ? 21.088 -1.802 -13.826 1.00 95.75 335 ARG A C 1
ATOM 2676 O O . ARG A 1 335 ? 20.753 -2.876 -13.342 1.00 95.75 335 ARG A O 1
ATOM 2683 N N . THR A 1 336 ? 21.463 -0.759 -13.101 1.00 95.88 336 THR A N 1
ATOM 2684 C CA . THR A 1 336 ? 21.360 -0.701 -11.643 1.00 95.88 336 THR A CA 1
ATOM 2685 C C . THR A 1 336 ? 20.229 0.249 -11.268 1.00 95.88 336 THR A C 1
ATOM 2687 O O . THR A 1 336 ? 20.193 1.368 -11.781 1.00 95.88 336 THR A O 1
ATOM 2690 N N . VAL A 1 337 ? 19.333 -0.183 -10.382 1.00 94.69 337 VAL A N 1
ATOM 2691 C CA . VAL A 1 337 ? 18.177 0.593 -9.905 1.00 94.69 337 VAL A CA 1
ATOM 2692 C C . VAL A 1 337 ? 18.225 0.713 -8.385 1.00 94.69 337 VAL A C 1
ATOM 2694 O O . VAL A 1 337 ? 18.656 -0.207 -7.693 1.00 94.69 337 VAL A O 1
ATOM 2697 N N . TYR A 1 338 ? 17.794 1.858 -7.859 1.00 93.06 338 TYR A N 1
ATOM 2698 C CA . TYR A 1 338 ? 17.776 2.166 -6.430 1.00 93.06 338 TYR A CA 1
ATOM 2699 C C . TYR A 1 338 ? 16.352 2.414 -5.933 1.00 93.06 338 TYR A C 1
ATOM 2701 O O . TYR A 1 338 ? 15.584 3.133 -6.570 1.00 93.06 338 TYR A O 1
ATOM 2709 N N . ARG A 1 339 ? 16.018 1.949 -4.728 1.00 90.56 339 ARG A N 1
ATOM 2710 C CA . ARG A 1 339 ? 14.670 2.047 -4.123 1.00 90.56 339 ARG A CA 1
ATOM 2711 C C . ARG A 1 339 ? 14.246 3.457 -3.651 1.00 90.56 339 ARG A C 1
ATOM 2713 O O . ARG A 1 339 ? 13.821 3.659 -2.520 1.00 90.56 339 ARG A O 1
ATOM 2720 N N . GLY A 1 340 ? 14.350 4.484 -4.486 1.00 88.94 340 GLY A N 1
ATOM 2721 C CA . GLY A 1 340 ? 14.017 5.860 -4.088 1.00 88.94 340 GLY A CA 1
ATOM 2722 C C . GLY A 1 340 ? 12.516 6.103 -3.883 1.00 88.94 340 GLY A C 1
ATOM 2723 O O . GLY A 1 340 ? 12.105 6.803 -2.956 1.00 88.94 340 GLY A O 1
ATOM 2724 N N . ILE A 1 341 ? 11.685 5.509 -4.739 1.00 91.94 341 ILE A N 1
ATOM 2725 C CA . ILE A 1 341 ? 10.265 5.862 -4.875 1.00 91.94 341 ILE A CA 1
ATOM 2726 C C . ILE A 1 341 ? 9.429 5.469 -3.652 1.00 91.94 341 ILE A C 1
ATOM 2728 O O . ILE A 1 341 ? 8.569 6.247 -3.231 1.00 91.94 341 ILE A O 1
ATOM 2732 N N . HIS A 1 342 ? 9.715 4.333 -3.007 1.00 92.88 342 HIS A N 1
ATOM 2733 C CA . HIS A 1 342 ? 8.904 3.880 -1.868 1.00 92.88 342 HIS A CA 1
ATOM 2734 C C . HIS A 1 342 ? 8.991 4.837 -0.675 1.00 92.88 342 HIS A C 1
ATOM 2736 O O . HIS A 1 342 ? 8.071 4.902 0.141 1.00 92.88 342 HIS A O 1
ATOM 2742 N N . LYS A 1 343 ? 10.084 5.603 -0.565 1.00 91.25 343 LYS A N 1
ATOM 2743 C CA . LYS A 1 343 ? 10.255 6.621 0.477 1.00 91.25 343 LYS A CA 1
ATOM 2744 C C . LYS A 1 343 ? 9.271 7.776 0.272 1.00 91.25 343 LYS A C 1
ATOM 2746 O O . LYS A 1 343 ? 8.702 8.281 1.241 1.00 91.25 343 LYS A O 1
ATOM 2751 N N . ILE A 1 344 ? 9.010 8.136 -0.989 1.00 91.38 344 ILE A N 1
ATOM 2752 C CA . ILE A 1 344 ? 8.011 9.142 -1.362 1.00 91.38 344 ILE A CA 1
ATOM 2753 C C . ILE A 1 344 ? 6.615 8.660 -0.960 1.00 91.38 344 ILE A C 1
ATOM 2755 O O . ILE A 1 344 ? 5.912 9.360 -0.228 1.00 91.38 344 ILE A O 1
ATOM 2759 N N . SER A 1 345 ? 6.233 7.446 -1.370 1.00 94.50 345 SER A N 1
ATOM 2760 C CA . SER A 1 345 ? 4.907 6.894 -1.065 1.00 94.50 345 SER A CA 1
ATOM 2761 C C . SER A 1 345 ? 4.688 6.691 0.440 1.00 94.50 345 SER A C 1
ATOM 2763 O O . SER A 1 345 ? 3.612 7.008 0.950 1.00 94.50 345 SER A O 1
ATOM 2765 N N . LEU A 1 346 ? 5.716 6.266 1.185 1.00 94.12 346 LEU A N 1
ATOM 2766 C CA . LEU A 1 346 ? 5.671 6.170 2.645 1.00 94.12 346 LEU A CA 1
ATOM 2767 C C . LEU A 1 346 ? 5.396 7.531 3.293 1.00 94.12 346 LEU A C 1
ATOM 2769 O O . LEU A 1 346 ? 4.549 7.644 4.184 1.00 94.12 346 LEU A O 1
ATOM 2773 N N . LYS A 1 347 ? 6.095 8.583 2.848 1.00 91.62 347 LYS A N 1
ATOM 2774 C CA . LYS A 1 347 ? 5.912 9.930 3.396 1.00 91.62 347 LYS A CA 1
ATOM 2775 C C . LYS A 1 347 ? 4.542 10.508 3.040 1.00 91.62 347 LYS A C 1
ATOM 2777 O O . LYS A 1 347 ? 3.914 11.120 3.902 1.00 91.62 347 LYS A O 1
ATOM 2782 N N . MET A 1 348 ? 4.053 10.267 1.823 1.00 94.06 348 MET A N 1
ATOM 2783 C CA . MET A 1 348 ? 2.697 10.630 1.399 1.00 94.06 348 MET A CA 1
ATOM 2784 C C . MET A 1 348 ? 1.631 9.979 2.289 1.00 94.06 348 MET A C 1
ATOM 2786 O O . MET A 1 348 ? 0.751 10.676 2.790 1.00 94.06 348 MET A O 1
ATOM 2790 N N . MET A 1 349 ? 1.733 8.667 2.534 1.00 96.00 349 MET A N 1
ATOM 2791 C CA . MET A 1 349 ? 0.801 7.937 3.402 1.00 96.00 349 MET A CA 1
ATOM 2792 C C . MET A 1 349 ? 0.805 8.491 4.827 1.00 96.00 349 MET A C 1
ATOM 2794 O O . MET A 1 349 ? -0.257 8.719 5.400 1.00 96.00 349 MET A O 1
ATOM 2798 N N . ARG A 1 350 ? 1.992 8.766 5.388 1.00 91.69 350 ARG A N 1
ATOM 2799 C CA . ARG A 1 350 ? 2.114 9.380 6.717 1.00 91.69 350 ARG A CA 1
ATOM 2800 C C . ARG A 1 350 ? 1.433 10.742 6.789 1.00 91.69 350 ARG A C 1
ATOM 2802 O O . ARG A 1 350 ? 0.725 10.992 7.752 1.00 91.69 350 ARG A O 1
ATOM 2809 N N . VAL A 1 351 ? 1.603 11.596 5.782 1.00 91.31 351 VAL A N 1
ATOM 2810 C CA . VAL A 1 351 ? 0.959 12.919 5.764 1.00 91.31 351 VAL A CA 1
ATOM 2811 C C . VAL A 1 351 ? -0.557 12.810 5.634 1.00 91.31 351 VAL A C 1
ATOM 2813 O O . VAL A 1 351 ? -1.275 13.492 6.362 1.00 91.31 351 VAL A O 1
ATOM 2816 N N . ALA A 1 352 ? -1.063 11.926 4.771 1.00 93.94 352 ALA A N 1
ATOM 2817 C CA . ALA A 1 352 ? -2.501 11.680 4.673 1.00 93.94 352 ALA A CA 1
ATOM 2818 C C . ALA A 1 352 ? -3.088 11.195 6.011 1.00 93.94 352 ALA A C 1
ATOM 2820 O O . ALA A 1 352 ? -4.148 11.655 6.434 1.00 93.94 352 ALA A O 1
ATOM 2821 N N . LEU A 1 353 ? -2.368 10.306 6.693 1.00 92.56 353 LEU A N 1
ATOM 2822 C CA . LEU A 1 353 ? -2.733 9.746 7.987 1.00 92.56 353 LEU A CA 1
ATOM 2823 C C . LEU A 1 353 ? -2.697 10.776 9.125 1.00 92.56 353 LEU A C 1
ATOM 2825 O O . LEU A 1 353 ? -3.663 10.892 9.872 1.00 92.56 353 LEU A O 1
ATOM 2829 N N . GLU A 1 354 ? -1.605 11.534 9.243 1.00 88.12 354 GLU A N 1
ATOM 2830 C CA . GLU A 1 354 ? -1.422 12.585 10.255 1.00 88.12 354 GLU A CA 1
ATOM 2831 C C . GLU A 1 354 ? -2.447 13.719 10.078 1.00 88.12 354 GLU A C 1
ATOM 2833 O O . GLU A 1 354 ? -2.886 14.306 11.063 1.00 88.12 354 GLU A O 1
ATOM 2838 N N . TYR A 1 355 ? -2.883 13.992 8.842 1.00 87.50 355 TYR A N 1
ATOM 2839 C CA . TYR A 1 355 ? -3.978 14.927 8.580 1.00 87.50 355 TYR A CA 1
ATOM 2840 C C . TYR A 1 355 ? -5.346 14.347 8.966 1.00 87.50 355 TYR A C 1
ATOM 2842 O O . TYR A 1 355 ? -6.189 15.044 9.525 1.00 87.50 355 TYR A O 1
ATOM 2850 N N . ALA A 1 356 ? -5.594 13.076 8.642 1.00 86.81 356 ALA A N 1
ATOM 2851 C CA . ALA A 1 356 ? -6.878 12.431 8.901 1.00 86.81 356 ALA A CA 1
ATOM 2852 C C . ALA A 1 356 ? -7.129 12.142 10.386 1.00 86.81 356 ALA A C 1
ATOM 2854 O O . ALA A 1 356 ? -8.285 12.098 10.805 1.00 86.81 356 ALA A O 1
ATOM 2855 N N . ILE A 1 357 ? -6.072 11.908 11.166 1.00 83.06 357 ILE A N 1
ATOM 2856 C CA . ILE A 1 357 ? -6.180 11.449 12.549 1.00 83.06 357 ILE A CA 1
ATOM 2857 C C . ILE A 1 357 ? -5.362 12.336 13.477 1.00 83.06 357 ILE A C 1
ATOM 2859 O O . ILE A 1 357 ? -4.131 12.288 13.507 1.00 83.06 357 ILE A O 1
ATOM 2863 N N . VAL A 1 358 ? -6.063 13.045 14.356 1.00 69.19 358 VAL A N 1
ATOM 2864 C CA . VAL A 1 358 ? -5.431 13.748 15.470 1.00 69.19 358 VAL A CA 1
ATOM 2865 C C . VAL A 1 358 ? -4.895 12.721 16.474 1.00 69.19 358 VAL A C 1
ATOM 2867 O O . VAL A 1 358 ? -5.652 11.957 17.065 1.00 69.19 358 VAL A O 1
ATOM 2870 N N . GLY A 1 359 ? -3.577 12.704 16.689 1.00 67.56 359 GLY A N 1
ATOM 2871 C CA . GLY A 1 359 ? -2.955 11.968 17.796 1.00 67.56 359 GLY A CA 1
ATOM 2872 C C . GLY A 1 359 ? -2.341 10.604 17.465 1.00 67.56 359 GLY A C 1
ATOM 2873 O O . GLY A 1 359 ? -1.662 10.050 18.337 1.00 67.56 359 GLY A O 1
ATOM 2874 N N . ILE A 1 360 ? -2.467 10.088 16.234 1.00 75.81 360 ILE A N 1
ATOM 2875 C CA . ILE A 1 360 ? -1.602 8.980 15.801 1.00 75.81 360 ILE A CA 1
ATOM 2876 C C . ILE A 1 360 ? -0.172 9.507 15.664 1.00 75.81 360 ILE A C 1
ATOM 2878 O O . ILE A 1 360 ? 0.067 10.553 15.061 1.00 75.81 360 ILE A O 1
ATOM 2882 N N . LYS A 1 361 ? 0.792 8.835 16.296 1.00 72.38 361 LYS A N 1
ATOM 2883 C CA . LYS A 1 361 ? 2.182 9.296 16.318 1.00 72.38 361 LYS A CA 1
ATOM 2884 C C . LYS A 1 361 ? 3.089 8.180 15.830 1.00 72.38 361 LYS A C 1
ATOM 2886 O O . LYS A 1 361 ? 3.074 7.079 16.370 1.00 72.38 361 LYS A O 1
ATOM 2891 N N . PHE A 1 362 ? 3.911 8.509 14.847 1.00 78.31 362 PHE A N 1
ATOM 2892 C CA . PHE A 1 362 ? 5.041 7.696 14.418 1.00 78.31 362 PHE A CA 1
ATOM 2893 C C . PHE A 1 362 ? 6.332 8.361 14.882 1.00 78.31 362 PHE A C 1
ATOM 2895 O O . PHE A 1 362 ? 6.369 9.568 15.151 1.00 78.31 362 PHE A O 1
ATOM 2902 N N . ASN A 1 363 ? 7.402 7.581 14.962 1.00 79.44 363 ASN A N 1
ATOM 2903 C CA . ASN A 1 363 ? 8.733 8.113 15.190 1.00 79.44 363 ASN A CA 1
ATOM 2904 C C . ASN A 1 363 ? 9.093 9.104 14.068 1.00 79.44 363 ASN A C 1
ATOM 2906 O O . ASN A 1 363 ? 8.683 8.970 12.905 1.00 79.44 363 ASN A O 1
ATOM 2910 N N . LYS A 1 364 ? 9.793 10.180 14.448 1.00 69.56 364 LYS A N 1
ATOM 2911 C CA . LYS A 1 364 ? 10.196 11.233 13.505 1.00 69.56 364 LYS A CA 1
ATOM 2912 C C . LYS A 1 364 ? 11.239 10.699 12.525 1.00 69.56 364 LYS A C 1
ATOM 2914 O O . LYS A 1 364 ? 11.084 10.904 11.324 1.00 69.56 364 LYS A O 1
ATOM 2919 N N . THR A 1 365 ? 12.235 9.983 13.041 1.00 67.88 365 THR A N 1
ATOM 2920 C CA . THR A 1 365 ? 13.211 9.237 12.246 1.00 67.88 365 THR A CA 1
ATOM 2921 C C . THR A 1 365 ? 12.543 7.991 11.681 1.00 67.88 365 THR A C 1
ATOM 2923 O O . THR A 1 365 ? 11.879 7.263 12.417 1.00 67.88 365 THR A O 1
ATOM 2926 N N . LEU A 1 366 ? 12.671 7.798 10.370 1.00 68.06 366 LEU A N 1
ATOM 2927 C CA . LEU A 1 366 ? 12.243 6.586 9.690 1.00 68.06 366 LEU A CA 1
ATOM 2928 C C . LEU A 1 366 ? 13.413 5.613 9.738 1.00 68.06 366 LEU A C 1
ATOM 2930 O O . LEU A 1 366 ? 14.391 5.801 9.033 1.00 68.06 366 LEU A O 1
ATOM 2934 N N . GLU A 1 367 ? 13.325 4.594 10.574 1.00 61.53 367 GLU A N 1
ATOM 2935 C CA . GLU A 1 367 ? 14.291 3.501 10.567 1.00 61.53 367 GLU A CA 1
ATOM 2936 C C . GLU A 1 367 ? 13.695 2.296 9.820 1.00 61.53 367 GLU A C 1
ATOM 2938 O O . GLU A 1 367 ? 12.486 2.045 9.937 1.00 61.53 367 GLU A O 1
ATOM 2943 N N . PRO A 1 368 ? 14.500 1.532 9.062 1.00 57.22 368 PRO A N 1
ATOM 2944 C CA . PRO A 1 368 ? 15.916 1.754 8.739 1.00 57.22 368 PRO A CA 1
ATOM 2945 C C . PRO A 1 368 ? 16.093 2.536 7.420 1.00 57.22 368 PRO A C 1
ATOM 2947 O O . PRO A 1 368 ? 16.540 1.974 6.417 1.00 57.22 368 PRO A O 1
ATOM 2950 N N . GLU A 1 369 ? 15.694 3.810 7.363 1.00 68.50 369 GLU A N 1
ATOM 2951 C CA . GLU A 1 369 ? 15.787 4.588 6.125 1.00 68.50 369 GLU A CA 1
ATOM 2952 C C . GLU A 1 369 ? 17.031 5.466 6.079 1.00 68.50 369 GLU A C 1
ATOM 2954 O O . GLU A 1 369 ? 17.204 6.399 6.858 1.00 68.50 369 GLU A O 1
ATOM 2959 N N . GLU A 1 370 ? 17.850 5.237 5.057 1.00 68.00 370 GLU A N 1
ATOM 2960 C CA . GLU A 1 370 ? 18.853 6.206 4.625 1.00 68.00 370 GLU A CA 1
ATOM 2961 C C . GLU A 1 370 ? 18.183 7.514 4.181 1.00 68.00 370 GLU A C 1
ATOM 2963 O O . GLU A 1 370 ? 17.069 7.509 3.630 1.00 68.00 370 GLU A O 1
ATOM 2968 N N . ALA A 1 371 ? 18.903 8.627 4.334 1.00 71.44 371 ALA A N 1
ATOM 2969 C CA . ALA A 1 371 ? 18.458 9.931 3.865 1.00 71.44 371 ALA A CA 1
ATOM 2970 C C . ALA A 1 371 ? 18.078 9.899 2.372 1.00 71.44 371 ALA A C 1
ATOM 2972 O O . ALA A 1 371 ? 18.731 9.264 1.544 1.00 71.44 371 ALA A O 1
ATOM 2973 N N . VAL A 1 372 ? 16.994 10.593 2.025 1.00 72.44 372 VAL A N 1
ATOM 2974 C CA . VAL A 1 372 ? 16.597 10.796 0.628 1.00 72.44 372 VAL A CA 1
ATOM 2975 C C . VAL A 1 372 ? 17.424 11.942 0.063 1.00 72.44 372 VAL A C 1
ATOM 2977 O O . VAL A 1 372 ? 17.404 13.030 0.632 1.00 72.44 372 VAL A O 1
ATOM 2980 N N . THR A 1 373 ? 18.113 11.716 -1.053 1.00 76.31 373 THR A N 1
ATOM 2981 C CA . THR A 1 373 ? 18.976 12.716 -1.697 1.00 76.31 373 THR A CA 1
ATOM 2982 C C . THR A 1 373 ? 18.578 12.949 -3.157 1.00 76.31 373 THR A C 1
ATOM 2984 O O . THR A 1 373 ? 17.799 12.192 -3.747 1.00 76.31 373 THR A O 1
ATOM 2987 N N . GLY A 1 374 ? 19.098 14.028 -3.748 1.00 84.00 374 GLY A N 1
ATOM 2988 C CA . GLY A 1 374 ? 18.993 14.307 -5.182 1.00 84.00 374 GLY A CA 1
ATOM 2989 C C . GLY A 1 374 ? 17.555 14.434 -5.699 1.00 84.00 374 GLY A C 1
ATOM 2990 O O . GLY A 1 374 ? 16.674 14.959 -5.017 1.00 84.00 374 GLY A O 1
ATOM 2991 N N . LYS A 1 375 ? 17.310 13.936 -6.920 1.00 80.44 375 LYS A N 1
ATOM 2992 C CA . LYS A 1 375 ? 16.014 14.065 -7.620 1.00 80.44 375 LYS A CA 1
ATOM 2993 C C . LYS A 1 375 ? 14.844 13.485 -6.812 1.00 80.44 375 LYS A C 1
ATOM 2995 O O . LYS A 1 375 ? 13.765 14.071 -6.789 1.00 80.44 375 LYS A O 1
ATOM 3000 N N . VAL A 1 376 ? 15.059 12.374 -6.103 1.00 83.62 376 VAL A N 1
ATOM 3001 C CA . VAL A 1 376 ? 14.024 11.733 -5.272 1.00 83.62 376 VAL A CA 1
ATOM 3002 C C . VAL A 1 376 ? 13.582 12.658 -4.137 1.00 83.62 376 VAL A C 1
ATOM 3004 O O . VAL A 1 376 ? 12.395 12.726 -3.833 1.00 83.62 376 VAL A O 1
ATOM 3007 N N . GLN A 1 377 ? 14.506 13.412 -3.534 1.00 85.44 377 GLN A N 1
ATOM 3008 C CA . GLN A 1 377 ? 14.188 14.356 -2.462 1.00 85.44 377 GLN A CA 1
ATOM 3009 C C . GLN A 1 377 ? 13.323 15.515 -2.971 1.00 85.44 377 GLN A C 1
ATOM 3011 O O . GLN A 1 377 ? 12.350 15.892 -2.314 1.00 85.44 377 GLN A O 1
ATOM 3016 N N . THR A 1 378 ? 13.644 16.050 -4.150 1.00 85.00 378 THR A N 1
ATOM 3017 C CA . THR A 1 378 ? 12.860 17.108 -4.800 1.00 85.00 378 THR A CA 1
ATOM 3018 C C . THR A 1 378 ? 11.433 16.643 -5.089 1.00 85.00 378 THR A C 1
ATOM 3020 O O . THR A 1 378 ? 10.474 17.296 -4.670 1.00 85.00 378 THR A O 1
ATOM 3023 N N . GLU A 1 379 ? 11.272 15.479 -5.727 1.00 84.06 379 GLU A N 1
ATOM 3024 C CA . GLU A 1 379 ? 9.945 14.927 -6.030 1.00 84.06 379 GLU A CA 1
ATOM 3025 C C . GLU A 1 379 ? 9.168 14.555 -4.765 1.00 84.06 379 GLU A C 1
ATOM 3027 O O . GLU A 1 379 ? 7.963 14.802 -4.680 1.00 84.06 379 GLU A O 1
ATOM 3032 N N . MET A 1 380 ? 9.856 14.058 -3.731 1.00 85.50 380 MET A N 1
ATOM 3033 C CA . MET A 1 380 ? 9.248 13.827 -2.422 1.00 85.50 380 MET A CA 1
ATOM 3034 C C . MET A 1 380 ? 8.615 15.107 -1.870 1.00 85.50 380 MET A C 1
ATOM 3036 O O . MET A 1 380 ? 7.462 15.076 -1.443 1.00 85.50 380 MET A O 1
ATOM 3040 N N . GLY A 1 381 ? 9.334 16.234 -1.905 1.00 85.62 381 GLY A N 1
ATOM 3041 C CA . GLY A 1 381 ? 8.817 17.527 -1.452 1.00 85.62 381 GLY A CA 1
ATOM 3042 C C . GLY A 1 381 ? 7.556 17.948 -2.211 1.00 85.62 381 GLY A C 1
ATOM 3043 O O . GLY A 1 381 ? 6.549 18.306 -1.595 1.00 85.62 381 GLY A O 1
ATOM 3044 N N . HIS A 1 382 ? 7.573 17.830 -3.540 1.00 87.50 382 HIS A N 1
ATOM 3045 C CA . HIS A 1 382 ? 6.430 18.172 -4.388 1.00 87.50 382 HIS A CA 1
ATOM 3046 C C . HIS A 1 382 ? 5.200 17.300 -4.116 1.00 87.50 382 HIS A C 1
ATOM 3048 O O . HIS A 1 382 ? 4.093 17.821 -3.951 1.00 87.50 382 HIS A O 1
ATOM 3054 N N . PHE A 1 383 ? 5.368 15.977 -4.068 1.00 89.38 383 PHE A N 1
ATOM 3055 C CA . PHE A 1 383 ? 4.243 15.051 -3.924 1.00 89.38 383 PHE A CA 1
ATOM 3056 C C . PHE A 1 383 ? 3.647 15.109 -2.524 1.00 89.38 383 PHE A C 1
ATOM 3058 O O . PHE A 1 383 ? 2.425 15.116 -2.377 1.00 89.38 383 PHE A O 1
ATOM 3065 N N . VAL A 1 384 ? 4.487 15.246 -1.499 1.00 88.25 384 VAL A N 1
ATOM 3066 C CA . VAL A 1 384 ? 4.032 15.424 -0.119 1.00 88.25 384 VAL A CA 1
ATOM 3067 C C . VAL A 1 384 ? 3.256 16.732 0.039 1.00 88.25 384 VAL A C 1
ATOM 3069 O O . VAL A 1 384 ? 2.163 16.720 0.608 1.00 88.25 384 VAL A O 1
ATOM 3072 N N . ALA A 1 385 ? 3.757 17.843 -0.513 1.00 90.81 385 ALA A N 1
ATOM 3073 C CA . ALA A 1 385 ? 3.033 19.114 -0.505 1.00 90.81 385 ALA A CA 1
ATOM 3074 C C . ALA A 1 385 ? 1.682 18.998 -1.227 1.00 90.81 385 ALA A C 1
ATOM 3076 O O . ALA A 1 385 ? 0.671 19.529 -0.760 1.00 90.8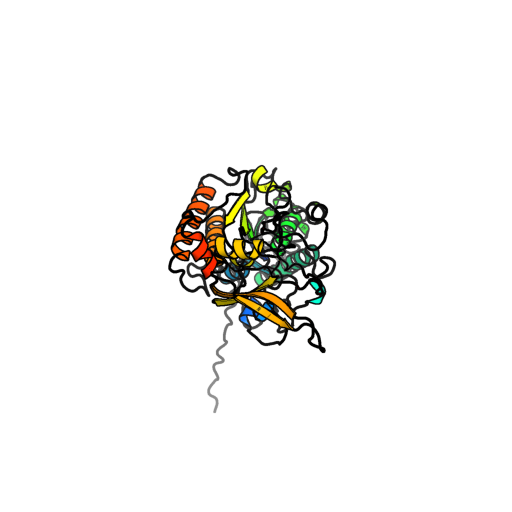1 385 ALA A O 1
ATOM 3077 N N . LYS A 1 386 ? 1.638 18.253 -2.339 1.00 92.06 386 LYS A N 1
ATOM 3078 C CA . LYS A 1 386 ? 0.398 18.031 -3.076 1.00 92.06 386 LYS A CA 1
ATOM 3079 C C . LYS A 1 386 ? -0.602 17.194 -2.284 1.00 92.06 386 LYS A C 1
ATOM 3081 O O . LYS A 1 386 ? -1.758 17.594 -2.209 1.00 92.06 386 LYS A O 1
ATOM 3086 N N . VAL A 1 387 ? -0.181 16.096 -1.656 1.00 92.56 387 VAL A N 1
ATOM 3087 C CA . VAL A 1 387 ? -1.049 15.292 -0.775 1.00 92.56 387 VAL A CA 1
ATOM 3088 C C . VAL A 1 387 ? -1.593 16.140 0.368 1.00 92.56 387 VAL A C 1
ATOM 3090 O O . VAL A 1 387 ? -2.795 16.119 0.610 1.00 92.56 387 VAL A O 1
ATOM 3093 N N . ASN A 1 388 ? -0.751 16.957 1.003 1.00 91.88 388 ASN A N 1
ATOM 3094 C CA . ASN A 1 388 ? -1.198 17.879 2.043 1.00 91.88 388 ASN A CA 1
ATOM 3095 C C . ASN A 1 388 ? -2.285 18.844 1.528 1.00 91.88 388 ASN A C 1
ATOM 3097 O O . ASN A 1 388 ? -3.322 19.001 2.166 1.00 91.88 388 ASN A O 1
ATOM 3101 N N . GLN A 1 389 ? -2.101 19.425 0.336 1.00 92.12 389 GLN A N 1
ATOM 3102 C CA . GLN A 1 389 ? -3.109 20.286 -0.294 1.00 92.12 389 GLN A CA 1
ATOM 3103 C C . GLN A 1 389 ? -4.428 19.542 -0.563 1.00 92.12 389 GLN A C 1
ATOM 3105 O O . GLN A 1 389 ? -5.501 20.106 -0.360 1.00 92.12 389 GLN A O 1
ATOM 3110 N N . LEU A 1 390 ? -4.368 18.296 -1.042 1.00 92.56 390 LEU A N 1
ATOM 3111 C CA . LEU A 1 390 ? -5.564 17.484 -1.297 1.00 92.56 390 LEU A CA 1
ATOM 3112 C C . LEU A 1 390 ? -6.323 17.207 0.003 1.00 92.56 390 LEU A C 1
ATOM 3114 O O . LEU A 1 390 ? -7.532 17.410 0.068 1.00 92.56 390 LEU A O 1
ATOM 3118 N N . CYS A 1 391 ? -5.603 16.824 1.057 1.00 91.19 391 CYS A N 1
ATOM 3119 C CA . CYS A 1 391 ? -6.179 16.614 2.377 1.00 91.19 391 CYS A CA 1
ATOM 3120 C C . CYS A 1 391 ? -6.854 17.886 2.919 1.00 91.19 391 CYS A C 1
ATOM 3122 O O . CYS A 1 391 ? -7.979 17.806 3.409 1.00 91.19 391 CYS A O 1
ATOM 3124 N N . GLN A 1 392 ? -6.216 19.054 2.755 1.00 90.19 392 GLN A N 1
ATOM 3125 C CA . GLN A 1 392 ? -6.751 20.362 3.160 1.00 90.19 392 GLN A CA 1
ATOM 3126 C C . GLN A 1 392 ? -8.018 20.777 2.413 1.00 90.19 392 GLN A C 1
ATOM 3128 O O . GLN A 1 392 ? -8.915 21.365 3.010 1.00 90.19 392 GLN A O 1
ATOM 3133 N N . LYS A 1 393 ? -8.108 20.471 1.115 1.00 89.94 393 LYS A N 1
ATOM 3134 C CA . LYS A 1 393 ? -9.308 20.756 0.314 1.00 89.94 393 LYS A CA 1
ATOM 3135 C C . LYS A 1 393 ? -10.501 19.887 0.703 1.00 89.94 393 LYS A C 1
ATOM 3137 O O . LYS A 1 393 ? -11.634 20.264 0.428 1.00 89.94 393 LYS A O 1
ATOM 3142 N N . GLY A 1 394 ? -10.247 18.753 1.347 1.00 84.25 394 GLY A N 1
ATOM 3143 C CA . GLY A 1 394 ? -11.267 17.844 1.839 1.00 84.25 394 GLY A CA 1
ATOM 3144 C C . GLY A 1 394 ? -11.246 16.497 1.125 1.00 84.25 394 GLY A C 1
ATOM 3145 O O . GLY A 1 394 ? -11.025 16.374 -0.080 1.00 84.25 394 GLY A O 1
ATOM 3146 N N . TRP A 1 395 ? -11.520 15.453 1.901 1.00 85.62 395 TRP A N 1
ATOM 3147 C CA . TRP A 1 395 ? -11.611 14.084 1.405 1.00 85.62 395 TRP A CA 1
ATOM 3148 C C . TRP A 1 395 ? -12.833 13.938 0.500 1.00 85.62 395 TRP A C 1
ATOM 3150 O O . TRP A 1 395 ? -13.928 14.332 0.887 1.00 85.62 395 TRP A O 1
ATOM 3160 N N . GLY A 1 396 ? -12.653 13.374 -0.698 1.00 68.38 396 GLY A N 1
ATOM 3161 C CA . GLY A 1 396 ? -13.758 13.145 -1.628 1.00 68.38 396 GLY A CA 1
ATOM 3162 C C . GLY A 1 396 ? -14.213 14.341 -2.472 1.00 68.38 396 GLY A C 1
ATOM 3163 O O . GLY A 1 396 ? -15.183 14.218 -3.212 1.00 68.38 396 GLY A O 1
ATOM 3164 N N . VAL A 1 397 ? -13.496 15.470 -2.430 1.00 81.25 397 VAL A N 1
ATOM 3165 C CA . VAL A 1 397 ? -13.627 16.560 -3.426 1.00 81.25 397 VAL A CA 1
ATOM 3166 C C . VAL A 1 397 ? -13.073 16.135 -4.799 1.00 81.25 397 VAL A C 1
ATOM 3168 O O . VAL A 1 397 ? -13.304 16.784 -5.816 1.00 81.25 397 VAL A O 1
ATOM 3171 N N . HIS A 1 398 ? -12.347 15.018 -4.839 1.00 80.81 398 HIS A N 1
ATOM 3172 C CA . HIS A 1 398 ? -11.614 14.533 -5.998 1.00 80.81 398 HIS A CA 1
ATOM 3173 C C . HIS A 1 398 ? -12.240 13.229 -6.520 1.00 80.81 398 HIS A C 1
ATOM 3175 O O . HIS A 1 398 ? -11.906 12.156 -6.015 1.00 80.81 398 HIS A O 1
ATOM 3181 N N . PRO A 1 399 ? -13.157 13.298 -7.506 1.00 75.19 399 PRO A N 1
ATOM 3182 C CA . PRO A 1 399 ? -13.900 12.124 -7.976 1.00 75.19 399 PRO A CA 1
ATOM 3183 C C . PRO A 1 399 ? -13.025 11.135 -8.761 1.00 75.19 399 PRO A C 1
ATOM 3185 O O . PRO A 1 399 ? -13.290 9.932 -8.771 1.00 75.19 399 PRO A O 1
ATOM 3188 N N . ASN A 1 400 ? -11.942 11.623 -9.368 1.00 84.62 400 ASN A N 1
ATOM 3189 C CA . ASN A 1 400 ? -11.035 10.840 -10.204 1.00 84.62 400 ASN A CA 1
ATOM 3190 C C . ASN A 1 400 ? -9.718 10.539 -9.484 1.00 84.62 400 ASN A C 1
ATOM 3192 O O . ASN A 1 400 ? -9.336 11.239 -8.543 1.00 84.62 400 ASN A O 1
ATOM 3196 N N . ILE A 1 401 ? -9.004 9.517 -9.966 1.00 82.94 401 ILE A N 1
ATOM 3197 C CA . ILE A 1 401 ? -7.598 9.319 -9.610 1.00 82.94 401 ILE A CA 1
ATOM 3198 C C . ILE A 1 401 ? -6.800 10.567 -9.995 1.00 82.94 401 ILE A C 1
ATOM 3200 O O . ILE A 1 401 ? -6.970 11.120 -11.081 1.00 82.94 401 ILE A O 1
ATOM 3204 N N . ILE A 1 402 ? -5.927 11.015 -9.097 1.00 85.31 402 ILE A N 1
ATOM 3205 C CA . ILE A 1 402 ? -5.060 12.163 -9.348 1.00 85.31 402 ILE A CA 1
ATOM 3206 C C . ILE A 1 402 ? -3.673 11.634 -9.720 1.00 85.31 402 ILE A C 1
ATOM 3208 O O . ILE A 1 402 ? -2.941 11.195 -8.827 1.00 85.31 402 ILE A O 1
ATOM 3212 N N . PRO A 1 403 ? -3.278 11.663 -11.004 1.00 83.62 403 PRO A N 1
ATOM 3213 C CA . PRO A 1 403 ? -1.909 11.360 -11.379 1.00 83.62 403 PRO A CA 1
ATOM 3214 C C . PRO A 1 403 ? -1.002 12.471 -10.846 1.00 83.62 403 PRO A C 1
ATOM 3216 O O . PRO A 1 403 ? -1.036 13.619 -11.286 1.00 83.62 403 PRO A O 1
ATOM 3219 N N . LEU A 1 404 ? -0.191 12.124 -9.859 1.00 81.75 404 LEU A N 1
ATOM 3220 C CA . LEU A 1 404 ? 0.927 12.916 -9.386 1.00 81.75 404 LEU A CA 1
ATOM 3221 C C . LEU A 1 404 ? 2.137 12.511 -10.224 1.00 81.75 404 LEU A C 1
ATOM 3223 O O . LEU A 1 404 ? 2.949 11.673 -9.839 1.00 81.75 404 LEU A O 1
ATOM 3227 N N . SER A 1 405 ? 2.200 13.070 -11.428 1.00 67.31 405 SER A N 1
ATOM 3228 C CA . SER A 1 405 ? 3.348 12.900 -12.306 1.00 67.31 405 SER A CA 1
ATOM 3229 C C . SER A 1 405 ? 4.466 13.852 -11.904 1.00 67.31 405 SER A C 1
ATOM 3231 O O . SER A 1 405 ? 4.227 14.987 -11.477 1.00 67.31 405 SER A O 1
ATOM 3233 N N . ILE A 1 406 ? 5.697 13.407 -12.116 1.00 64.25 406 ILE A N 1
ATOM 3234 C CA . ILE A 1 406 ? 6.886 14.251 -12.007 1.00 64.25 406 ILE A CA 1
ATOM 3235 C C . ILE A 1 406 ? 6.725 15.410 -12.998 1.00 64.25 406 ILE A C 1
ATOM 3237 O O . ILE A 1 406 ? 6.578 15.195 -14.200 1.00 64.25 406 ILE A O 1
ATOM 3241 N N . LYS A 1 407 ? 6.665 16.645 -12.485 1.00 49.97 407 LYS A N 1
ATOM 3242 C CA . LYS A 1 407 ? 6.226 17.837 -13.243 1.00 49.97 407 LYS A CA 1
ATOM 3243 C C . LYS A 1 407 ? 7.146 18.219 -14.408 1.00 49.97 407 LYS A C 1
ATOM 3245 O O . LYS A 1 407 ? 6.721 18.962 -15.285 1.00 49.97 407 LYS A O 1
ATOM 3250 N N . SER A 1 408 ? 8.385 17.733 -14.416 1.00 51.22 408 SER A N 1
ATOM 3251 C CA . SER A 1 408 ? 9.331 17.953 -15.508 1.00 51.22 408 SER A CA 1
ATOM 3252 C C . SER A 1 408 ? 9.405 16.704 -16.385 1.00 51.22 408 SER A C 1
ATOM 3254 O O . SER A 1 408 ? 10.027 15.703 -16.023 1.00 51.22 408 SER A O 1
ATOM 3256 N N . THR A 1 409 ? 8.779 16.769 -17.558 1.00 51.47 409 THR A N 1
ATOM 3257 C CA . THR A 1 409 ? 8.838 15.721 -18.588 1.00 51.47 409 THR A CA 1
ATOM 3258 C C . THR A 1 409 ? 10.265 15.444 -19.073 1.00 51.47 409 THR A C 1
ATOM 3260 O O . THR A 1 409 ? 10.524 14.334 -19.530 1.00 51.47 409 THR A O 1
ATOM 3263 N N . SER A 1 410 ? 11.212 16.379 -18.904 1.00 55.16 410 SER A N 1
ATOM 3264 C CA . SER A 1 410 ? 12.631 16.157 -19.222 1.00 55.16 410 SER A CA 1
ATOM 3265 C C . SER A 1 410 ? 13.378 15.320 -18.176 1.00 55.16 410 SER A C 1
ATOM 3267 O O . SER A 1 410 ? 14.389 14.709 -18.503 1.00 55.16 410 SER A O 1
ATOM 3269 N N . ASN A 1 411 ? 12.873 15.218 -16.940 1.00 72.12 411 ASN A N 1
ATOM 3270 C CA . ASN A 1 411 ? 13.537 14.485 -15.853 1.00 72.12 411 ASN A CA 1
ATOM 3271 C C . ASN A 1 411 ? 12.979 13.076 -15.603 1.00 72.12 411 ASN A C 1
ATOM 3273 O O . ASN A 1 411 ? 13.618 12.290 -14.899 1.00 72.12 411 ASN A O 1
ATOM 3277 N N . LEU A 1 412 ? 11.802 12.747 -16.146 1.00 83.44 412 LEU A N 1
ATOM 3278 C CA . LEU A 1 412 ? 11.142 11.456 -15.918 1.00 83.44 412 LEU A CA 1
ATOM 3279 C C . LEU A 1 412 ? 11.980 10.258 -16.416 1.00 83.44 412 LEU A C 1
ATOM 3281 O O . LEU A 1 412 ? 12.099 9.290 -15.664 1.00 83.44 412 LEU A O 1
ATOM 3285 N N . PRO A 1 413 ? 12.586 10.294 -17.624 1.00 89.94 413 PRO A N 1
ATOM 3286 C CA . PRO A 1 413 ? 13.392 9.175 -18.114 1.00 89.94 413 PRO A CA 1
ATOM 3287 C C . PRO A 1 413 ? 14.585 8.852 -17.206 1.00 89.94 413 PRO A C 1
ATOM 3289 O O . PRO A 1 413 ? 14.796 7.694 -16.865 1.00 89.94 413 PRO A O 1
ATOM 3292 N N . ASP A 1 414 ? 15.311 9.866 -16.730 1.00 87.62 414 ASP A N 1
ATOM 3293 C CA . ASP A 1 414 ? 16.432 9.671 -15.799 1.00 87.62 414 ASP A CA 1
ATOM 3294 C C . ASP A 1 414 ? 15.982 9.090 -14.457 1.00 87.62 414 ASP A C 1
ATOM 3296 O O . ASP A 1 414 ? 16.643 8.225 -13.880 1.00 87.62 414 ASP A O 1
ATOM 3300 N N . LEU A 1 415 ? 14.857 9.592 -13.944 1.00 87.44 415 LEU A N 1
ATOM 3301 C CA . LEU A 1 415 ? 14.282 9.154 -12.680 1.00 87.44 415 LEU A CA 1
ATOM 3302 C C . LEU A 1 415 ? 13.815 7.697 -12.787 1.00 87.44 415 LEU A C 1
ATOM 3304 O O . LEU A 1 415 ? 14.096 6.906 -11.890 1.00 87.44 415 LEU A O 1
ATOM 3308 N N . ARG A 1 416 ? 13.197 7.308 -13.910 1.00 92.38 416 ARG A N 1
ATOM 3309 C CA . ARG A 1 416 ? 12.879 5.905 -14.196 1.00 92.38 416 ARG A CA 1
ATOM 3310 C C . ARG A 1 416 ? 14.123 5.046 -14.288 1.00 92.38 416 ARG A C 1
ATOM 3312 O O . ARG A 1 416 ? 14.162 4.003 -13.640 1.00 92.38 416 ARG A O 1
ATOM 3319 N N . TYR A 1 417 ? 15.133 5.497 -15.029 1.00 93.88 417 TYR A N 1
ATOM 3320 C CA . TYR A 1 417 ? 16.361 4.738 -15.234 1.00 93.88 417 TYR A CA 1
ATOM 3321 C C . TYR A 1 417 ? 17.033 4.399 -13.902 1.00 93.88 417 TYR A C 1
ATOM 3323 O O . TYR A 1 417 ? 17.458 3.261 -13.714 1.00 93.88 417 TYR A O 1
ATOM 3331 N N . ALA A 1 418 ? 17.086 5.368 -12.983 1.00 92.62 418 ALA A N 1
ATOM 3332 C CA . ALA A 1 418 ? 17.774 5.236 -11.705 1.00 92.62 418 ALA A CA 1
ATOM 3333 C C . ALA A 1 418 ? 16.914 4.658 -10.568 1.00 92.62 418 ALA A C 1
ATOM 3335 O O . ALA A 1 418 ? 17.474 4.050 -9.658 1.00 92.62 418 ALA A O 1
ATOM 3336 N N . HIS A 1 419 ? 15.590 4.865 -10.571 1.00 92.69 419 HIS A N 1
ATOM 3337 C CA . HIS A 1 419 ? 14.765 4.632 -9.377 1.00 92.69 419 HIS A CA 1
ATOM 3338 C C . HIS A 1 419 ? 13.446 3.885 -9.576 1.00 92.69 419 HIS A C 1
ATOM 3340 O O . HIS A 1 419 ? 12.821 3.538 -8.577 1.00 92.69 419 HIS A O 1
ATOM 3346 N N . VAL A 1 420 ? 12.998 3.654 -10.811 1.00 94.06 420 VAL A N 1
ATOM 3347 C CA . VAL A 1 420 ? 11.771 2.885 -11.061 1.00 94.06 420 VAL A CA 1
ATOM 3348 C C . VAL A 1 420 ? 12.163 1.512 -11.560 1.00 94.06 420 VAL A C 1
ATOM 3350 O O . VAL A 1 420 ? 12.788 1.409 -12.616 1.00 94.06 420 VAL A O 1
ATOM 3353 N N . HIS A 1 421 ? 11.783 0.473 -10.829 1.00 95.94 421 HIS A N 1
ATOM 3354 C CA . HIS A 1 421 ? 12.065 -0.912 -11.188 1.00 95.94 421 HIS A CA 1
ATOM 3355 C C . HIS A 1 421 ? 11.216 -1.343 -12.386 1.00 95.94 421 HIS A C 1
ATOM 3357 O O . HIS A 1 421 ? 10.082 -0.894 -12.568 1.00 95.94 421 HIS A O 1
ATOM 3363 N N . TRP A 1 422 ? 11.755 -2.233 -13.216 1.00 95.81 422 TRP A N 1
ATOM 3364 C CA . TRP A 1 422 ? 10.980 -2.892 -14.261 1.00 95.81 422 TRP A CA 1
ATOM 3365 C C . TRP A 1 422 ? 10.488 -4.234 -13.721 1.00 95.81 422 TRP A C 1
ATOM 3367 O O . TRP A 1 422 ? 11.191 -5.246 -13.722 1.00 95.81 422 TRP A O 1
ATOM 3377 N N . SER A 1 423 ? 9.261 -4.232 -13.196 1.00 93.19 423 SER A N 1
ATOM 3378 C CA . SER A 1 423 ? 8.710 -5.384 -12.474 1.00 93.19 423 SER A CA 1
ATOM 3379 C C . SER A 1 423 ? 8.350 -6.567 -13.375 1.00 93.19 423 SER A C 1
ATOM 3381 O O . SER A 1 423 ? 8.282 -7.701 -12.891 1.00 93.19 423 SER A O 1
ATOM 3383 N N . ALA A 1 424 ? 8.121 -6.328 -14.669 1.00 92.31 424 ALA A N 1
ATOM 3384 C CA . ALA A 1 424 ? 7.775 -7.374 -15.617 1.00 92.31 424 ALA A CA 1
ATOM 3385 C C . ALA A 1 424 ? 8.999 -8.217 -15.997 1.00 92.31 424 ALA A C 1
ATOM 3387 O O . ALA A 1 424 ? 10.122 -7.725 -16.092 1.00 92.31 424 ALA A O 1
ATOM 3388 N N . LYS A 1 425 ? 8.779 -9.508 -16.240 1.00 87.81 425 LYS A N 1
ATOM 3389 C CA . LYS A 1 425 ? 9.817 -10.459 -16.640 1.00 87.81 425 LYS A CA 1
ATOM 3390 C C . LYS A 1 425 ? 9.560 -10.965 -18.050 1.00 87.81 425 LYS A C 1
ATOM 3392 O O . LYS A 1 425 ? 8.413 -11.133 -18.466 1.00 87.81 425 LYS A O 1
ATOM 3397 N N . TYR A 1 426 ? 10.647 -11.229 -18.764 1.00 84.31 426 TYR A N 1
ATOM 3398 C CA . TYR A 1 426 ? 10.585 -11.987 -20.000 1.00 84.31 426 TYR A CA 1
ATOM 3399 C C . TYR A 1 426 ? 10.240 -13.435 -19.668 1.00 84.31 426 TYR A C 1
ATOM 3401 O O . TYR A 1 426 ? 10.997 -14.125 -18.986 1.00 84.31 426 TYR A O 1
ATOM 3409 N N . ILE A 1 427 ? 9.077 -13.882 -20.130 1.00 76.19 427 ILE A N 1
ATOM 3410 C CA . ILE A 1 427 ? 8.641 -15.268 -20.001 1.00 76.19 427 ILE A CA 1
ATOM 3411 C C . ILE A 1 427 ? 8.727 -15.888 -21.390 1.00 76.19 427 ILE A C 1
ATOM 3413 O O . ILE A 1 427 ? 8.022 -15.464 -22.305 1.00 76.19 427 ILE A O 1
ATOM 3417 N N . LYS A 1 428 ? 9.608 -16.884 -21.547 1.00 68.38 428 LYS A N 1
ATOM 3418 C CA . LYS A 1 428 ? 9.712 -17.664 -22.787 1.00 68.38 428 LYS A CA 1
ATOM 3419 C C . LYS A 1 428 ? 8.366 -18.323 -23.078 1.00 68.38 428 LYS A C 1
ATOM 3421 O O . LYS A 1 428 ? 7.731 -18.839 -22.163 1.00 68.38 428 LYS A O 1
ATOM 3426 N N . SER A 1 429 ? 7.978 -18.375 -24.348 1.00 61.09 429 SER A N 1
ATOM 3427 C CA . SER A 1 429 ? 6.694 -18.931 -24.805 1.00 61.09 429 SER A CA 1
ATOM 3428 C C . SER A 1 429 ? 6.408 -20.370 -24.344 1.00 61.09 429 SER A C 1
ATOM 3430 O O . SER A 1 429 ? 5.250 -20.765 -24.266 1.00 61.09 429 SER A O 1
ATOM 3432 N N . SER A 1 430 ? 7.440 -21.147 -23.997 1.00 59.53 430 SER A N 1
ATOM 3433 C CA . SER A 1 430 ? 7.327 -22.514 -23.473 1.00 59.53 430 SER A CA 1
ATOM 3434 C C . SER A 1 430 ? 7.174 -22.618 -21.948 1.00 59.53 430 SER A C 1
ATOM 3436 O O . SER A 1 430 ? 7.010 -23.721 -21.428 1.00 59.53 430 SER A O 1
ATOM 3438 N N . VAL A 1 431 ? 7.244 -21.504 -21.212 1.00 65.69 431 VAL A N 1
ATOM 3439 C CA . VAL A 1 431 ? 7.149 -21.468 -19.746 1.00 65.69 431 VAL A CA 1
ATOM 3440 C C . VAL A 1 431 ? 5.759 -20.995 -19.342 1.00 65.69 431 VAL A C 1
ATOM 3442 O O . VAL A 1 431 ? 5.260 -19.990 -19.843 1.00 65.69 431 VAL A O 1
ATOM 3445 N N . LYS A 1 432 ? 5.132 -21.708 -18.400 1.00 64.25 432 LYS A N 1
ATOM 3446 C CA . LYS A 1 432 ? 3.850 -21.295 -17.823 1.00 64.25 432 LYS A CA 1
ATOM 3447 C C . LYS A 1 432 ? 4.007 -19.919 -17.174 1.00 64.25 432 LYS A C 1
ATOM 3449 O O . LYS A 1 432 ? 4.785 -19.772 -16.233 1.00 64.25 432 LYS A O 1
ATOM 3454 N N . ASP A 1 433 ? 3.252 -18.937 -17.656 1.00 64.25 433 ASP A N 1
ATOM 3455 C CA . ASP A 1 433 ? 3.249 -17.605 -17.061 1.00 64.25 433 ASP A CA 1
ATOM 3456 C C . ASP A 1 433 ? 2.658 -17.658 -15.648 1.00 64.25 433 ASP A C 1
ATOM 3458 O O . ASP A 1 433 ? 1.549 -18.144 -15.416 1.00 64.25 433 ASP A O 1
ATOM 3462 N N . THR A 1 434 ? 3.433 -17.168 -14.687 1.00 65.25 434 THR A N 1
ATOM 3463 C CA . THR A 1 434 ? 3.050 -17.048 -13.279 1.00 65.25 434 THR A CA 1
ATOM 3464 C C . THR A 1 434 ? 2.487 -15.661 -12.949 1.00 65.25 434 THR A C 1
ATOM 3466 O O . THR A 1 434 ? 2.280 -15.337 -11.781 1.00 65.25 434 THR A O 1
ATOM 3469 N N . GLY A 1 435 ? 2.200 -14.843 -13.968 1.00 70.44 435 GLY A N 1
ATOM 3470 C CA . GLY A 1 435 ? 1.666 -13.489 -13.842 1.00 70.44 435 GLY A CA 1
ATOM 3471 C C . GLY A 1 435 ? 2.724 -12.394 -13.831 1.00 70.44 435 GLY A C 1
ATOM 3472 O O . GLY A 1 435 ? 2.439 -11.279 -13.388 1.00 70.44 435 GLY A O 1
ATOM 3473 N N . LEU A 1 436 ? 3.944 -12.712 -14.267 1.00 82.44 436 LEU A N 1
ATOM 3474 C CA . LEU A 1 436 ? 5.076 -11.783 -14.291 1.00 82.44 436 LEU A CA 1
ATOM 3475 C C . LEU A 1 436 ? 5.321 -11.188 -15.677 1.00 82.44 436 LEU A C 1
ATOM 3477 O O . LEU A 1 436 ? 6.111 -10.253 -15.795 1.00 82.44 436 LEU A O 1
ATOM 3481 N N . LYS A 1 437 ? 4.652 -11.694 -16.714 1.00 87.81 437 LYS A N 1
ATOM 3482 C CA . LYS A 1 437 ? 4.779 -11.185 -18.076 1.00 87.81 437 LYS A CA 1
ATOM 3483 C C . LYS A 1 437 ? 4.272 -9.747 -18.207 1.00 87.81 437 LYS A C 1
ATOM 3485 O O . LYS A 1 437 ? 3.348 -9.324 -17.507 1.00 87.81 437 LYS A O 1
ATOM 3490 N N . VAL A 1 438 ? 4.887 -8.994 -19.119 1.00 91.75 438 VAL A N 1
ATOM 3491 C CA . VAL A 1 438 ? 4.447 -7.645 -19.494 1.00 91.75 438 VAL A CA 1
ATOM 3492 C C . VAL A 1 438 ? 3.125 -7.694 -20.265 1.00 91.75 438 VAL A C 1
ATOM 3494 O O . VAL A 1 438 ? 2.961 -8.468 -21.204 1.00 91.75 438 VAL A O 1
ATOM 3497 N N . ARG A 1 439 ? 2.193 -6.820 -19.891 1.00 90.88 439 ARG A N 1
ATOM 3498 C CA . ARG A 1 439 ? 0.942 -6.583 -20.606 1.00 90.88 439 ARG A CA 1
ATOM 3499 C C . ARG A 1 439 ? 1.179 -5.589 -21.736 1.00 90.88 439 ARG A C 1
ATOM 3501 O O . ARG A 1 439 ? 1.642 -4.479 -21.475 1.00 90.88 439 ARG A O 1
ATOM 3508 N N . LEU A 1 440 ? 0.811 -5.965 -22.957 1.00 92.44 440 LEU A N 1
ATOM 3509 C CA . LEU A 1 440 ? 0.960 -5.141 -24.158 1.00 92.44 440 LEU A CA 1
ATOM 3510 C C . LEU A 1 440 ? -0.403 -4.857 -24.796 1.00 92.44 440 LEU A C 1
ATOM 3512 O O . LEU A 1 440 ? -1.291 -5.709 -24.760 1.00 92.44 440 LEU A O 1
ATOM 3516 N N . ASP A 1 441 ? -0.572 -3.656 -25.345 1.00 93.38 441 ASP A N 1
ATOM 3517 C CA . ASP A 1 441 ? -1.733 -3.287 -26.155 1.00 93.38 441 ASP A CA 1
ATOM 3518 C C . ASP A 1 441 ? -1.653 -3.902 -27.567 1.00 93.38 441 ASP A C 1
ATOM 3520 O O . ASP A 1 441 ? -0.695 -4.602 -27.909 1.00 93.38 441 ASP A O 1
ATOM 3524 N N . SER A 1 442 ? -2.652 -3.631 -28.413 1.00 92.81 442 SER A N 1
ATOM 3525 C CA . SER A 1 442 ? -2.689 -4.119 -29.801 1.00 92.81 442 SER A CA 1
ATOM 3526 C C . SER A 1 442 ? -1.524 -3.624 -30.664 1.00 92.81 442 SER A C 1
ATOM 3528 O O . SER A 1 442 ? -1.249 -4.207 -31.707 1.00 92.81 442 SER A O 1
ATOM 3530 N N . ASN A 1 443 ? -0.837 -2.563 -30.236 1.00 93.44 443 ASN A N 1
ATOM 3531 C CA . ASN A 1 443 ? 0.322 -1.994 -30.912 1.00 93.44 443 ASN A CA 1
ATOM 3532 C C . ASN A 1 443 ? 1.644 -2.491 -30.307 1.00 93.44 443 ASN A C 1
ATOM 3534 O O . ASN A 1 443 ? 2.702 -2.002 -30.690 1.00 93.44 443 ASN A O 1
ATOM 3538 N N . GLY A 1 444 ? 1.618 -3.415 -29.341 1.00 92.62 444 GLY A N 1
ATOM 3539 C CA . GLY A 1 444 ? 2.820 -3.921 -28.680 1.00 92.62 444 GLY A CA 1
ATOM 3540 C C . GLY A 1 444 ? 3.430 -2.966 -27.647 1.00 92.62 444 GLY A C 1
ATOM 3541 O O . GLY A 1 444 ? 4.591 -3.148 -27.276 1.00 92.62 444 GLY A O 1
ATOM 3542 N N . LYS A 1 445 ? 2.693 -1.950 -27.175 1.00 94.81 445 LYS A N 1
ATOM 3543 C CA . LYS A 1 445 ? 3.151 -1.014 -26.135 1.00 94.81 445 LYS A CA 1
ATOM 3544 C C . LYS A 1 445 ? 2.656 -1.436 -24.745 1.00 94.81 445 LYS A C 1
ATOM 3546 O O . LYS A 1 445 ? 1.501 -1.842 -24.607 1.00 94.81 445 LYS A O 1
ATOM 3551 N N . PRO A 1 446 ? 3.483 -1.312 -23.692 1.00 94.88 446 PRO A N 1
ATOM 3552 C CA . PRO A 1 446 ? 3.042 -1.541 -22.321 1.00 94.88 446 PRO A CA 1
ATOM 3553 C C . PRO A 1 446 ? 1.910 -0.609 -21.887 1.00 94.88 446 PRO A C 1
ATOM 3555 O O . PRO A 1 446 ? 1.955 0.594 -22.155 1.00 94.88 446 PRO A O 1
ATOM 3558 N N . TYR A 1 447 ? 0.934 -1.145 -21.146 1.00 91.75 447 TYR A N 1
ATOM 3559 C CA . TYR A 1 447 ? -0.122 -0.335 -20.530 1.00 91.75 447 TYR A CA 1
ATOM 3560 C C . TYR A 1 447 ? -0.522 -0.800 -19.122 1.00 91.75 447 TYR A C 1
ATOM 3562 O O . TYR A 1 447 ? -0.497 -1.990 -18.776 1.00 91.75 447 TYR A O 1
ATOM 3570 N N . ARG A 1 448 ? -0.911 0.176 -18.294 1.00 89.94 448 ARG A N 1
ATOM 3571 C CA . ARG A 1 448 ? -1.462 -0.044 -16.954 1.00 89.94 448 ARG A CA 1
ATOM 3572 C C . ARG A 1 448 ? -2.950 -0.372 -17.080 1.00 89.94 448 ARG A C 1
ATOM 3574 O O . ARG A 1 448 ? -3.698 0.401 -17.669 1.00 89.94 448 ARG A O 1
ATOM 3581 N N . ARG A 1 449 ? -3.385 -1.511 -16.530 1.00 85.44 449 ARG A N 1
ATOM 3582 C CA . ARG A 1 449 ? -4.802 -1.909 -16.519 1.00 85.44 449 ARG A CA 1
ATOM 3583 C C . ARG A 1 449 ? -5.471 -1.493 -15.214 1.00 85.44 449 ARG A C 1
ATOM 3585 O O . ARG A 1 449 ? -4.998 -1.851 -14.133 1.00 85.44 449 ARG A O 1
ATOM 3592 N N . PHE A 1 450 ? -6.593 -0.803 -15.357 1.00 78.31 450 PHE A N 1
ATOM 3593 C CA . PHE A 1 450 ? -7.455 -0.320 -14.288 1.00 78.31 450 PHE A CA 1
ATOM 3594 C C . PHE A 1 450 ? -8.785 -1.088 -14.326 1.00 78.31 450 PHE A C 1
ATOM 3596 O O . PHE A 1 450 ? -9.329 -1.297 -15.409 1.00 78.31 450 PHE A O 1
ATOM 3603 N N . PHE A 1 451 ? -9.284 -1.564 -13.180 1.00 67.12 451 PHE A N 1
ATOM 3604 C CA . PHE A 1 451 ? -10.613 -2.185 -13.083 1.00 67.12 451 PHE A CA 1
ATOM 3605 C C . PHE A 1 451 ? -11.659 -1.174 -12.625 1.00 67.12 451 PHE A C 1
ATOM 3607 O O . PHE A 1 451 ? -11.437 -0.483 -11.631 1.00 67.12 451 PHE A O 1
ATOM 3614 N N . ASN A 1 452 ? -12.813 -1.149 -13.302 1.00 51.22 452 ASN A N 1
ATOM 3615 C CA . ASN A 1 452 ? -13.943 -0.253 -13.019 1.00 51.22 452 ASN A CA 1
ATOM 3616 C C . ASN A 1 452 ? -13.566 1.240 -13.085 1.00 51.22 452 ASN A C 1
ATOM 3618 O O . ASN A 1 452 ? -13.900 2.015 -12.182 1.00 51.22 452 ASN A O 1
ATOM 3622 N N . GLY A 1 453 ? -12.840 1.618 -14.142 1.00 41.47 453 GLY A N 1
ATOM 3623 C CA . GLY A 1 453 ? -12.439 2.988 -14.459 1.00 41.47 453 GLY A CA 1
ATOM 3624 C C . GLY A 1 453 ? -12.677 3.285 -15.924 1.00 41.47 453 GLY A C 1
ATOM 3625 O O . GLY A 1 453 ? -12.052 2.573 -16.740 1.00 41.47 453 GLY A O 1
#

Foldseek 3Di:
DDDDDDPPPPPPPPPQQDADFDWDDDPDPPDDTFTERAEAEEEEFQAAALADLQLCVVAPPDPPALNNVWDHWLSSLQLVQFDPRDHRYHYYYQGHQQADDFDDDPVDPDTHDPSDGGNNVRPQDLDDCRHLVNSLLVVLVRLLVRCCVRPVAQHAYQAYEYAYEAAECRLLSRLLNLVCCLVQVCSNPSHNTGHSVSYHHAEYHYEFYFNDDDDDPPCSCVVSVNAPLVQLPPPRGHAYEYEHEFQAFFPRRAGDDRLNCLQSQRYAAAYEHAYRCLQGPTHDQKDKDKAKDAPVLVVAQVQCCVQQLFVAWDWDWDADDPVGPDTGIITMTIAMAGSLRNVLNSLLSVLLVCLRDPPRDTHPDRPPDDDRDDPSVVLSVVSSVVSNVVSVVGGSPDSDHHYSYDPDPVCRSVCSNHHHDNQAHDDPPPDDDSRRHGHADPVSYGGHHYPPD

Radius of gyration: 24.49 Å; Cα contacts (8 Å, |Δi|>4): 924; chains: 1; bounding box: 55×51×94 Å

Sequence (453 aa):
MRRSKNAKTNKAKSNKKRLDGSATSNTTKDSFAAVTVDILTLNIFFDGTGNNLYNVKAGTKVNDNASYQNAFSNIARLDYNRRENQSNTLWVYMEGIGTARGVYDPTSKDKKSSGRGDAVKGMAFGAGYYGVTARVNVAFSEIEAEIQRQYQKQIQVTRLVINAFGFSREAVATRHFVNLAKKQPQRFKNLGINKPDAVQINFVGLYDTVSSFGGNFNDDEKDLMLNFAQFNSQVVKPKVFQIVALDEYRENFSITHIKSARDGKFGIEVGINGAHSDIGGGYHAQEFEEYDTEVNQQILRNWLIEKGFYKKFEERYIYVGKDSRRQLSHYHARRTVYRGIHKISLKMMRVALEYAIVGIKFNKTLEPEEAVTGKVQTEMGHFVAKVNQLCQKGWGVHPNIIPLSIKSTSNLPDLRYAHVHWSAKYIKSSVKDTGLKVRLDSNGKPYRRFFNG